Protein AF-A0A9P6P885-F1 (afdb_monomer)

Mean predicted aligned error: 21.1 Å

Radius of gyration: 32.7 Å; Cα contacts (8 Å, |Δi|>4): 1143; chains: 1; bounding box: 103×64×98 Å

Secondary structure (DSSP, 8-state):
-----SHHHHHHHHHHHHHHHHTS-SSTTTTTS------GGG-PPPPPPPPPTTSPPPPPPGGGSPPP----S----PPPPPSS----S----SS-TT-EEEEEETTEEEEEEET--HHHHHHHHHHHHHHTTPPEEEEEGGGTEEEEPPB---TT---THHHHSS-SS-TTTTSTTEEEEEEEEEEE-TTSSEEEEEEEEEEEEEEEESTTS-EEEEEEEPP-HHHHHHHHHHHHHHTT--HHHHHHHHHT-EE-----EEEEPTTS-EEEEESS-HHHHHHHHHHHHTTTTEEEEEEETTTTEEEEEE--HHHHHTT-STTTTTT--S-----PPEEEEEEEE-STT-EEEEEE-TTS-B--GGGTSEEEEEEEEEE-STT--EEEEEEEETT--EEEEE---S-HHHHHHHHHHTT--GGG--EEE-S-S-HHHHTTHHHHHHHHT--EEEEHHHHHHHT-TT-TT--EEEE-TT--EEETTEEEEEEE---SSSS-EEEEEE-SS-EEEEE-S-SS--HHHHHHHTT-SEEEEE--B-HHHHHHSSS-HHHHHHHTSTTS--BHHHHHHHHHHS--TT--EEEEE---TTT--HHHHHHHHHHHHTS-GGGSEE-BTTTBEEEEE-

Solvent-accessible surface area (backbone atoms only — not comparable to full-atom values): 35486 Å² total; per-residue (Å²): 143,84,77,90,86,72,65,66,66,55,51,50,52,51,52,50,52,53,52,56,56,65,73,71,64,67,77,69,57,54,74,75,68,58,85,82,80,80,68,74,90,73,70,73,85,76,83,84,82,84,76,57,98,90,59,82,82,79,86,77,64,74,91,76,56,77,79,77,86,82,80,72,92,86,78,88,80,83,86,85,87,74,100,77,81,96,82,69,84,46,66,58,41,102,81,39,76,50,14,67,46,32,33,26,53,84,83,46,59,33,42,36,30,28,78,41,56,54,81,76,47,45,64,56,54,52,49,51,42,49,68,70,55,43,55,68,71,38,84,36,80,94,75,24,38,36,26,41,43,73,55,70,75,82,91,76,56,84,68,71,56,83,72,69,75,54,77,91,80,54,86,77,76,78,56,97,46,48,33,42,33,44,39,37,40,44,43,66,41,94,85,66,52,24,19,38,40,36,64,48,64,48,34,35,35,57,43,68,36,69,101,79,55,81,43,73,45,79,40,83,46,82,62,56,60,67,58,49,52,53,48,50,32,50,52,39,33,75,69,68,34,52,68,70,55,25,47,50,36,59,77,60,41,39,77,59,66,72,71,69,42,76,46,71,44,99,86,66,26,31,33,42,36,37,72,34,40,50,72,58,46,52,53,49,50,53,55,51,42,69,73,43,68,32,47,71,80,46,75,40,75,94,79,21,32,36,34,32,31,62,54,64,72,80,64,58,68,68,58,77,43,97,64,49,84,81,73,66,94,67,88,76,86,78,80,59,71,64,40,31,41,38,47,43,69,56,67,92,52,18,19,34,37,33,38,22,44,91,86,67,51,64,36,56,44,81,74,74,56,43,52,52,42,28,36,30,30,50,12,18,25,88,85,14,25,27,36,40,41,36,25,29,56,70,82,50,71,30,28,38,32,40,26,30,11,36,52,62,70,57,42,50,57,42,34,46,78,72,77,42,56,69,81,63,45,62,31,40,37,42,39,37,62,51,60,31,26,38,50,24,38,70,62,47,25,39,74,52,71,25,40,38,34,29,26,61,46,22,28,65,72,70,48,48,82,79,36,84,74,48,50,72,42,78,48,49,69,73,48,73,45,76,52,88,49,33,38,37,38,33,33,71,55,46,34,86,52,83,39,35,36,40,42,36,40,25,63,89,84,47,30,39,28,42,45,67,72,31,11,51,92,50,72,68,54,35,62,71,47,34,60,20,27,26,38,39,37,30,25,22,25,36,73,66,44,47,71,72,43,91,64,54,73,68,56,47,53,44,41,72,22,65,39,24,34,30,32,26,67,55,37,26,51,48,64,62,71,27,49,55,91,55,47,80,44,56,28,42,24,42,37,33,87,85,23,37,50,74,65,57,40,23,46,38,47,18,64,69,65,75,50,64,40,87,78,46,48,60,34,31,55,84,63,14,39,73,81,44,75,95

pLDDT: mean 74.64, std 20.59, range [27.55, 98.69]

Nearest PDB structures (foldseek):
  2wym-assembly1_F  TM=6.724E-01  e=1.304E-07  Escherichia coli
  2wym-assembly1_A  TM=6.567E-01  e=1.232E-07  Escherichia coli
  2wym-assembly1_C  TM=6.249E-01  e=5.914E-08  Escherichia coli
  2gmn-assembly1_A  TM=6.613E-01  e=9.405E-07  Bradyrhizobium diazoefficiens USDA 110
  5hab-assembly1_A-2  TM=5.146E-01  e=2.683E-08  Methanolobus psychrophilus R15

Structure (mmCIF, N/CA/C/O backbone):
data_AF-A0A9P6P885-F1
#
_entry.id   AF-A0A9P6P885-F1
#
loop_
_atom_site.group_PDB
_atom_site.id
_atom_site.type_symbol
_atom_site.label_atom_id
_atom_site.label_alt_id
_atom_site.label_comp_id
_atom_site.label_asym_id
_atom_site.label_entity_id
_atom_site.label_seq_id
_atom_site.pdbx_PDB_ins_code
_atom_site.Cartn_x
_atom_site.Cartn_y
_atom_site.Cartn_z
_atom_site.occupancy
_atom_site.B_iso_or_equiv
_atom_site.auth_seq_id
_atom_site.auth_comp_id
_atom_site.auth_asym_id
_atom_site.auth_atom_id
_atom_site.pdbx_PDB_model_num
ATOM 1 N N . MET A 1 1 ? -78.516 -35.542 -29.426 1.00 47.66 1 MET A N 1
ATOM 2 C CA . MET A 1 1 ? -77.045 -35.559 -29.505 1.00 47.66 1 MET A CA 1
ATOM 3 C C . MET A 1 1 ? -76.565 -34.170 -29.128 1.00 47.66 1 MET A C 1
ATOM 5 O O . MET A 1 1 ? -76.410 -33.351 -30.009 1.00 47.66 1 MET A O 1
ATOM 9 N N . GLU A 1 2 ? -76.394 -33.894 -27.836 1.00 42.19 2 GLU A N 1
ATOM 10 C CA . GLU A 1 2 ? -75.613 -32.748 -27.354 1.00 42.19 2 GLU A CA 1
ATOM 11 C C . GLU A 1 2 ? -74.820 -33.228 -26.141 1.00 42.19 2 GLU A C 1
ATOM 13 O O . GLU A 1 2 ? -75.364 -33.817 -25.207 1.00 42.19 2 GLU A O 1
ATOM 18 N N . ARG A 1 3 ? -73.498 -33.135 -26.274 1.00 47.12 3 ARG A N 1
ATOM 19 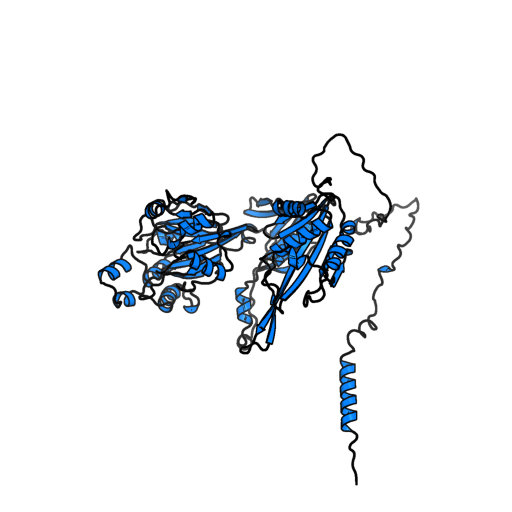C CA . ARG A 1 3 ? -72.487 -33.720 -25.399 1.00 47.12 3 ARG A CA 1
ATOM 20 C C . ARG A 1 3 ? -71.988 -32.649 -24.430 1.00 47.12 3 ARG A C 1
ATOM 22 O O . ARG A 1 3 ? -71.668 -31.552 -24.857 1.00 47.12 3 ARG A O 1
ATOM 29 N N . PHE A 1 4 ? -71.894 -33.041 -23.159 1.00 54.19 4 PHE A N 1
ATOM 30 C CA . PHE A 1 4 ? -70.852 -32.700 -22.184 1.00 54.19 4 PHE A CA 1
ATOM 31 C C . PHE A 1 4 ? -69.958 -31.489 -22.500 1.00 54.19 4 PHE A C 1
ATOM 33 O O . PHE A 1 4 ? -68.952 -31.644 -23.185 1.00 54.19 4 PHE A O 1
ATOM 40 N N . ASP A 1 5 ? -70.241 -30.346 -21.867 1.00 52.03 5 ASP A N 1
ATOM 41 C CA . ASP A 1 5 ? -69.294 -29.218 -21.819 1.00 52.03 5 ASP A CA 1
ATOM 42 C C . ASP A 1 5 ? -69.213 -28.535 -20.436 1.00 52.03 5 ASP A C 1
ATOM 44 O O . ASP A 1 5 ? -68.922 -27.350 -20.303 1.00 52.03 5 ASP A O 1
ATOM 48 N N . PHE A 1 6 ? -69.464 -29.295 -19.359 1.00 52.72 6 PHE A N 1
ATOM 49 C CA . PHE A 1 6 ? -69.381 -28.784 -17.977 1.00 52.72 6 PHE A CA 1
ATOM 50 C C . PHE A 1 6 ? -68.195 -29.335 -17.162 1.00 52.72 6 PHE A C 1
ATOM 52 O O . PHE A 1 6 ? -67.994 -28.955 -16.011 1.00 52.72 6 PHE A O 1
ATOM 59 N N . SER A 1 7 ? -67.367 -30.220 -17.731 1.00 61.56 7 SER A N 1
ATOM 60 C CA . SER A 1 7 ? -66.427 -31.021 -16.927 1.00 61.56 7 SER A CA 1
ATOM 61 C C . SER A 1 7 ? -65.002 -30.468 -16.819 1.00 61.56 7 SER A C 1
ATOM 63 O O . SER A 1 7 ? -64.263 -30.905 -15.944 1.00 61.56 7 SER A O 1
ATOM 65 N N . THR A 1 8 ? -64.565 -29.525 -17.654 1.00 58.88 8 THR A N 1
ATOM 66 C CA . THR A 1 8 ? -63.140 -29.125 -17.705 1.00 58.88 8 THR A CA 1
ATOM 67 C C . THR A 1 8 ? -62.798 -27.949 -16.796 1.00 58.88 8 THR A C 1
ATOM 69 O O . THR A 1 8 ? -61.705 -27.918 -16.232 1.00 58.88 8 THR A O 1
ATOM 72 N N . ARG A 1 9 ? -63.715 -26.991 -16.594 1.00 61.00 9 ARG A N 1
ATOM 73 C CA . ARG A 1 9 ? -63.500 -25.883 -15.641 1.00 61.00 9 ARG A CA 1
ATOM 74 C C . ARG A 1 9 ? -63.606 -26.350 -14.195 1.00 61.00 9 ARG A C 1
ATOM 76 O O . ARG A 1 9 ? -62.760 -25.978 -13.391 1.00 61.00 9 ARG A O 1
ATOM 83 N N . MET A 1 10 ? -64.575 -27.213 -13.890 1.00 63.81 10 MET A N 1
ATOM 84 C CA . MET A 1 10 ? -64.733 -27.769 -12.546 1.00 63.81 10 MET A CA 1
ATOM 85 C C . MET A 1 10 ? -63.532 -28.646 -12.180 1.00 63.81 10 MET A C 1
ATOM 87 O O . MET A 1 10 ? -62.936 -28.430 -11.136 1.00 63.81 10 MET A O 1
ATOM 91 N N . LEU A 1 11 ? -63.070 -29.510 -13.093 1.00 68.06 11 LEU A N 1
ATOM 92 C CA . LEU A 1 11 ? -61.876 -30.332 -12.870 1.00 68.06 11 LEU A CA 1
ATOM 93 C C . LEU A 1 11 ? -60.604 -29.487 -12.676 1.00 68.06 11 LEU A C 1
ATOM 95 O O . LEU A 1 11 ? -59.801 -29.790 -11.801 1.00 68.06 11 LEU A O 1
ATOM 99 N N . ARG A 1 12 ? -60.425 -28.393 -13.433 1.00 68.00 12 ARG A N 1
ATOM 100 C CA . ARG A 1 12 ? -59.277 -27.484 -13.251 1.00 68.00 12 ARG A CA 1
ATOM 101 C C . ARG A 1 12 ? -59.328 -26.733 -11.923 1.00 68.00 12 ARG A C 1
ATOM 103 O O . ARG A 1 12 ? -58.293 -26.599 -11.284 1.00 68.00 12 ARG A O 1
ATOM 110 N N . VAL A 1 13 ? -60.508 -26.291 -11.485 1.00 73.00 13 VAL A N 1
ATOM 111 C CA . VAL A 1 13 ? -60.680 -25.633 -10.180 1.00 73.00 13 VAL A CA 1
ATOM 112 C C . VAL A 1 13 ? -60.451 -26.623 -9.037 1.00 73.00 13 VAL A C 1
ATOM 114 O O . VAL A 1 13 ? -59.775 -26.279 -8.074 1.00 73.00 13 VAL A O 1
ATOM 117 N N . THR A 1 14 ? -60.924 -27.866 -9.155 1.00 73.44 14 THR A N 1
ATOM 118 C CA . THR A 1 14 ? -60.698 -28.901 -8.136 1.00 73.44 14 THR A CA 1
ATOM 119 C C . THR A 1 14 ? -59.228 -29.321 -8.062 1.00 73.44 14 THR A C 1
ATOM 121 O O . THR A 1 14 ? -58.697 -29.461 -6.965 1.00 73.44 14 THR A O 1
ATOM 124 N N . VAL A 1 15 ? -58.534 -29.452 -9.200 1.00 75.00 15 VAL A N 1
ATOM 125 C CA . VAL A 1 15 ? -57.090 -29.753 -9.230 1.00 75.00 15 VAL A CA 1
ATOM 126 C C . VAL A 1 15 ? -56.266 -28.584 -8.684 1.00 75.00 15 VAL A C 1
ATOM 128 O O . VAL A 1 15 ? -55.322 -28.807 -7.931 1.00 75.00 15 VAL A O 1
ATOM 131 N N . PHE A 1 16 ? -56.640 -27.338 -8.991 1.00 70.56 16 PHE A N 1
ATOM 132 C CA . PHE A 1 16 ? -55.953 -26.158 -8.461 1.00 70.56 16 PHE A CA 1
ATOM 133 C C . PHE A 1 16 ? -56.187 -25.987 -6.951 1.00 70.56 16 PHE A C 1
ATOM 135 O O . PHE A 1 16 ? -55.244 -25.717 -6.214 1.00 70.56 16 PHE A O 1
ATOM 142 N N . ALA A 1 17 ? -57.408 -26.231 -6.463 1.00 69.12 17 ALA A N 1
ATOM 143 C CA . ALA A 1 17 ? -57.711 -26.225 -5.033 1.00 69.12 17 ALA A CA 1
ATOM 144 C C . ALA A 1 17 ? -56.960 -27.339 -4.281 1.00 69.12 17 ALA A C 1
ATOM 146 O O . ALA A 1 17 ? -56.397 -27.081 -3.221 1.00 69.12 17 ALA A O 1
ATOM 147 N N . ALA A 1 18 ? -56.878 -28.548 -4.848 1.00 65.81 18 ALA A N 1
ATOM 148 C CA . ALA A 1 18 ? -56.104 -29.647 -4.268 1.00 65.81 18 ALA A CA 1
ATOM 149 C C . ALA A 1 18 ? -54.592 -29.348 -4.233 1.00 65.81 18 ALA A C 1
ATOM 151 O O . ALA A 1 18 ? -53.936 -29.647 -3.238 1.00 65.81 18 ALA A O 1
ATOM 152 N N . ALA A 1 19 ? -54.047 -28.697 -5.268 1.00 64.88 19 ALA A N 1
ATOM 153 C CA . ALA A 1 19 ? -52.647 -28.275 -5.297 1.00 64.88 19 ALA A CA 1
ATOM 154 C C . ALA A 1 19 ? -52.344 -27.194 -4.241 1.00 64.88 19 ALA A C 1
ATOM 156 O O . ALA A 1 19 ? -51.353 -27.303 -3.521 1.00 64.88 19 ALA A O 1
ATOM 157 N N . VAL A 1 20 ? -53.225 -26.201 -4.074 1.00 62.00 20 VAL A N 1
ATOM 158 C CA . VAL A 1 20 ? -53.074 -25.148 -3.051 1.00 62.00 20 VAL A CA 1
ATOM 159 C C . VAL A 1 20 ? -53.198 -25.713 -1.629 1.00 62.00 20 VAL A C 1
ATOM 161 O O . VAL A 1 20 ? -52.429 -25.326 -0.754 1.00 62.00 20 VAL A O 1
ATOM 164 N N . LEU A 1 21 ? -54.084 -26.689 -1.398 1.00 58.59 21 LEU A N 1
ATOM 165 C CA . LEU A 1 21 ? -54.189 -27.391 -0.110 1.00 58.59 21 LEU A CA 1
ATOM 166 C C . LEU A 1 21 ? -52.973 -28.285 0.190 1.00 58.59 21 LEU A C 1
ATOM 168 O O . LEU A 1 21 ? -52.592 -28.407 1.351 1.00 58.59 21 LEU A O 1
ATOM 172 N N . SER A 1 22 ? -52.314 -28.851 -0.828 1.00 56.50 22 SER A N 1
ATOM 173 C CA . SER A 1 22 ? -51.071 -29.621 -0.642 1.00 56.50 22 SER A CA 1
ATOM 174 C C . SER A 1 22 ? -49.833 -28.760 -0.346 1.00 56.50 22 SER A C 1
ATOM 176 O O . SER A 1 22 ? -48.846 -29.272 0.171 1.00 56.50 22 SER A O 1
ATOM 178 N N . LEU A 1 23 ? -49.890 -27.450 -0.620 1.00 54.25 23 LEU A N 1
ATOM 179 C CA . LEU A 1 23 ? -48.807 -26.491 -0.358 1.00 54.25 23 LEU A CA 1
ATOM 180 C C . LEU A 1 23 ? -48.940 -25.768 0.997 1.00 54.25 23 LEU A C 1
ATOM 182 O O . LEU A 1 23 ? -48.011 -25.080 1.408 1.00 54.25 23 LEU A O 1
ATOM 186 N N . ALA A 1 24 ? -50.057 -25.946 1.710 1.00 52.62 24 ALA A N 1
ATOM 187 C CA . ALA A 1 24 ? -50.318 -25.326 3.015 1.00 52.62 24 ALA A CA 1
ATOM 188 C C . ALA A 1 24 ? -50.150 -26.287 4.214 1.00 52.62 24 ALA A C 1
ATOM 190 O O . ALA A 1 24 ? -50.524 -25.948 5.335 1.00 52.62 24 ALA A O 1
ATOM 191 N N . GLY A 1 25 ? -49.601 -27.486 4.000 1.00 45.88 25 GLY A N 1
ATOM 192 C CA . GLY A 1 25 ? -49.526 -28.535 5.019 1.00 45.88 25 GLY A CA 1
ATOM 193 C C . GLY A 1 25 ? -48.128 -29.112 5.191 1.00 45.88 25 GLY A C 1
ATOM 194 O O . GLY A 1 25 ? -47.894 -30.234 4.761 1.00 45.88 25 GLY A O 1
ATOM 195 N N . CYS A 1 26 ? -47.220 -28.372 5.831 1.00 39.88 26 CYS A N 1
ATOM 196 C CA . CYS A 1 26 ? -45.984 -28.932 6.407 1.00 39.88 26 CYS A CA 1
ATOM 197 C C . CYS A 1 26 ? -45.555 -28.258 7.724 1.00 39.88 26 CYS A C 1
ATOM 199 O O . CYS A 1 26 ? -44.891 -28.914 8.517 1.00 39.88 26 CYS A O 1
ATOM 201 N N . ASP A 1 27 ? -45.972 -27.017 8.007 1.00 40.72 27 ASP A N 1
ATOM 202 C CA . ASP A 1 27 ? -45.566 -26.314 9.243 1.00 40.72 27 ASP A CA 1
ATOM 203 C C . ASP A 1 27 ? -46.568 -26.455 10.403 1.00 40.72 27 ASP A C 1
ATOM 205 O O . ASP A 1 27 ? -46.212 -26.331 11.567 1.00 40.72 27 ASP A O 1
ATOM 209 N N . THR A 1 28 ? -47.836 -26.756 10.112 1.00 46.75 28 THR A N 1
ATOM 210 C CA . THR A 1 28 ? -48.893 -26.874 11.135 1.00 46.75 28 THR A CA 1
ATOM 211 C C . THR A 1 28 ? -49.147 -28.311 11.590 1.00 46.75 28 THR A C 1
ATOM 213 O O . THR A 1 28 ? -49.687 -28.523 12.671 1.00 46.75 28 THR A O 1
ATOM 216 N N . LEU A 1 29 ? -48.745 -29.314 10.798 1.00 42.84 29 LEU A N 1
ATOM 217 C CA . LEU A 1 29 ? -48.881 -30.731 11.163 1.00 42.84 29 LEU A CA 1
ATOM 218 C C . LEU A 1 29 ? -47.711 -31.229 12.029 1.00 42.84 29 LEU A C 1
ATOM 220 O O . LEU A 1 29 ? -47.882 -32.169 12.801 1.00 42.84 29 LEU A O 1
ATOM 224 N N . SER A 1 30 ? -46.540 -30.596 11.918 1.00 46.47 30 SER A N 1
ATOM 225 C CA . SER A 1 30 ? -45.340 -30.887 12.712 1.00 46.47 30 SER A CA 1
ATOM 226 C C . SER A 1 30 ? -45.506 -30.490 14.184 1.00 46.47 30 SER A C 1
ATOM 228 O O . SER A 1 30 ? -45.053 -31.226 15.056 1.00 46.47 30 SER A O 1
ATOM 230 N N . ASP A 1 31 ? -46.228 -29.402 14.470 1.00 47.03 31 ASP A N 1
ATOM 231 C CA . ASP A 1 31 ? -46.537 -28.960 15.842 1.00 47.03 31 ASP A CA 1
ATOM 232 C C . ASP A 1 31 ? -47.627 -29.820 16.524 1.00 47.03 31 ASP A C 1
ATOM 234 O O . ASP A 1 31 ? -47.674 -29.896 17.749 1.00 47.03 31 ASP A O 1
ATOM 238 N N . VAL A 1 32 ? -48.489 -30.501 15.753 1.00 51.22 32 VAL A N 1
ATOM 239 C CA . VAL A 1 32 ? -49.590 -31.339 16.284 1.00 51.22 32 VAL A CA 1
ATOM 240 C C . VAL A 1 32 ? -49.181 -32.808 16.462 1.00 51.22 32 VAL A C 1
ATOM 242 O O . VAL A 1 32 ? -49.774 -33.519 17.272 1.00 51.22 32 VAL A O 1
ATOM 245 N N . LEU A 1 33 ? -48.162 -33.275 15.733 1.00 49.09 33 LEU A N 1
ATOM 246 C CA . LEU A 1 33 ? -47.704 -34.670 15.758 1.00 49.09 33 LEU A CA 1
ATOM 247 C C . LEU A 1 33 ? -46.373 -34.887 16.488 1.00 49.09 33 LEU A C 1
ATOM 249 O O . LEU A 1 33 ? -45.881 -36.011 16.471 1.00 49.09 33 LEU A O 1
ATOM 253 N N . ALA A 1 34 ? -45.794 -33.868 17.129 1.00 40.38 34 ALA A N 1
ATOM 254 C CA . ALA A 1 34 ? -44.599 -34.024 17.955 1.00 40.38 34 ALA A CA 1
ATOM 255 C C . ALA A 1 34 ? -44.975 -34.554 19.354 1.00 40.38 34 ALA A C 1
ATOM 257 O O . ALA A 1 34 ? -45.516 -33.792 20.162 1.00 40.38 34 ALA A O 1
ATOM 258 N N . PRO A 1 35 ? -44.691 -35.827 19.694 1.00 43.47 35 PRO A N 1
ATOM 259 C CA . PRO A 1 35 ? -44.742 -36.263 21.077 1.00 43.47 35 PRO A CA 1
ATOM 260 C C . PRO A 1 35 ? -43.465 -35.751 21.761 1.00 43.47 35 PRO A C 1
ATOM 262 O O . PRO A 1 35 ? -42.365 -35.925 21.242 1.00 43.47 35 PRO A O 1
ATOM 265 N N . ASP A 1 36 ? -43.635 -35.116 22.917 1.00 46.75 36 ASP A N 1
ATOM 266 C CA . ASP A 1 36 ? -42.589 -34.655 23.844 1.00 46.75 36 ASP A CA 1
ATOM 267 C C . ASP A 1 36 ? -41.945 -33.281 23.567 1.00 46.75 36 ASP A C 1
ATOM 269 O O . ASP A 1 36 ? -40.735 -33.137 23.390 1.00 46.75 36 ASP A O 1
ATOM 273 N N . ARG A 1 37 ? -42.742 -32.208 23.702 1.00 40.97 37 ARG A N 1
ATOM 274 C CA . ARG A 1 37 ? -42.230 -30.954 24.287 1.00 40.97 37 ARG A CA 1
ATOM 275 C C . ARG A 1 37 ? -42.358 -31.037 25.808 1.00 40.97 37 ARG A C 1
ATOM 277 O O . ARG A 1 37 ? -43.444 -30.876 26.356 1.00 40.97 37 ARG A O 1
ATOM 284 N N . VAL A 1 38 ? -41.245 -31.272 26.495 1.00 49.44 38 VAL A N 1
ATOM 285 C CA . VAL A 1 38 ? -41.167 -31.118 27.954 1.00 49.44 38 VAL A CA 1
ATOM 286 C C . VAL A 1 38 ? -41.320 -29.629 28.286 1.00 49.44 38 VAL A C 1
ATOM 288 O O . VAL A 1 38 ? -40.453 -28.829 27.939 1.00 49.44 38 VAL A O 1
ATOM 291 N N . ASP A 1 39 ? -42.420 -29.242 28.937 1.00 43.91 39 ASP A N 1
ATOM 292 C CA . ASP A 1 39 ? -42.667 -27.864 29.385 1.00 43.91 39 ASP A CA 1
ATOM 293 C C . ASP A 1 39 ? -41.888 -27.555 30.676 1.00 43.91 39 ASP A C 1
ATOM 295 O O . ASP A 1 39 ? -42.405 -27.600 31.795 1.00 43.91 39 ASP A O 1
ATOM 299 N N . TYR A 1 40 ? -40.604 -27.234 30.515 1.00 44.28 40 TYR A N 1
ATOM 300 C CA . TYR A 1 40 ? -39.687 -26.879 31.604 1.00 44.28 40 TYR A CA 1
ATOM 301 C C . TYR A 1 40 ? -40.053 -25.569 32.322 1.00 44.28 40 TYR A C 1
ATOM 303 O O . TYR A 1 40 ? -39.501 -25.289 33.386 1.00 44.28 40 TYR A O 1
ATOM 311 N N . LYS A 1 41 ? -40.980 -24.762 31.786 1.00 42.12 41 LYS A N 1
ATOM 312 C CA . LYS A 1 41 ? -41.405 -23.497 32.411 1.00 42.12 41 LYS A CA 1
ATOM 313 C C . LYS A 1 41 ? -42.436 -23.690 33.526 1.00 42.12 41 LYS A C 1
ATOM 315 O O . LYS A 1 41 ? -42.685 -22.750 34.275 1.00 42.12 41 LYS A O 1
ATOM 320 N N . SER A 1 42 ? -42.997 -24.893 33.662 1.00 48.56 42 SER A N 1
ATOM 321 C CA . SER A 1 42 ? -43.960 -25.256 34.713 1.00 48.56 42 SER A CA 1
ATOM 322 C C . SER A 1 42 ? -43.343 -26.036 35.889 1.00 48.56 42 SER A C 1
ATOM 324 O O . SER A 1 42 ? -44.031 -26.347 36.863 1.00 48.56 42 SER A O 1
ATOM 326 N N . ALA A 1 43 ? -42.041 -26.344 35.831 1.00 47.94 43 ALA A N 1
ATOM 327 C CA . ALA A 1 43 ? -41.362 -27.155 36.837 1.00 47.94 43 ALA A CA 1
ATOM 328 C C . ALA A 1 43 ? -41.304 -26.438 38.200 1.00 47.94 43 ALA A C 1
ATOM 330 O O . ALA A 1 43 ? -40.662 -25.400 38.356 1.00 47.94 43 ALA A O 1
ATOM 331 N N . THR A 1 44 ? -41.968 -27.008 39.206 1.00 53.31 44 THR A N 1
ATOM 332 C CA . THR A 1 44 ? -41.921 -26.530 40.595 1.00 53.31 44 THR A CA 1
ATOM 333 C C . THR A 1 44 ? -40.805 -27.257 41.348 1.00 53.31 44 THR A C 1
ATOM 335 O O . THR A 1 44 ? -40.632 -28.464 41.185 1.00 53.31 44 THR A O 1
ATOM 338 N N . ALA A 1 45 ? -40.030 -26.541 42.167 1.00 51.81 45 ALA A N 1
ATOM 339 C CA . ALA A 1 45 ? -38.953 -27.146 42.951 1.00 51.81 45 ALA A CA 1
ATOM 340 C C . ALA A 1 45 ? -39.509 -28.165 43.965 1.00 51.81 45 ALA A C 1
ATOM 342 O O . ALA A 1 45 ? -40.449 -27.864 44.702 1.00 51.81 45 ALA A O 1
ATOM 343 N N . ALA A 1 46 ? -38.919 -29.363 44.013 1.00 55.50 46 ALA A N 1
ATOM 344 C CA . ALA A 1 46 ? -39.292 -30.389 44.982 1.00 55.50 46 ALA A CA 1
ATOM 345 C C . ALA A 1 46 ? -38.920 -29.964 46.424 1.00 55.50 46 ALA A C 1
ATOM 347 O O . ALA A 1 46 ? -37.914 -29.269 46.612 1.00 55.50 46 ALA A O 1
ATOM 348 N N . PRO A 1 47 ? -39.683 -30.383 47.454 1.00 58.62 47 PRO A N 1
ATOM 349 C CA . PRO A 1 47 ? -39.343 -30.127 48.852 1.00 58.62 47 PRO A CA 1
ATOM 350 C C . PRO A 1 47 ? -37.974 -30.716 49.210 1.00 58.62 47 PRO A C 1
ATOM 352 O O . PRO A 1 47 ? -37.613 -31.797 48.740 1.00 58.62 47 PRO A O 1
ATOM 355 N N . ARG A 1 48 ? -37.210 -30.023 50.061 1.00 58.91 48 ARG A N 1
ATOM 356 C CA . ARG A 1 48 ? -35.939 -30.554 50.570 1.00 58.91 48 ARG A CA 1
ATOM 357 C C . ARG A 1 48 ? -36.209 -31.759 51.473 1.00 58.91 48 ARG A C 1
ATOM 359 O O . ARG A 1 48 ? -37.109 -31.713 52.305 1.00 58.91 48 ARG A O 1
ATOM 366 N N . LEU A 1 49 ? -35.426 -32.821 51.294 1.00 67.44 49 LEU A N 1
ATOM 367 C CA . LEU A 1 49 ? -35.460 -33.996 52.161 1.00 67.44 49 LEU A CA 1
ATOM 368 C C . LEU A 1 49 ? -34.728 -33.666 53.469 1.00 67.44 49 LEU A C 1
ATOM 370 O O . LEU A 1 49 ? -33.558 -33.278 53.427 1.00 67.44 49 LEU A O 1
ATOM 374 N N . ASP A 1 50 ? -35.390 -33.837 54.610 1.00 68.62 50 ASP A N 1
ATOM 375 C CA . ASP A 1 50 ? -34.732 -33.719 55.910 1.00 68.62 50 ASP A CA 1
ATOM 376 C C . ASP A 1 50 ? -33.884 -34.965 56.180 1.00 68.62 50 ASP A C 1
ATOM 378 O O . ASP A 1 50 ? -34.350 -36.100 56.054 1.00 68.62 50 ASP A O 1
ATOM 382 N N . VAL A 1 51 ? -32.618 -34.752 56.539 1.00 72.69 51 VAL A N 1
ATOM 383 C CA . VAL A 1 51 ? -31.691 -35.835 56.878 1.00 72.69 51 VAL A CA 1
ATOM 384 C C . VAL A 1 51 ? -31.820 -36.139 58.377 1.00 72.69 51 VAL A C 1
ATOM 386 O O . VAL A 1 51 ? -31.650 -35.222 59.185 1.00 72.69 51 VAL A O 1
ATOM 389 N N . PRO A 1 52 ? -32.113 -37.393 58.771 1.00 77.00 52 PRO A N 1
ATOM 390 C CA . PRO A 1 52 ? -32.167 -37.807 60.173 1.00 77.00 52 PRO A CA 1
ATOM 391 C C . PRO A 1 52 ? -30.864 -37.517 60.936 1.00 77.00 52 PRO A C 1
ATOM 393 O O . PRO A 1 52 ? -29.776 -37.550 60.360 1.00 77.00 52 PRO A O 1
ATOM 396 N N . ALA A 1 53 ? -30.967 -37.246 62.242 1.00 70.94 53 ALA A N 1
ATOM 397 C CA . ALA A 1 53 ? -29.855 -36.773 63.083 1.00 70.94 53 ALA A CA 1
ATOM 398 C C . ALA A 1 53 ? -28.678 -37.767 63.224 1.00 70.94 53 ALA A C 1
ATOM 400 O O . ALA A 1 53 ? -27.606 -37.399 63.705 1.00 70.94 53 ALA A O 1
ATOM 401 N N . ASP A 1 54 ? -28.873 -39.013 62.807 1.00 74.88 54 ASP A N 1
ATOM 402 C CA . ASP A 1 54 ? -27.929 -40.128 62.825 1.00 74.88 54 ASP A CA 1
ATOM 403 C C . ASP A 1 54 ? -27.186 -40.345 61.488 1.00 74.88 54 ASP A C 1
ATOM 405 O O . ASP A 1 54 ? -26.286 -41.185 61.420 1.00 74.88 54 ASP A O 1
ATOM 409 N N . LEU A 1 55 ? -27.483 -39.562 60.437 1.00 68.19 55 LEU A N 1
ATOM 410 C CA . LEU A 1 55 ? -26.859 -39.680 59.111 1.00 68.19 55 LEU A CA 1
ATOM 411 C C . LEU A 1 55 ? -26.207 -38.369 58.639 1.00 68.19 55 LEU A C 1
ATOM 413 O O . LEU A 1 55 ? -26.709 -37.271 58.859 1.00 68.19 55 LEU A O 1
ATOM 417 N N . LYS A 1 56 ? -25.069 -38.479 57.938 1.00 61.09 56 LYS A N 1
ATOM 418 C CA . LYS A 1 56 ? -24.402 -37.337 57.287 1.00 61.09 56 LYS A CA 1
ATOM 419 C C . LYS A 1 56 ? -24.867 -37.206 55.838 1.00 61.09 56 LYS A C 1
ATOM 421 O O . LYS A 1 56 ? -24.785 -38.168 55.078 1.00 61.09 56 LYS A O 1
ATOM 426 N N . ALA A 1 57 ? -25.303 -36.008 55.449 1.00 64.06 57 ALA A N 1
ATOM 427 C CA . ALA A 1 57 ? -25.655 -35.699 54.066 1.00 64.06 57 ALA A CA 1
ATOM 428 C C . ALA A 1 57 ? -24.434 -35.845 53.137 1.00 64.06 57 ALA A C 1
ATOM 430 O O . ALA A 1 57 ? -23.330 -35.416 53.482 1.00 64.06 57 ALA A O 1
ATOM 431 N N . ALA A 1 58 ? -24.634 -36.431 51.954 1.00 63.66 58 ALA A N 1
ATOM 432 C CA . ALA A 1 58 ? -23.600 -36.491 50.926 1.00 63.66 58 ALA A CA 1
ATOM 433 C C . ALA A 1 58 ? -23.297 -35.075 50.389 1.00 63.66 58 ALA A C 1
ATOM 435 O O . ALA A 1 58 ? -24.233 -34.293 50.191 1.00 63.66 58 ALA A O 1
ATOM 436 N N . PRO A 1 59 ? -22.023 -34.718 50.143 1.00 58.94 59 PRO A N 1
ATOM 437 C CA . PRO A 1 59 ? -21.679 -33.422 49.573 1.00 58.94 59 PRO A CA 1
ATOM 438 C C . PRO A 1 59 ? -22.211 -33.322 48.136 1.00 58.94 59 PRO A C 1
ATOM 440 O O . PRO A 1 59 ? -21.892 -34.153 47.288 1.00 58.94 59 PRO A O 1
ATOM 443 N N . LEU A 1 60 ? -23.029 -32.303 47.870 1.00 58.66 60 LEU A N 1
ATOM 444 C CA . LEU A 1 60 ? -23.495 -31.972 46.523 1.00 58.66 60 LEU A CA 1
ATOM 445 C C . LEU A 1 60 ? -22.397 -31.208 45.777 1.00 58.66 60 LEU A C 1
ATOM 447 O O . LEU A 1 60 ? -21.831 -30.249 46.301 1.00 58.66 60 LEU A O 1
ATOM 451 N N . ASP A 1 61 ? -22.108 -31.632 44.548 1.00 55.62 61 ASP A N 1
ATOM 452 C CA . ASP A 1 61 ? -21.176 -30.938 43.662 1.00 55.62 61 ASP A CA 1
ATOM 453 C C . ASP A 1 61 ? -21.774 -29.568 43.263 1.00 55.62 61 ASP A C 1
ATOM 455 O O . ASP A 1 61 ? -22.913 -29.516 42.778 1.00 55.62 61 ASP A O 1
ATOM 459 N N . PRO A 1 62 ? -21.041 -28.454 43.464 1.00 52.75 62 PRO A N 1
ATOM 460 C CA . PRO A 1 62 ? -21.536 -27.097 43.233 1.00 52.75 62 PRO A CA 1
ATOM 461 C C . PRO A 1 62 ? -21.986 -26.829 41.789 1.00 52.75 62 PRO A C 1
ATOM 463 O O . PRO A 1 62 ? -22.736 -25.883 41.564 1.00 52.75 62 PRO A O 1
ATOM 466 N N . ARG A 1 63 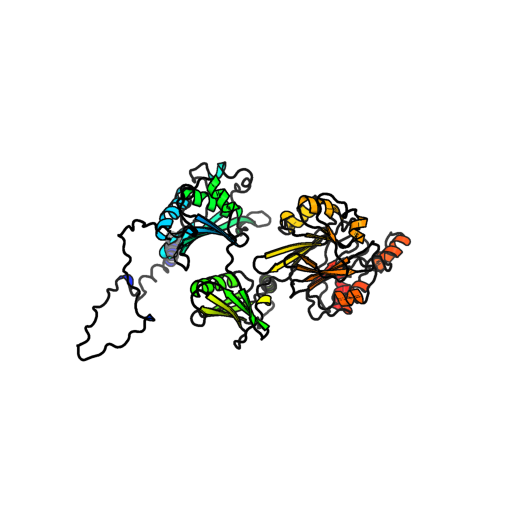? -21.612 -27.674 40.817 1.00 44.66 63 ARG A N 1
ATOM 467 C CA . ARG A 1 63 ? -22.092 -27.590 39.425 1.00 44.66 63 ARG A CA 1
ATOM 468 C C . ARG A 1 63 ? -23.581 -27.909 39.259 1.00 44.66 63 ARG A C 1
ATOM 470 O O . ARG A 1 63 ? -24.163 -27.532 38.246 1.00 44.66 63 ARG A O 1
ATOM 477 N N . TYR A 1 64 ? -24.197 -28.583 40.232 1.00 47.00 64 TYR A N 1
ATOM 478 C CA . TYR A 1 64 ? -25.617 -28.959 40.206 1.00 47.00 64 TYR A CA 1
ATOM 479 C C . TYR A 1 64 ? -26.478 -28.128 41.167 1.00 47.00 64 TYR A C 1
ATOM 481 O O . TYR A 1 64 ? -27.666 -28.404 41.337 1.00 47.00 64 TYR A O 1
ATOM 489 N N . VAL A 1 65 ? -25.900 -27.099 41.794 1.00 51.72 65 VAL A N 1
ATOM 490 C CA . VAL A 1 65 ? -26.635 -26.147 42.628 1.00 51.72 65 VAL A CA 1
ATOM 491 C C . VAL A 1 65 ? -27.089 -24.994 41.740 1.00 51.72 65 VAL A C 1
ATOM 493 O O . VAL A 1 65 ? -26.281 -24.175 41.306 1.00 51.72 65 VAL A O 1
ATOM 496 N N . ALA A 1 66 ? -28.390 -24.926 41.457 1.00 46.69 66 ALA A N 1
ATOM 497 C CA . ALA A 1 66 ? -28.954 -23.785 40.749 1.00 46.69 66 ALA A CA 1
ATOM 498 C C . ALA A 1 66 ? -28.706 -22.490 41.559 1.00 46.69 66 ALA A C 1
ATOM 500 O O . ALA A 1 66 ? -28.944 -22.486 42.773 1.00 46.69 66 ALA A O 1
ATOM 501 N N . PRO A 1 67 ? -28.231 -21.399 40.930 1.00 40.47 67 PRO A N 1
ATOM 502 C CA . PRO A 1 67 ? -28.019 -20.128 41.614 1.00 40.47 67 PRO A CA 1
ATOM 503 C C . PRO A 1 67 ? -29.339 -19.604 42.198 1.00 40.47 67 PRO A C 1
ATOM 505 O O . PRO A 1 67 ? -30.406 -19.752 41.603 1.00 40.47 67 PRO A O 1
ATOM 508 N N . SER A 1 68 ? -29.280 -19.008 43.390 1.00 41.06 68 SER A N 1
ATOM 509 C CA . SER A 1 68 ? -30.464 -18.550 44.123 1.00 41.06 68 SER A CA 1
ATOM 510 C C . SER A 1 68 ? -31.223 -17.458 43.362 1.00 41.06 68 SER A C 1
ATOM 512 O O . SER A 1 68 ? -30.654 -16.425 43.018 1.00 41.06 68 SER A O 1
ATOM 514 N N . SER A 1 69 ? -32.533 -17.647 43.178 1.00 42.12 69 SER A N 1
ATOM 515 C CA . SER A 1 69 ? -33.463 -16.724 42.503 1.00 42.12 69 SER A CA 1
ATOM 516 C C . SER A 1 69 ? -33.811 -15.460 43.312 1.00 42.12 69 SER A C 1
ATOM 518 O O . SER A 1 69 ? -34.830 -14.815 43.071 1.00 42.12 69 SER A O 1
ATOM 520 N N . THR A 1 70 ? -32.993 -15.088 44.296 1.00 38.66 70 THR A N 1
ATOM 521 C CA . THR A 1 70 ? -33.196 -13.911 45.148 1.00 38.66 70 THR A CA 1
ATOM 522 C C . THR A 1 70 ? -32.503 -12.687 44.558 1.00 38.66 70 THR A C 1
ATOM 524 O O . THR A 1 70 ? -31.466 -12.252 45.047 1.00 38.66 70 THR A O 1
ATOM 527 N N . ALA A 1 71 ? -33.095 -12.121 43.512 1.00 37.00 71 ALA A N 1
ATOM 528 C CA . ALA A 1 71 ? -32.933 -10.707 43.176 1.00 37.00 71 ALA A CA 1
ATOM 529 C C . ALA A 1 71 ? -34.207 -10.207 42.478 1.00 37.00 71 ALA A C 1
ATOM 531 O O . ALA A 1 71 ? -34.194 -9.757 41.337 1.00 37.00 71 ALA A O 1
ATOM 532 N N . GLY A 1 72 ? -35.338 -10.366 43.171 1.00 31.98 72 GLY A N 1
ATOM 533 C CA . GLY A 1 72 ? -36.579 -9.668 42.858 1.00 31.98 72 GLY A CA 1
ATOM 534 C C . GLY A 1 72 ? -36.544 -8.228 43.381 1.00 31.98 72 GLY A C 1
ATOM 535 O O . GLY A 1 72 ? -35.923 -7.940 44.401 1.00 31.98 72 GLY A O 1
ATOM 536 N N . LEU A 1 73 ? -37.219 -7.350 42.640 1.00 37.19 73 LEU A N 1
ATOM 537 C CA . LEU A 1 73 ? -37.443 -5.918 42.859 1.00 37.19 73 LEU A CA 1
ATOM 538 C C . LEU A 1 73 ? -37.711 -5.518 44.323 1.00 37.19 73 LEU A C 1
ATOM 540 O O . LEU A 1 73 ? -38.631 -6.038 44.949 1.00 37.19 73 LEU A O 1
ATOM 544 N N . GLY A 1 74 ? -37.007 -4.483 44.799 1.00 37.09 74 GLY A N 1
ATOM 545 C CA . GLY A 1 74 ? -37.435 -3.680 45.952 1.00 37.09 74 GLY A CA 1
ATOM 546 C C . GLY A 1 74 ? -36.364 -3.446 47.015 1.00 37.09 74 GLY A C 1
ATOM 547 O O . GLY A 1 74 ? -36.241 -4.208 47.965 1.00 37.09 74 GLY A O 1
ATOM 548 N N . GLY A 1 75 ? -35.650 -2.328 46.888 1.00 27.55 75 GLY A N 1
ATOM 549 C CA . GLY A 1 75 ? -34.795 -1.772 47.935 1.00 27.55 75 GLY A CA 1
ATOM 550 C C . GLY A 1 75 ? -33.870 -0.712 47.354 1.00 27.55 75 GLY A C 1
ATOM 551 O O . GLY A 1 75 ? -32.841 -1.052 46.781 1.00 27.55 75 GLY A O 1
ATOM 552 N N . GLN A 1 76 ? -34.240 0.569 47.454 1.00 41.94 76 GLN A N 1
ATOM 553 C CA . GLN A 1 76 ? -33.298 1.654 47.163 1.00 41.94 76 GLN A CA 1
ATOM 554 C C . GLN A 1 76 ? -32.138 1.604 48.165 1.00 41.94 76 GLN A C 1
ATOM 556 O O . GLN A 1 76 ? -32.405 1.572 49.367 1.00 41.94 76 GLN A O 1
ATOM 561 N N . PRO A 1 77 ? -30.874 1.724 47.727 1.00 32.06 77 PRO A N 1
ATOM 562 C CA . PRO A 1 77 ? -29.807 2.145 48.614 1.00 32.06 77 PRO A CA 1
ATOM 563 C C . PRO A 1 77 ? -29.502 3.627 48.383 1.00 32.06 77 PRO A C 1
ATOM 565 O O . PRO A 1 77 ? -28.952 4.034 47.359 1.00 32.06 77 PRO A O 1
ATOM 568 N N . THR A 1 78 ? -29.845 4.435 49.383 1.00 32.25 78 THR A N 1
ATOM 569 C CA . THR A 1 78 ? -29.239 5.740 49.654 1.00 32.25 78 THR A CA 1
ATOM 570 C C . THR A 1 78 ? -27.720 5.617 49.790 1.00 32.25 78 THR A C 1
ATOM 572 O O . THR A 1 78 ? -27.208 4.712 50.448 1.00 32.25 78 THR A O 1
ATOM 575 N N . ARG A 1 79 ? -27.003 6.565 49.179 1.00 32.31 79 ARG A N 1
ATOM 576 C CA . ARG A 1 79 ? -25.538 6.671 49.164 1.00 32.31 79 ARG A CA 1
ATOM 577 C C . ARG A 1 79 ? -24.993 7.112 50.527 1.00 32.31 79 ARG A C 1
ATOM 579 O O . ARG A 1 79 ? -25.459 8.109 51.071 1.00 32.31 79 ARG A O 1
ATOM 586 N N . ALA A 1 80 ? -23.939 6.453 51.006 1.00 30.12 80 ALA A N 1
ATOM 587 C CA . ALA A 1 80 ? -23.028 7.006 52.007 1.00 30.12 80 ALA A CA 1
ATOM 588 C C . ALA A 1 80 ? -21.727 7.444 51.312 1.00 30.12 80 ALA A C 1
ATOM 590 O O . ALA A 1 80 ? -21.092 6.653 50.617 1.00 30.12 80 ALA A O 1
ATOM 591 N N . THR A 1 81 ? -21.347 8.712 51.459 1.00 33.69 81 THR A N 1
ATOM 592 C CA . THR A 1 81 ? -20.064 9.262 50.988 1.00 33.69 81 THR A CA 1
ATOM 593 C C . THR A 1 81 ? -19.036 9.229 52.113 1.00 33.69 81 THR A C 1
ATOM 595 O O . THR A 1 81 ? -19.306 9.766 53.187 1.00 33.69 81 THR A O 1
ATOM 598 N N . THR A 1 82 ? -17.857 8.645 51.872 1.00 36.09 82 THR A N 1
ATOM 599 C CA . THR A 1 82 ? -16.745 8.634 52.836 1.00 36.09 82 THR A CA 1
ATOM 600 C C . THR A 1 82 ? -15.664 9.677 52.515 1.00 36.09 82 THR A C 1
ATOM 602 O O . THR A 1 82 ? -15.469 10.007 51.347 1.00 36.09 82 THR A O 1
ATOM 605 N N . PRO A 1 83 ? -14.908 10.162 53.523 1.00 36.34 83 PRO A N 1
ATOM 606 C CA . PRO A 1 83 ? -13.930 11.253 53.377 1.00 36.34 83 PRO A CA 1
ATOM 607 C C . PRO A 1 83 ? -12.582 10.889 52.720 1.00 36.34 83 PRO A C 1
ATOM 609 O O . PRO A 1 83 ? -11.696 11.737 52.665 1.00 36.34 83 PRO A O 1
ATOM 612 N N . ALA A 1 84 ? -12.393 9.660 52.232 1.00 31.84 84 ALA A N 1
ATOM 613 C CA . ALA A 1 84 ? -11.152 9.210 51.599 1.00 31.84 84 ALA A CA 1
ATOM 614 C C . ALA A 1 84 ? -11.430 8.584 50.220 1.00 31.84 84 ALA A C 1
ATOM 616 O O . ALA A 1 84 ? -11.950 7.474 50.146 1.00 31.84 84 ALA A O 1
ATOM 617 N N . GLY A 1 85 ? -11.044 9.285 49.146 1.00 31.83 85 GLY A N 1
ATOM 618 C CA . GLY A 1 85 ? -10.750 8.671 47.843 1.00 31.83 85 GLY A CA 1
ATOM 619 C C . GLY A 1 85 ? -11.743 8.915 46.700 1.00 31.83 85 GLY A C 1
ATOM 620 O O . GLY A 1 85 ? -12.369 7.975 46.226 1.00 31.83 85 GLY A O 1
ATOM 621 N N . ASN A 1 86 ? -11.813 10.149 46.187 1.00 37.44 86 ASN A N 1
ATOM 622 C CA . ASN A 1 86 ? -12.349 10.440 44.847 1.00 37.44 86 ASN A CA 1
ATOM 623 C C . ASN A 1 86 ? -11.252 10.226 43.786 1.00 37.44 86 ASN A C 1
ATOM 625 O O . ASN A 1 86 ? -10.591 11.179 43.380 1.00 37.44 86 ASN A O 1
ATOM 629 N N . ALA A 1 87 ? -11.051 8.980 43.359 1.00 29.25 87 ALA A N 1
ATOM 630 C CA . ALA A 1 87 ? -10.084 8.616 42.316 1.00 29.25 87 ALA A CA 1
ATOM 631 C C . ALA A 1 87 ? -10.650 7.580 41.320 1.00 29.25 87 ALA A C 1
ATOM 633 O O . ALA A 1 87 ? -9.912 6.739 40.816 1.00 29.25 87 ALA A O 1
ATOM 634 N N . THR A 1 88 ? -11.961 7.602 41.063 1.00 31.33 88 THR A N 1
ATOM 635 C CA . THR A 1 88 ? -12.677 6.534 40.344 1.00 31.33 88 THR A CA 1
ATOM 636 C C . THR A 1 88 ? -13.399 7.033 39.092 1.00 31.33 88 THR A C 1
ATOM 638 O O . THR A 1 88 ? -14.053 8.076 39.102 1.00 31.33 88 THR A O 1
ATOM 641 N N . GLU A 1 89 ? -13.246 6.256 38.019 1.00 36.91 89 GLU A N 1
ATOM 642 C CA . GLU A 1 89 ? -13.896 6.356 36.708 1.00 36.91 89 GLU A CA 1
ATOM 643 C C . GLU A 1 89 ? -15.434 6.404 36.816 1.00 36.91 89 GLU A C 1
ATOM 645 O O . GLU A 1 89 ? -16.013 5.839 37.747 1.00 36.91 89 GLU A O 1
ATOM 650 N N . GLY A 1 90 ? -16.096 7.084 35.869 1.00 48.53 90 GLY A N 1
ATOM 651 C CA . GLY A 1 90 ? -17.536 6.906 35.654 1.00 48.53 90 GLY A CA 1
ATOM 652 C C . GLY A 1 90 ? -18.492 7.535 36.661 1.00 48.53 90 GLY A C 1
ATOM 653 O O . GLY A 1 90 ? -19.631 7.088 36.781 1.00 48.53 90 GLY A O 1
ATOM 654 N N . VAL A 1 91 ? -18.075 8.538 37.437 1.00 44.59 91 VAL A N 1
ATOM 655 C CA . VAL A 1 91 ? -18.974 9.155 38.426 1.00 44.59 91 VAL A CA 1
ATOM 656 C C . VAL A 1 91 ? -19.878 10.195 37.749 1.00 44.59 91 VAL A C 1
ATOM 658 O O . VAL A 1 91 ? -19.356 11.161 37.190 1.00 44.59 91 VAL A O 1
ATOM 661 N N . PRO A 1 92 ? -21.217 10.068 37.855 1.00 53.44 92 PRO A N 1
ATOM 662 C CA . PRO A 1 92 ? -22.152 11.069 37.365 1.00 53.44 92 PRO A CA 1
ATOM 663 C C . PRO A 1 92 ? -21.825 12.480 37.861 1.00 53.44 92 PRO A C 1
ATOM 665 O O . PRO A 1 92 ? -21.708 12.714 39.067 1.00 53.44 92 PRO A O 1
ATOM 668 N N . THR A 1 93 ? -21.719 13.430 36.938 1.00 53.62 93 THR A N 1
ATOM 669 C CA . THR A 1 93 ? -21.570 14.863 37.227 1.00 53.62 93 THR A CA 1
ATOM 670 C C . THR A 1 93 ? -22.828 15.618 36.800 1.00 53.62 93 THR A C 1
ATOM 672 O O . THR A 1 93 ? -23.690 15.072 36.114 1.00 53.62 93 THR A O 1
ATOM 675 N N . ALA A 1 94 ? -22.949 16.899 37.163 1.00 51.53 94 ALA A N 1
ATOM 676 C CA . ALA A 1 94 ? -24.028 17.745 36.639 1.00 51.53 94 ALA A CA 1
ATOM 677 C C . ALA A 1 94 ? -23.959 17.901 35.102 1.00 51.53 94 ALA A C 1
ATOM 679 O O . ALA A 1 94 ? -24.940 18.291 34.475 1.00 51.53 94 ALA A O 1
ATOM 680 N N . GLN A 1 95 ? -22.803 17.599 34.504 1.00 45.50 95 GLN A N 1
ATOM 681 C CA . GLN A 1 95 ? -22.521 17.684 33.077 1.00 45.50 95 GLN A CA 1
ATOM 682 C C . GLN A 1 95 ? -22.634 16.323 32.364 1.00 45.50 95 GLN A C 1
ATOM 684 O O . GLN A 1 95 ? -22.861 16.307 31.161 1.00 45.50 95 GLN A O 1
ATOM 689 N N . ASP A 1 96 ? -22.522 15.208 33.087 1.00 56.75 96 ASP A N 1
ATOM 690 C CA . ASP A 1 96 ? -22.725 13.843 32.591 1.00 56.75 96 ASP A CA 1
ATOM 691 C C . ASP A 1 96 ? -23.450 13.006 33.663 1.00 56.75 96 ASP A C 1
ATOM 693 O O . ASP A 1 96 ? -22.803 12.400 34.519 1.00 56.75 96 ASP A O 1
ATOM 697 N N . PRO A 1 97 ? -24.795 12.991 33.667 1.00 56.97 97 PRO A N 1
ATOM 698 C CA . PRO A 1 97 ? -25.585 12.358 34.724 1.00 56.97 97 PRO A CA 1
ATOM 699 C C . PRO A 1 97 ? -25.547 10.819 34.714 1.00 56.97 97 PRO A C 1
ATOM 701 O O . PRO A 1 97 ? -26.069 10.192 35.645 1.00 56.97 97 PRO A O 1
ATOM 704 N N . TYR A 1 98 ? -24.938 10.196 33.700 1.00 59.47 98 TYR A N 1
ATOM 705 C CA . TYR A 1 98 ? -24.880 8.737 33.571 1.00 59.47 98 TYR A CA 1
ATOM 706 C C . TYR A 1 98 ? -23.471 8.149 33.642 1.00 59.47 98 TYR A C 1
ATOM 708 O O . TYR A 1 98 ? -23.382 6.929 33.731 1.00 59.47 98 TYR A O 1
ATOM 716 N N . GLY A 1 99 ? -22.411 8.964 33.684 1.00 71.06 99 GLY A N 1
ATOM 717 C CA . GLY A 1 99 ? -21.038 8.451 33.732 1.00 71.06 99 GLY A CA 1
ATOM 718 C C . GLY A 1 99 ? -20.706 7.699 32.445 1.00 71.06 99 GLY A C 1
ATOM 719 O O . GLY A 1 99 ? -20.403 6.510 32.475 1.00 71.06 99 GLY A O 1
ATOM 720 N N . MET A 1 100 ? -20.887 8.371 31.310 1.00 79.81 100 MET A N 1
ATOM 721 C CA . MET A 1 100 ? -20.737 7.806 29.978 1.00 79.81 100 MET A CA 1
ATOM 722 C C . MET A 1 100 ? -19.358 8.103 29.399 1.00 79.81 100 MET A C 1
ATOM 724 O O . MET A 1 100 ? -18.864 9.229 29.455 1.00 79.81 100 MET A O 1
ATOM 728 N N . HIS A 1 101 ? -18.774 7.118 28.727 1.00 78.06 101 HIS A N 1
ATOM 729 C CA . HIS A 1 101 ? -17.612 7.332 27.872 1.00 78.06 101 HIS A CA 1
ATOM 730 C C . HIS A 1 101 ? -17.678 6.466 26.624 1.00 78.06 101 HIS A C 1
ATOM 732 O O . HIS A 1 101 ? -18.323 5.419 26.592 1.00 78.06 101 HIS A O 1
ATOM 738 N N . ILE A 1 102 ? -17.004 6.924 25.573 1.00 81.44 102 ILE A N 1
ATOM 739 C CA . ILE A 1 102 ? -16.813 6.132 24.365 1.00 81.44 102 ILE A CA 1
ATOM 740 C C . ILE A 1 102 ? -15.487 5.399 24.485 1.00 81.44 102 ILE A C 1
ATOM 742 O O . ILE A 1 102 ? -14.453 5.993 24.799 1.00 81.44 102 ILE A O 1
ATOM 746 N N . GLU A 1 103 ? -15.532 4.110 24.205 1.00 78.75 103 GLU A N 1
ATOM 747 C CA . GLU A 1 103 ? -14.363 3.286 23.962 1.00 78.75 103 GLU A CA 1
ATOM 748 C C . GLU A 1 103 ? -14.260 2.996 22.465 1.00 78.75 103 GLU A C 1
ATOM 750 O O . GLU A 1 103 ? -15.274 2.859 21.774 1.00 78.75 103 GLU A O 1
ATOM 755 N N . GLN A 1 104 ? -13.036 2.950 21.947 1.00 76.44 104 GLN A N 1
ATOM 756 C CA . GLN A 1 104 ? -12.769 2.727 20.535 1.00 76.44 104 GLN A CA 1
ATOM 757 C C . GLN A 1 104 ? -11.613 1.758 20.295 1.00 76.44 104 GLN A C 1
ATOM 759 O O . GLN A 1 104 ? -10.611 1.771 21.005 1.00 76.44 104 GLN A O 1
ATOM 764 N N . ASP A 1 105 ? -11.751 0.954 19.247 1.00 64.38 105 ASP A N 1
ATOM 765 C CA . ASP A 1 105 ? -10.719 0.070 18.709 1.00 64.38 105 ASP A CA 1
ATOM 766 C C . ASP A 1 105 ? -10.743 0.181 17.176 1.00 64.38 105 ASP A C 1
ATOM 768 O O . ASP A 1 105 ? -11.694 -0.248 16.507 1.00 64.38 105 ASP A O 1
ATOM 772 N N . GLY A 1 106 ? -9.736 0.855 16.617 1.00 69.31 106 GLY A N 1
ATOM 773 C CA . GLY A 1 106 ? -9.711 1.262 15.212 1.00 69.31 106 GLY A CA 1
ATOM 774 C C . GLY A 1 106 ? -10.932 2.112 14.837 1.00 69.31 106 GLY A C 1
ATOM 775 O O . GLY A 1 106 ? -11.161 3.185 15.385 1.00 69.31 106 GLY A O 1
ATOM 776 N N . THR A 1 107 ? -11.742 1.620 13.896 1.00 62.28 107 THR A N 1
ATOM 777 C CA . THR A 1 107 ? -12.993 2.277 13.458 1.00 62.28 107 THR A CA 1
ATOM 778 C C . THR A 1 107 ? -14.224 1.849 14.259 1.00 62.28 107 THR A C 1
ATOM 780 O O . THR A 1 107 ? -15.326 2.321 13.981 1.00 62.28 107 THR A O 1
ATOM 783 N N . ARG A 1 108 ? -14.084 0.924 15.219 1.00 68.38 108 ARG A N 1
ATOM 784 C CA . ARG A 1 108 ? -15.189 0.483 16.080 1.00 68.38 108 ARG A CA 1
ATOM 785 C C . ARG A 1 108 ? -15.268 1.377 17.303 1.00 68.38 108 ARG A C 1
ATOM 787 O O . ARG A 1 108 ? -14.247 1.676 17.910 1.00 68.38 108 ARG A O 1
ATOM 794 N N . ARG A 1 109 ? -16.488 1.745 17.680 1.00 81.69 109 ARG A N 1
ATOM 795 C CA . ARG A 1 109 ? -16.788 2.487 18.904 1.00 81.69 109 ARG A CA 1
ATOM 796 C C . ARG A 1 109 ? -17.899 1.780 19.654 1.00 81.69 109 ARG A C 1
ATOM 798 O O . ARG A 1 109 ? -18.784 1.209 19.015 1.00 81.69 109 ARG A O 1
ATOM 805 N N . TRP A 1 110 ? -17.867 1.838 20.974 1.00 86.06 110 TRP A N 1
ATOM 806 C CA . TRP A 1 110 ? -18.979 1.448 21.830 1.00 86.06 110 TRP A CA 1
ATOM 807 C C . TRP A 1 110 ? -19.132 2.438 22.970 1.00 86.06 110 TRP A C 1
ATOM 809 O O . TRP A 1 110 ? -18.177 3.079 23.411 1.00 86.06 110 TRP A O 1
ATOM 819 N N . LEU A 1 111 ? -20.370 2.581 23.418 1.00 86.75 111 LEU A N 1
ATOM 820 C CA . LEU A 1 111 ? -20.713 3.421 24.547 1.00 86.75 111 LEU A CA 1
ATOM 821 C C . LEU A 1 111 ? -20.636 2.582 25.818 1.00 86.75 111 LEU A C 1
ATOM 823 O O . LEU A 1 111 ? -21.285 1.543 25.913 1.00 86.75 111 LEU A O 1
ATOM 827 N N . VAL A 1 112 ? -19.872 3.046 26.795 1.00 83.25 112 VAL A N 1
ATOM 828 C CA . VAL A 1 112 ? -19.839 2.481 28.141 1.00 83.25 112 VAL A CA 1
ATOM 829 C C . VAL A 1 112 ? -20.612 3.409 29.066 1.00 83.25 112 VAL A C 1
ATOM 831 O O . VAL A 1 112 ? -20.460 4.628 29.007 1.00 83.25 112 VAL A O 1
ATOM 834 N N . VAL A 1 113 ? -21.482 2.827 29.886 1.00 82.50 113 VAL A N 1
ATOM 835 C CA . VAL A 1 113 ? -22.293 3.536 30.876 1.00 82.50 113 VAL A CA 1
ATOM 836 C C . VAL A 1 113 ? -21.994 2.957 32.253 1.00 82.50 113 VAL A C 1
ATOM 838 O O . VAL A 1 113 ? -22.434 1.849 32.587 1.00 82.50 113 VAL A O 1
ATOM 841 N N . ASP A 1 114 ? -21.236 3.704 33.047 1.00 74.38 114 ASP A N 1
ATOM 842 C CA . ASP A 1 114 ? -20.742 3.253 34.341 1.00 74.38 114 ASP A CA 1
ATOM 843 C C . ASP A 1 114 ? -21.842 3.255 35.417 1.00 74.38 114 ASP A C 1
ATOM 845 O O . ASP A 1 114 ? -22.742 4.096 35.477 1.00 74.38 114 ASP A O 1
ATOM 849 N N . GLY A 1 115 ? -21.804 2.257 36.298 1.00 68.75 115 GLY A N 1
ATOM 850 C CA . GLY A 1 115 ? -22.732 2.118 37.421 1.00 68.75 115 GLY A CA 1
ATOM 851 C C . GLY A 1 115 ? -24.193 1.905 37.013 1.00 68.75 115 GLY A C 1
ATOM 852 O O . GLY A 1 115 ? -25.099 2.225 37.791 1.00 68.75 115 GLY A O 1
ATOM 853 N N . ARG A 1 116 ? -24.453 1.418 35.795 1.00 74.69 116 ARG A N 1
ATOM 854 C CA . ARG A 1 116 ? -25.797 1.103 35.289 1.00 74.69 116 ARG A CA 1
ATOM 855 C C . ARG A 1 116 ? -25.854 -0.329 34.785 1.00 74.69 116 ARG A C 1
ATOM 857 O O . ARG A 1 116 ? -24.896 -0.825 34.198 1.00 74.69 116 ARG A O 1
ATOM 864 N N . ALA A 1 117 ? -26.987 -0.981 35.027 1.00 77.44 117 ALA A N 1
ATOM 865 C CA . ALA A 1 117 ? -27.259 -2.332 34.561 1.00 77.44 117 ALA A CA 1
ATOM 866 C C . ALA A 1 117 ? -28.066 -2.311 33.241 1.00 77.44 117 ALA A C 1
ATOM 868 O O . ALA A 1 117 ? -28.810 -1.348 33.006 1.00 77.44 117 ALA A O 1
ATOM 869 N N . PRO A 1 118 ? -27.942 -3.344 32.381 1.00 79.00 118 PRO A N 1
ATOM 870 C CA . PRO A 1 118 ? -28.605 -3.378 31.075 1.00 79.00 118 PRO A CA 1
ATOM 871 C C . PRO A 1 118 ? -30.124 -3.189 31.129 1.00 79.00 118 PRO A C 1
ATOM 873 O O . PRO A 1 118 ? -30.684 -2.502 30.281 1.00 79.00 118 PRO A O 1
ATOM 876 N N . ASP A 1 119 ? -30.789 -3.736 32.146 1.00 81.44 119 ASP A N 1
ATOM 877 C CA . ASP A 1 119 ? -32.236 -3.647 32.373 1.00 81.44 119 ASP A CA 1
ATOM 878 C C . ASP A 1 119 ? -32.725 -2.208 32.609 1.00 81.44 119 ASP A C 1
ATOM 880 O O . ASP A 1 119 ? -33.848 -1.869 32.240 1.00 81.44 119 ASP A O 1
ATOM 884 N N . VAL A 1 120 ? -31.867 -1.338 33.149 1.00 81.75 120 VAL A N 1
ATOM 885 C CA . VAL A 1 120 ? -32.161 0.092 33.347 1.00 81.75 120 VAL A CA 1
ATOM 886 C C . VAL A 1 120 ? -32.058 0.878 32.035 1.00 81.75 120 VAL A C 1
ATOM 888 O O . VAL A 1 120 ? -32.796 1.844 31.817 1.00 81.75 120 VAL A O 1
ATOM 891 N N . LEU A 1 121 ? -31.141 0.479 31.151 1.00 84.31 121 LEU A N 1
ATOM 892 C CA . LEU A 1 121 ? -30.884 1.160 29.878 1.00 84.31 121 LEU A CA 1
ATOM 893 C C . LEU A 1 121 ? -31.783 0.640 28.747 1.00 84.31 121 LEU A C 1
ATOM 895 O O . LEU A 1 121 ? -32.107 1.389 27.824 1.00 84.31 121 LEU A O 1
ATOM 899 N N . TRP A 1 122 ? -32.242 -0.611 28.841 1.00 88.81 122 TRP A N 1
ATOM 900 C CA . TRP A 1 122 ? -33.040 -1.287 27.817 1.00 88.81 122 TRP A CA 1
ATOM 901 C C . TRP A 1 122 ? -34.286 -0.501 27.374 1.00 88.81 122 TRP A C 1
ATOM 903 O O . TRP A 1 122 ? -34.445 -0.277 26.172 1.00 88.81 122 TRP A O 1
ATOM 913 N N . PRO A 1 123 ? -35.151 0.013 28.275 1.00 90.81 123 PRO A N 1
ATOM 914 C CA . PRO A 1 123 ? -36.345 0.749 27.853 1.00 90.81 123 PRO A CA 1
ATOM 915 C C . PRO A 1 123 ? -36.008 2.048 27.111 1.00 90.81 123 PRO A C 1
ATOM 917 O O . PRO A 1 123 ? -36.739 2.462 26.214 1.00 90.81 123 PRO A O 1
ATOM 920 N N . GLN A 1 124 ? -34.887 2.686 27.459 1.00 87.69 124 GLN A N 1
ATOM 921 C CA . GLN A 1 124 ? -34.434 3.927 26.832 1.00 87.69 124 GLN A CA 1
ATOM 922 C C . GLN A 1 124 ? -33.867 3.676 25.431 1.00 87.69 124 GLN A C 1
ATOM 924 O O . GLN A 1 124 ? -34.144 4.457 24.524 1.00 87.69 124 GLN A O 1
ATOM 929 N N . LEU A 1 125 ? -33.141 2.567 25.244 1.00 91.19 125 LEU A N 1
ATOM 930 C CA . LEU A 1 125 ? -32.644 2.107 23.943 1.00 91.19 125 LEU A CA 1
ATOM 931 C C . LEU A 1 125 ? -33.787 1.722 23.001 1.00 91.19 125 LEU A C 1
ATOM 933 O O . LEU A 1 125 ? -33.801 2.123 21.840 1.00 91.19 125 LEU A O 1
ATOM 937 N N . LYS A 1 126 ? -34.791 1.011 23.518 1.00 91.81 126 LYS A N 1
ATOM 938 C CA . LYS A 1 126 ? -36.000 0.682 22.760 1.00 91.81 126 LYS A CA 1
ATOM 939 C C . LYS A 1 126 ? -36.738 1.947 22.324 1.00 91.81 126 LYS A C 1
ATOM 941 O O . LYS A 1 126 ? -36.995 2.140 21.138 1.00 91.81 126 LYS A O 1
ATOM 946 N N . ALA A 1 127 ? -36.992 2.849 23.273 1.00 87.19 127 ALA A N 1
ATOM 947 C CA . ALA A 1 127 ? -37.637 4.124 22.991 1.00 87.19 127 ALA A CA 1
ATOM 948 C C . ALA A 1 127 ? -36.823 4.987 22.016 1.00 87.19 127 ALA A C 1
ATOM 950 O O . ALA A 1 127 ? -37.412 5.713 21.225 1.00 87.19 127 ALA A O 1
ATOM 951 N N . PHE A 1 128 ? -35.488 4.928 22.059 1.00 89.06 128 PHE A N 1
ATOM 952 C CA . PHE A 1 128 ? -34.627 5.609 21.094 1.00 89.06 128 PHE A CA 1
ATOM 953 C C . PHE A 1 128 ? -34.918 5.137 19.667 1.00 89.06 128 PHE A C 1
ATOM 955 O O . PHE A 1 128 ? -35.192 5.971 18.809 1.00 89.06 128 PHE A O 1
ATOM 962 N N . TRP A 1 129 ? -34.917 3.830 19.406 1.00 86.19 129 TRP A N 1
ATOM 963 C CA . TRP A 1 129 ? -35.174 3.311 18.060 1.00 86.19 129 TRP A CA 1
ATOM 964 C C . TRP A 1 129 ? -36.607 3.592 17.588 1.00 86.19 129 TRP A C 1
ATOM 966 O O . TRP A 1 129 ? -36.795 4.127 16.494 1.00 86.19 129 TRP A O 1
ATOM 976 N N . GLU A 1 130 ? -37.607 3.331 18.434 1.00 85.69 130 GLU A N 1
ATOM 977 C CA . GLU A 1 130 ? -39.025 3.519 18.093 1.00 85.69 130 GLU A CA 1
ATOM 978 C C . GLU A 1 130 ? -39.377 4.995 17.838 1.00 85.69 130 GLU A C 1
ATOM 980 O O . GLU A 1 130 ? -40.053 5.316 16.860 1.00 85.69 130 GLU A O 1
ATOM 985 N N . GLN A 1 131 ? -38.883 5.921 18.670 1.00 80.81 131 GLN A N 1
ATOM 986 C CA . GLN A 1 131 ? -39.141 7.360 18.498 1.00 80.81 131 GLN A CA 1
ATOM 987 C C . GLN A 1 131 ? -38.431 7.942 17.275 1.00 80.81 131 GLN A C 1
ATOM 989 O O . GLN A 1 131 ? -38.888 8.941 16.725 1.00 80.81 131 GLN A O 1
ATOM 994 N N . ASN A 1 132 ? -37.345 7.308 16.830 1.00 74.00 132 ASN A N 1
ATOM 995 C CA . ASN A 1 132 ? -36.651 7.662 15.596 1.00 74.00 132 ASN A CA 1
ATOM 996 C C . ASN A 1 132 ? -37.228 6.959 14.354 1.00 74.00 132 ASN A C 1
ATOM 998 O O . ASN A 1 132 ? -36.651 7.050 13.273 1.00 74.00 132 ASN A O 1
ATOM 1002 N N . GLY A 1 133 ? -38.381 6.294 14.486 1.00 70.62 133 GLY A N 1
ATOM 1003 C CA . GLY A 1 133 ? -39.123 5.711 13.369 1.00 70.62 133 GLY A CA 1
ATOM 1004 C C . GLY A 1 133 ? -38.616 4.347 12.906 1.00 70.62 133 GLY A C 1
ATOM 1005 O O . GLY A 1 133 ? -39.023 3.891 11.838 1.00 70.62 133 GLY A O 1
ATOM 1006 N N . PHE A 1 134 ? -37.756 3.685 13.684 1.00 81.12 134 PHE A N 1
ATOM 1007 C CA . PHE A 1 134 ? -37.332 2.317 13.408 1.00 81.12 134 PHE A CA 1
ATOM 1008 C C . PHE A 1 134 ? -38.281 1.316 14.066 1.00 81.12 134 PHE A C 1
ATOM 1010 O O . PHE A 1 134 ? -38.591 1.410 15.253 1.00 81.12 134 PHE A O 1
ATOM 1017 N N . VAL A 1 135 ? -38.707 0.318 13.294 1.00 83.56 135 VAL A N 1
ATOM 1018 C CA . VAL A 1 135 ? -39.395 -0.863 13.824 1.00 83.56 135 VAL A CA 1
ATOM 1019 C C . VAL A 1 135 ? -38.334 -1.855 14.286 1.00 83.56 135 VAL A C 1
ATOM 1021 O O . VAL A 1 135 ? -37.378 -2.106 13.557 1.00 83.56 135 VAL A O 1
ATOM 1024 N N . LEU A 1 136 ? -38.480 -2.421 15.483 1.00 82.62 136 LEU A N 1
ATOM 1025 C CA . LEU A 1 136 ? -37.576 -3.459 15.978 1.00 82.62 136 LEU A CA 1
ATOM 1026 C C . LEU A 1 136 ? -38.042 -4.835 15.497 1.00 82.62 136 LEU A C 1
ATOM 1028 O O . LEU A 1 136 ? -39.127 -5.292 15.848 1.00 82.62 136 LEU A O 1
ATOM 1032 N N . LYS A 1 137 ? -37.198 -5.505 14.709 1.00 81.75 137 LYS A N 1
ATOM 1033 C CA . LYS A 1 137 ? -37.376 -6.901 14.295 1.00 81.75 137 LYS A CA 1
ATOM 1034 C C . LYS A 1 137 ? -37.019 -7.869 15.422 1.00 81.75 137 LYS A C 1
ATOM 1036 O O . LYS A 1 137 ? -37.649 -8.913 15.563 1.00 81.75 137 LYS A O 1
ATOM 1041 N N . THR A 1 138 ? -36.004 -7.528 16.215 1.00 76.56 138 THR A N 1
ATOM 1042 C CA . THR A 1 138 ? -35.599 -8.282 17.410 1.00 76.56 138 THR A CA 1
ATOM 1043 C C . THR A 1 138 ? -35.552 -7.339 18.607 1.00 76.56 138 THR A C 1
ATOM 1045 O O . THR A 1 138 ? -34.908 -6.297 18.537 1.00 76.56 138 THR A O 1
ATOM 1048 N N . ASP A 1 139 ? -36.204 -7.720 19.704 1.00 86.94 139 ASP A N 1
ATOM 1049 C CA . ASP A 1 139 ? -36.155 -7.057 21.014 1.00 86.94 139 ASP A CA 1
ATOM 1050 C C . ASP A 1 139 ? -36.009 -8.155 22.075 1.00 86.94 139 ASP A C 1
ATOM 1052 O O . ASP A 1 139 ? -36.992 -8.734 22.537 1.00 86.94 139 ASP A O 1
ATOM 1056 N N . SER A 1 140 ? -34.763 -8.526 22.377 1.00 80.62 140 SER A N 1
ATOM 1057 C CA . SER A 1 140 ? -34.446 -9.621 23.295 1.00 80.62 140 SER A CA 1
ATOM 1058 C C . SER A 1 140 ? -33.552 -9.134 24.441 1.00 80.62 140 SER A C 1
ATOM 1060 O O . SER A 1 140 ? -32.325 -9.274 24.369 1.00 80.62 140 SER A O 1
ATOM 1062 N N . PRO A 1 141 ? -34.149 -8.604 25.531 1.00 73.44 141 PRO A N 1
ATOM 1063 C CA . PRO A 1 141 ? -33.395 -8.192 26.715 1.00 73.44 141 PRO A CA 1
ATOM 1064 C C . PRO A 1 141 ? -32.611 -9.348 27.341 1.00 73.44 141 PRO A C 1
ATOM 1066 O O . PRO A 1 141 ? -31.512 -9.147 27.845 1.00 73.44 141 PRO A O 1
ATOM 1069 N N . ALA A 1 142 ? -33.138 -10.575 27.256 1.00 64.31 142 ALA A N 1
ATOM 1070 C CA . ALA A 1 142 ? -32.488 -11.772 27.790 1.00 64.31 142 ALA A CA 1
ATOM 1071 C C . ALA A 1 142 ? -31.148 -12.088 27.106 1.00 64.31 142 ALA A C 1
ATOM 1073 O O . ALA A 1 142 ? -30.249 -12.629 27.742 1.00 64.31 142 ALA A O 1
ATOM 1074 N N . THR A 1 143 ? -31.012 -11.757 25.819 1.00 56.78 143 THR A N 1
ATOM 1075 C CA . THR A 1 143 ? -29.775 -11.968 25.051 1.00 56.78 143 THR A CA 1
ATOM 1076 C C . THR A 1 143 ? -29.001 -10.673 24.814 1.00 56.78 143 THR A C 1
ATOM 1078 O O . THR A 1 143 ? -28.004 -10.701 24.101 1.00 56.78 143 THR A O 1
ATOM 1081 N N . GLY A 1 144 ? -29.480 -9.538 25.333 1.00 69.75 144 GLY A N 1
ATOM 1082 C CA . GLY A 1 144 ? -28.866 -8.230 25.125 1.00 69.75 144 GLY A CA 1
ATOM 1083 C C . GLY A 1 144 ? -28.947 -7.701 23.687 1.00 69.75 144 GLY A C 1
ATOM 1084 O O . GLY A 1 144 ? -28.215 -6.780 23.353 1.00 69.75 144 GLY A O 1
ATOM 1085 N N . ILE A 1 145 ? -29.793 -8.258 22.811 1.00 69.31 145 ILE A N 1
ATOM 1086 C CA . ILE A 1 145 ? -29.827 -7.891 21.380 1.00 69.31 145 ILE A CA 1
ATOM 1087 C C . ILE A 1 145 ? -31.107 -7.130 21.013 1.00 69.31 145 ILE A C 1
ATOM 1089 O O . ILE A 1 145 ? -32.213 -7.628 21.240 1.00 69.31 145 ILE A O 1
ATOM 1093 N N . MET A 1 146 ? -30.947 -5.968 20.374 1.00 82.56 146 MET A N 1
ATOM 1094 C CA . MET A 1 146 ? -31.990 -5.298 19.592 1.00 82.56 146 MET A CA 1
ATOM 1095 C C . MET A 1 146 ? -31.566 -5.217 18.125 1.00 82.56 146 MET A C 1
ATOM 1097 O O . MET A 1 146 ? -30.414 -4.917 17.826 1.00 82.56 146 MET A O 1
ATOM 1101 N N . GLU A 1 147 ? -32.483 -5.455 17.195 1.00 83.88 147 GLU A N 1
ATOM 1102 C CA . GLU A 1 147 ? -32.224 -5.306 15.758 1.00 83.88 147 GLU A CA 1
ATOM 1103 C C . GLU A 1 147 ? -33.401 -4.587 15.103 1.00 83.88 147 GLU A C 1
ATOM 1105 O O . GLU A 1 147 ? -34.552 -4.980 15.312 1.00 83.88 147 GLU A O 1
ATOM 1110 N N . THR A 1 148 ? -33.126 -3.540 14.325 1.00 85.25 148 THR A N 1
ATOM 1111 C CA . THR A 1 148 ? -34.151 -2.851 13.535 1.00 85.25 148 THR A CA 1
ATOM 1112 C C . THR A 1 148 ? -34.563 -3.708 12.340 1.00 85.25 148 THR A C 1
ATOM 1114 O O . THR A 1 148 ? -33.818 -4.578 11.889 1.00 85.25 148 THR A O 1
ATOM 1117 N N . ASP A 1 149 ? -35.745 -3.465 11.790 1.00 84.00 149 ASP A N 1
ATOM 1118 C CA . ASP A 1 149 ? -36.079 -3.945 10.453 1.00 84.00 149 ASP A CA 1
ATOM 1119 C C . ASP A 1 149 ? -35.311 -3.145 9.383 1.00 84.00 149 ASP A C 1
ATOM 1121 O O . ASP A 1 149 ? -34.704 -2.107 9.685 1.00 84.00 149 ASP A O 1
ATOM 1125 N N . TRP A 1 150 ? -35.317 -3.628 8.139 1.00 77.75 150 TRP A N 1
ATOM 1126 C CA . TRP A 1 150 ? -34.745 -2.892 7.012 1.00 77.75 150 TRP A CA 1
ATOM 1127 C C . TRP A 1 150 ? -35.544 -1.615 6.748 1.00 77.75 150 TRP A C 1
ATOM 1129 O O . TRP A 1 150 ? -36.755 -1.639 6.533 1.00 77.75 150 TRP A O 1
ATOM 1139 N N . ALA A 1 151 ? -34.860 -0.475 6.718 1.00 69.00 151 ALA A N 1
ATOM 1140 C CA . ALA A 1 151 ? -35.479 0.799 6.379 1.00 69.00 151 ALA A CA 1
ATOM 1141 C C . ALA A 1 151 ? -35.571 0.962 4.847 1.00 69.00 151 ALA A C 1
ATOM 1143 O O . ALA A 1 151 ? -34.692 1.571 4.246 1.00 69.00 151 ALA A O 1
ATOM 1144 N N . GLU A 1 152 ? -36.614 0.405 4.211 1.00 54.25 152 GLU A N 1
ATOM 1145 C CA . GLU A 1 152 ? -36.729 0.328 2.736 1.00 54.25 152 GLU A CA 1
ATOM 1146 C C . GLU A 1 152 ? -37.451 1.515 2.061 1.00 54.25 152 GLU A C 1
ATOM 1148 O O . GLU A 1 152 ? -37.268 1.738 0.867 1.00 54.25 152 GLU A O 1
ATOM 1153 N N . ASN A 1 153 ? -38.312 2.267 2.768 1.00 48.41 153 ASN A N 1
ATOM 1154 C CA . ASN A 1 153 ? -39.159 3.297 2.138 1.00 48.41 153 ASN A CA 1
ATOM 1155 C C . ASN A 1 153 ? -39.620 4.378 3.149 1.00 48.41 153 ASN A C 1
ATOM 1157 O O . ASN A 1 153 ? -40.565 4.184 3.915 1.00 48.41 153 ASN A O 1
ATOM 1161 N N . ARG A 1 154 ? -38.933 5.532 3.201 1.00 51.44 154 ARG A N 1
ATOM 1162 C CA . ARG A 1 154 ? -39.029 6.537 4.291 1.00 51.44 154 ARG A CA 1
ATOM 1163 C C . ARG A 1 154 ? -40.067 7.657 4.072 1.00 51.44 154 ARG A C 1
ATOM 1165 O O . ARG A 1 154 ? -39.813 8.806 4.415 1.00 51.44 154 ARG A O 1
ATOM 1172 N N . ALA A 1 155 ? -41.264 7.362 3.563 1.00 38.91 155 ALA A N 1
ATOM 1173 C CA . ALA A 1 155 ? -42.348 8.363 3.504 1.00 38.91 155 ALA A CA 1
ATOM 1174 C C . ALA A 1 155 ? -43.053 8.604 4.864 1.00 38.91 155 ALA A C 1
ATOM 1176 O O . ALA A 1 155 ? -43.948 9.442 4.953 1.00 38.91 155 ALA A O 1
ATOM 1177 N N . LYS A 1 156 ? -42.691 7.861 5.923 1.00 37.81 156 LYS A N 1
ATOM 1178 C CA . LYS A 1 156 ? -43.394 7.864 7.222 1.00 37.81 156 LYS A CA 1
ATOM 1179 C C . LYS A 1 156 ? -42.478 7.875 8.458 1.00 37.81 156 LYS A C 1
ATOM 1181 O O . LYS A 1 156 ? -42.893 7.389 9.502 1.00 37.81 156 LYS A O 1
ATOM 1186 N N . ILE A 1 157 ? -41.266 8.428 8.373 1.00 43.22 157 ILE A N 1
ATOM 1187 C CA . ILE A 1 157 ? -40.495 8.786 9.579 1.00 43.22 157 ILE A CA 1
ATOM 1188 C C . ILE A 1 157 ? -40.866 10.235 9.933 1.00 43.22 157 ILE A C 1
ATOM 1190 O O . ILE A 1 157 ? -40.492 11.140 9.183 1.00 43.22 157 ILE A O 1
ATOM 1194 N N . PRO A 1 158 ? -41.635 10.498 11.004 1.00 37.31 158 PRO A N 1
ATOM 1195 C CA . PRO A 1 158 ? -41.973 11.859 11.395 1.00 37.31 158 PRO A CA 1
ATOM 1196 C C . PRO A 1 158 ? -40.794 12.456 12.173 1.00 37.31 158 PRO A C 1
ATOM 1198 O O . PRO A 1 158 ? -40.486 11.989 13.265 1.00 37.31 158 PRO A O 1
ATOM 1201 N N . GLY A 1 159 ? -40.147 13.496 11.641 1.00 46.16 159 GLY A N 1
ATOM 1202 C CA . GLY A 1 159 ? -39.202 14.310 12.416 1.00 46.16 159 GLY A CA 1
ATOM 1203 C C . GLY A 1 159 ? -38.018 14.859 11.621 1.00 46.16 159 GLY A C 1
ATOM 1204 O O . GLY A 1 159 ? -37.185 14.115 11.115 1.00 46.16 159 GLY A O 1
ATOM 1205 N N . ASP A 1 160 ? -37.919 16.185 11.586 1.00 46.19 160 ASP A N 1
ATOM 1206 C CA . ASP A 1 160 ? -36.948 17.034 10.877 1.00 46.19 160 ASP A CA 1
ATOM 1207 C C . ASP A 1 160 ? -35.447 16.836 11.202 1.00 46.19 160 ASP A C 1
ATOM 1209 O O . ASP A 1 160 ? -34.602 17.529 10.633 1.00 46.19 160 ASP A O 1
ATOM 1213 N N . TRP A 1 161 ? -35.047 15.929 12.098 1.00 52.66 161 TRP A N 1
ATOM 1214 C CA . TRP A 1 161 ? -33.668 15.931 12.619 1.00 52.66 161 TRP A CA 1
ATOM 1215 C C . TRP A 1 161 ? -32.658 15.158 11.749 1.00 52.66 161 TRP A C 1
ATOM 1217 O O . TRP A 1 161 ? -31.538 15.634 11.564 1.00 52.66 161 TRP A O 1
ATOM 1227 N N . PHE A 1 162 ? -33.057 14.037 11.123 1.00 48.56 162 PHE A N 1
ATOM 1228 C CA . PHE A 1 162 ? -32.203 13.307 10.162 1.00 48.56 162 PHE A CA 1
ATOM 1229 C C . PHE A 1 162 ? -31.905 14.157 8.910 1.00 48.56 162 PHE A C 1
ATOM 1231 O O . PHE A 1 162 ? -30.907 13.946 8.229 1.00 48.56 162 PHE A O 1
ATOM 1238 N N . ARG A 1 163 ? -32.768 15.147 8.627 1.00 48.09 163 ARG A N 1
ATOM 1239 C CA . ARG A 1 163 ? -32.625 16.120 7.533 1.00 48.09 163 ARG A CA 1
ATOM 1240 C C . ARG A 1 163 ? -31.732 17.311 7.886 1.00 48.09 163 ARG A C 1
ATOM 1242 O O . ARG A 1 163 ? -30.983 17.763 7.029 1.00 48.09 163 ARG A O 1
ATOM 1249 N N . ASN A 1 164 ? -31.806 17.820 9.119 1.00 44.91 164 ASN A N 1
ATOM 1250 C CA . ASN A 1 164 ? -31.248 19.136 9.456 1.00 44.91 164 ASN A CA 1
ATOM 1251 C C . ASN A 1 164 ? -29.939 19.105 10.268 1.00 44.91 164 ASN A C 1
ATOM 1253 O O . ASN A 1 164 ? -29.272 20.133 10.359 1.00 44.91 164 ASN A O 1
ATOM 1257 N N . SER A 1 165 ? -29.543 17.970 10.855 1.00 41.34 165 SER A N 1
ATOM 1258 C CA . SER A 1 165 ? -28.343 17.889 11.714 1.00 41.34 165 SER A CA 1
ATOM 1259 C C . SER A 1 165 ? -27.112 17.274 11.038 1.00 41.34 165 SER A C 1
ATOM 1261 O O . SER A 1 165 ? -26.026 17.312 11.609 1.00 41.34 165 SER A O 1
ATOM 1263 N N . VAL A 1 166 ? -27.261 16.751 9.818 1.00 46.06 166 VAL A N 1
ATOM 1264 C CA . VAL A 1 166 ? -26.186 16.111 9.042 1.00 46.06 166 VAL A CA 1
ATOM 1265 C C . VAL A 1 166 ? -26.017 16.851 7.712 1.00 46.06 166 VAL A C 1
ATOM 1267 O O . VAL A 1 166 ? -26.424 16.397 6.646 1.00 46.06 166 VAL A O 1
ATOM 1270 N N . GLY A 1 167 ? -25.488 18.071 7.780 1.00 34.69 167 GLY A N 1
ATOM 1271 C CA . GLY A 1 167 ? -25.283 18.913 6.602 1.00 34.69 167 GLY A CA 1
ATOM 1272 C C . GLY A 1 167 ? -24.174 18.393 5.676 1.00 34.69 167 GLY A C 1
ATOM 1273 O O . GLY A 1 167 ? -23.084 18.065 6.133 1.00 34.69 167 GLY A O 1
ATOM 1274 N N . LYS A 1 168 ? -24.459 18.392 4.365 1.00 41.44 168 LYS A N 1
ATOM 1275 C CA . LYS A 1 168 ? -23.557 18.210 3.200 1.00 41.44 168 LYS A CA 1
ATOM 1276 C C . LYS A 1 168 ? -22.842 16.863 2.998 1.00 41.44 168 LYS A C 1
ATOM 1278 O O . LYS A 1 168 ? -22.217 16.702 1.956 1.00 41.44 168 LYS A O 1
ATOM 1283 N N . LEU A 1 169 ? -22.966 15.893 3.905 1.00 37.84 169 LEU A N 1
ATOM 1284 C CA . LEU A 1 169 ? -22.374 14.551 3.730 1.00 37.84 169 LEU A CA 1
ATOM 1285 C C . LEU A 1 169 ? -23.376 13.484 3.231 1.00 37.84 169 LEU A C 1
ATOM 1287 O O . LEU A 1 169 ? -22.975 12.384 2.869 1.00 37.84 169 LEU A O 1
ATOM 1291 N N . LEU A 1 170 ? -24.677 13.799 3.193 1.00 43.50 170 LEU A N 1
ATOM 1292 C CA . LEU A 1 170 ? -25.764 12.834 2.945 1.00 43.50 170 LEU A CA 1
ATOM 1293 C C . LEU A 1 170 ? -26.594 13.087 1.669 1.00 43.50 170 LEU A C 1
ATOM 1295 O O . LEU A 1 170 ? -27.641 12.463 1.499 1.00 43.50 170 LEU A O 1
ATOM 1299 N N . ASP A 1 171 ? -26.132 13.916 0.726 1.00 37.38 171 ASP A N 1
ATOM 1300 C CA . ASP A 1 171 ? -26.835 14.116 -0.561 1.00 37.38 171 ASP A CA 1
ATOM 1301 C C . ASP A 1 171 ? -26.844 12.859 -1.465 1.00 37.38 171 ASP A C 1
ATOM 1303 O O . ASP A 1 171 ? -27.517 12.839 -2.492 1.00 37.38 171 ASP A O 1
ATOM 1307 N N . PHE A 1 172 ? -26.168 11.771 -1.072 1.00 37.41 172 PHE A N 1
ATOM 1308 C CA . PHE A 1 172 ? -26.161 10.493 -1.799 1.00 37.41 172 PHE A CA 1
ATOM 1309 C C . PHE A 1 172 ? -27.208 9.472 -1.298 1.00 37.41 172 PHE A C 1
ATOM 1311 O O . PHE A 1 172 ? -27.439 8.455 -1.944 1.00 37.41 172 PHE A O 1
ATOM 1318 N N . VAL A 1 173 ? -27.881 9.725 -0.165 1.00 38.66 173 VAL A N 1
ATOM 1319 C CA . VAL A 1 173 ? -28.789 8.746 0.491 1.00 38.66 173 VAL A CA 1
ATOM 1320 C C . VAL A 1 173 ? -30.255 8.894 0.046 1.00 38.66 173 VAL A C 1
ATOM 1322 O O . VAL A 1 173 ? -31.167 8.304 0.617 1.00 38.66 173 VAL A O 1
ATOM 1325 N N . TYR A 1 174 ? -30.498 9.647 -1.028 1.00 40.06 174 TYR A N 1
ATOM 1326 C CA . TYR A 1 174 ? -31.836 9.887 -1.583 1.00 40.06 174 TYR A CA 1
ATOM 1327 C C . TYR A 1 174 ? -32.110 9.146 -2.901 1.00 40.06 174 TYR A C 1
ATOM 1329 O O . TYR A 1 174 ? -32.998 9.543 -3.654 1.00 40.06 174 TYR A O 1
ATOM 1337 N N . SER A 1 175 ? -31.388 8.057 -3.179 1.00 37.78 175 SER A N 1
ATOM 1338 C CA . SER A 1 175 ? -31.740 7.156 -4.281 1.00 37.78 175 SER A CA 1
ATOM 1339 C C . SER A 1 175 ? -32.771 6.127 -3.807 1.00 37.78 175 SER A C 1
ATOM 1341 O O . SER A 1 175 ? -32.578 5.470 -2.784 1.00 37.78 175 SER A O 1
ATOM 1343 N N . SER A 1 176 ? -33.876 5.971 -4.538 1.00 50.09 176 SER A N 1
ATOM 1344 C CA . SER A 1 176 ? -34.769 4.818 -4.397 1.00 50.09 176 SER A CA 1
ATOM 1345 C C . SER A 1 176 ? -33.972 3.557 -4.746 1.00 50.09 176 SER A C 1
ATOM 1347 O O . SER A 1 176 ? -33.784 3.268 -5.924 1.00 50.09 176 SER A O 1
ATOM 1349 N N . GLY A 1 177 ? -33.430 2.875 -3.735 1.00 57.75 177 GLY A N 1
ATOM 1350 C CA . GLY A 1 177 ? -32.557 1.719 -3.948 1.00 57.75 177 GLY A CA 1
ATOM 1351 C C . GLY A 1 177 ? -31.567 1.407 -2.825 1.00 57.75 177 GLY A C 1
ATOM 1352 O O . GLY A 1 177 ? -30.673 0.607 -3.049 1.00 57.75 177 GLY A O 1
ATOM 1353 N N . THR A 1 178 ? -31.666 1.991 -1.626 1.00 68.06 178 THR A N 1
ATOM 1354 C CA . THR A 1 178 ? -30.817 1.609 -0.478 1.00 68.06 178 THR A CA 1
ATOM 1355 C C . THR A 1 178 ? -31.652 1.109 0.701 1.00 68.06 178 THR A C 1
ATOM 1357 O O . THR A 1 178 ? -32.805 1.504 0.875 1.00 68.06 178 THR A O 1
ATOM 1360 N N . ARG A 1 179 ? -31.087 0.202 1.506 1.00 75.88 179 ARG A N 1
ATOM 1361 C CA . ARG A 1 179 ? -31.693 -0.307 2.746 1.00 75.88 179 ARG A CA 1
ATOM 1362 C C . ARG A 1 179 ? -30.655 -0.317 3.856 1.00 75.88 179 ARG A C 1
ATOM 1364 O O . ARG A 1 179 ? -29.558 -0.835 3.665 1.00 75.88 179 ARG A O 1
ATOM 1371 N N . ASP A 1 180 ? -31.035 0.188 5.024 1.00 79.00 180 ASP A N 1
ATOM 1372 C CA . ASP A 1 180 ? -30.199 0.188 6.226 1.00 79.00 180 ASP A CA 1
ATOM 1373 C C . ASP A 1 180 ? -30.832 -0.661 7.322 1.00 79.00 180 ASP A C 1
ATOM 1375 O O . ASP A 1 180 ? -32.052 -0.640 7.510 1.00 79.00 180 ASP A O 1
ATOM 1379 N N . ARG A 1 181 ? -29.992 -1.360 8.081 1.00 82.81 181 ARG A N 1
ATOM 1380 C CA . ARG A 1 181 ? -30.380 -2.089 9.286 1.00 82.81 181 ARG A CA 1
ATOM 1381 C C . ARG A 1 181 ? -29.343 -1.869 10.378 1.00 82.81 181 ARG A C 1
ATOM 1383 O O . ARG A 1 181 ? -28.143 -1.897 10.106 1.00 82.81 181 ARG A O 1
ATOM 1390 N N . PHE A 1 182 ? -29.805 -1.704 11.614 1.00 86.44 182 PHE A N 1
ATOM 1391 C CA . PHE A 1 182 ? -28.940 -1.535 12.776 1.00 86.44 182 PHE A CA 1
ATOM 1392 C C . PHE A 1 182 ? -29.157 -2.648 13.785 1.00 86.44 182 PHE A C 1
ATOM 1394 O O . PHE A 1 182 ? -30.288 -3.046 14.069 1.00 86.44 182 PHE A O 1
ATOM 1401 N N . ARG A 1 183 ? -28.057 -3.118 14.365 1.00 86.75 183 ARG A N 1
ATOM 1402 C CA . ARG A 1 183 ? -28.069 -4.073 15.468 1.00 86.75 183 ARG A CA 1
ATOM 1403 C C . ARG A 1 183 ? -27.378 -3.462 16.675 1.00 86.75 183 ARG A C 1
ATOM 1405 O O . ARG A 1 183 ? -26.210 -3.081 16.585 1.00 86.75 183 ARG A O 1
ATOM 1412 N N . THR A 1 184 ? -28.095 -3.404 17.790 1.00 85.00 184 THR A N 1
ATOM 1413 C CA . THR A 1 184 ? -27.598 -2.991 19.101 1.00 85.00 184 THR A CA 1
ATOM 1414 C C . THR A 1 184 ? -27.354 -4.219 19.973 1.00 85.00 184 THR A C 1
ATOM 1416 O O . THR A 1 184 ? -28.234 -5.065 20.125 1.00 85.00 184 THR A O 1
ATOM 1419 N N . LEU A 1 185 ? -26.165 -4.308 20.559 1.00 76.31 185 LEU A N 1
ATOM 1420 C CA . LEU A 1 185 ? -25.784 -5.299 21.557 1.00 76.31 185 LEU A CA 1
ATOM 1421 C C . LEU A 1 185 ? -25.525 -4.581 22.884 1.00 76.31 185 LEU A C 1
ATOM 1423 O O . LEU A 1 185 ? -24.789 -3.597 22.915 1.00 76.31 185 LEU A O 1
ATOM 1427 N N . VAL A 1 186 ? -26.144 -5.059 23.957 1.00 78.88 186 VAL A N 1
ATOM 1428 C CA . VAL A 1 186 ? -26.073 -4.488 25.302 1.00 78.88 186 VAL A CA 1
ATOM 1429 C C . VAL A 1 186 ? -25.567 -5.559 26.253 1.00 78.88 186 VAL A C 1
ATOM 1431 O O . VAL A 1 186 ? -26.237 -6.565 26.483 1.00 78.88 186 VAL A O 1
ATOM 1434 N N . GLU A 1 187 ? -24.388 -5.338 26.814 1.00 74.75 187 GLU A N 1
ATOM 1435 C CA . GLU A 1 187 ? -23.688 -6.313 27.644 1.00 74.75 187 GLU A CA 1
ATOM 1436 C C . GLU A 1 187 ? -23.283 -5.689 28.971 1.00 74.75 187 GLU A C 1
ATOM 1438 O O . GLU A 1 187 ? -22.923 -4.518 29.050 1.00 74.75 187 GLU A O 1
ATOM 1443 N N . ARG A 1 188 ? -23.317 -6.478 30.041 1.00 74.00 188 ARG A N 1
ATOM 1444 C CA . ARG A 1 188 ? -22.744 -6.057 31.319 1.00 74.00 188 ARG A CA 1
ATOM 1445 C C . ARG A 1 188 ? -21.243 -6.338 31.307 1.00 74.00 188 ARG A C 1
ATOM 1447 O O . ARG A 1 188 ? -20.831 -7.414 30.880 1.00 74.00 188 ARG A O 1
ATOM 1454 N N . THR A 1 189 ? -20.429 -5.412 31.809 1.00 58.44 189 THR A N 1
ATOM 1455 C CA . THR A 1 189 ? -18.984 -5.644 31.941 1.00 58.44 189 THR A CA 1
ATOM 1456 C C . THR A 1 189 ? -18.689 -6.801 32.901 1.00 58.44 189 THR A C 1
ATOM 1458 O O . THR A 1 189 ? -19.451 -7.059 33.835 1.00 58.44 189 THR A O 1
ATOM 1461 N N . ALA A 1 190 ? -17.557 -7.491 32.715 1.00 47.91 190 ALA A N 1
ATOM 1462 C CA . ALA A 1 190 ? -17.167 -8.643 33.544 1.00 47.91 190 ALA A CA 1
ATOM 1463 C C . ALA A 1 190 ? -17.044 -8.322 35.043 1.00 47.91 190 ALA A C 1
ATOM 1465 O O . ALA A 1 190 ? -17.364 -9.161 35.880 1.00 47.91 190 ALA A O 1
ATOM 1466 N N . ASN A 1 191 ? -16.616 -7.107 35.394 1.00 50.34 191 ASN A N 1
ATOM 1467 C CA . ASN A 1 191 ? -16.558 -6.638 36.782 1.00 50.34 191 ASN A CA 1
ATOM 1468 C C . ASN A 1 191 ? -17.938 -6.217 37.336 1.00 50.34 191 ASN A C 1
ATOM 1470 O O . ASN A 1 191 ? -18.042 -5.800 38.487 1.00 50.34 191 ASN A O 1
ATOM 1474 N N . GLY A 1 192 ? -18.996 -6.289 36.520 1.00 55.91 192 GLY A N 1
ATOM 1475 C CA . GLY A 1 192 ? -20.363 -5.902 36.862 1.00 55.91 192 GLY A CA 1
ATOM 1476 C C . GLY A 1 192 ? -20.575 -4.399 37.060 1.00 55.91 192 GLY A C 1
ATOM 1477 O O . GLY A 1 192 ? -21.686 -3.997 37.417 1.00 55.91 192 GLY A O 1
ATOM 1478 N N . GLY A 1 193 ? -19.533 -3.589 36.858 1.00 65.12 193 GLY A N 1
ATOM 1479 C CA . GLY A 1 193 ? -19.504 -2.168 37.184 1.00 65.12 193 GLY A CA 1
ATOM 1480 C C . GLY A 1 193 ? -20.138 -1.258 36.137 1.00 65.12 193 GLY A C 1
ATOM 1481 O O . GLY A 1 193 ? -20.492 -0.141 36.491 1.00 65.12 193 GLY A O 1
ATOM 1482 N N . ALA A 1 194 ? -20.320 -1.715 34.896 1.00 72.19 194 ALA A N 1
ATOM 1483 C CA . ALA A 1 194 ? -20.820 -0.895 33.795 1.00 72.19 194 ALA A CA 1
ATOM 1484 C C . ALA A 1 194 ? -21.638 -1.707 32.776 1.00 72.19 194 ALA A C 1
ATOM 1486 O O . ALA A 1 194 ? -21.655 -2.944 32.794 1.00 72.19 194 ALA A O 1
ATOM 1487 N N . THR A 1 195 ? -22.312 -0.996 31.873 1.00 77.12 195 THR A N 1
ATOM 1488 C CA . THR A 1 195 ? -22.977 -1.566 30.694 1.00 77.12 195 THR A CA 1
ATOM 1489 C C . THR A 1 195 ? -22.315 -1.056 29.421 1.00 77.12 195 THR A C 1
ATOM 1491 O O . THR A 1 195 ? -22.110 0.143 29.265 1.00 77.12 195 THR A O 1
ATOM 1494 N N . VAL A 1 196 ? -22.019 -1.968 28.503 1.00 78.88 196 VAL A N 1
ATOM 1495 C CA . VAL A 1 196 ? -21.470 -1.705 27.174 1.00 78.88 196 VAL A CA 1
ATOM 1496 C C . VAL A 1 196 ? -22.594 -1.773 26.149 1.00 78.88 196 VAL A C 1
ATOM 1498 O O . VAL A 1 196 ? -23.352 -2.740 26.119 1.00 78.88 196 VAL A O 1
ATOM 1501 N N . ILE A 1 197 ? -22.696 -0.757 25.298 1.00 84.69 197 ILE A N 1
ATOM 1502 C CA . ILE A 1 197 ? -23.665 -0.659 24.209 1.00 84.69 197 ILE A CA 1
ATOM 1503 C C . ILE A 1 197 ? -22.896 -0.549 22.894 1.00 84.69 197 ILE A C 1
ATOM 1505 O O . ILE A 1 197 ? -22.233 0.455 22.630 1.00 84.69 197 ILE A O 1
ATOM 1509 N N . THR A 1 198 ? -23.021 -1.572 22.053 1.00 83.62 198 THR A N 1
ATOM 1510 C CA . THR A 1 198 ? -22.437 -1.617 20.709 1.00 83.62 198 THR A CA 1
ATOM 1511 C C . THR A 1 198 ? -23.533 -1.491 19.661 1.00 83.62 198 THR A C 1
ATOM 1513 O O . THR A 1 198 ? -24.535 -2.194 19.733 1.00 83.62 198 THR A O 1
ATOM 1516 N N . ILE A 1 199 ? -23.342 -0.638 18.660 1.00 84.94 199 ILE A N 1
ATOM 1517 C CA . ILE A 1 199 ? -24.235 -0.454 17.516 1.00 84.94 199 ILE A CA 1
ATOM 1518 C C . ILE A 1 199 ? -23.449 -0.779 16.249 1.00 84.94 199 ILE A C 1
ATOM 1520 O O . ILE A 1 199 ? -22.346 -0.280 16.055 1.00 84.94 199 ILE A O 1
ATOM 1524 N N . SER A 1 200 ? -24.023 -1.626 15.399 1.00 79.50 200 SER A N 1
ATOM 1525 C CA . SER A 1 200 ? -23.451 -2.011 14.107 1.00 79.50 200 SER A CA 1
ATOM 1526 C C . SER A 1 200 ? -24.434 -1.734 12.977 1.00 79.50 200 SER A C 1
ATOM 1528 O O . SER A 1 200 ? -25.640 -1.947 13.139 1.00 79.50 200 SER A O 1
ATOM 1530 N N . HIS A 1 201 ? -23.912 -1.251 11.850 1.00 81.06 201 HIS A N 1
ATOM 1531 C CA . HIS A 1 201 ? -24.677 -0.903 10.652 1.00 81.06 201 HIS A CA 1
ATOM 1532 C C . HIS A 1 201 ? -24.469 -1.925 9.528 1.00 81.06 201 HIS A C 1
ATOM 1534 O O . HIS A 1 201 ? -23.342 -2.300 9.209 1.00 81.06 201 HIS A O 1
ATOM 1540 N N . THR A 1 202 ? -25.567 -2.363 8.911 1.00 78.81 202 THR A N 1
ATOM 1541 C CA . THR A 1 202 ? -25.566 -3.115 7.650 1.00 78.81 202 THR A CA 1
ATOM 1542 C C . THR A 1 202 ? -26.309 -2.306 6.594 1.00 78.81 202 THR A C 1
ATOM 1544 O O . THR A 1 202 ? -27.457 -1.916 6.820 1.00 78.81 202 THR A O 1
ATOM 1547 N N . ALA A 1 203 ? -25.681 -2.100 5.436 1.00 74.81 203 ALA A N 1
ATOM 1548 C CA . ALA A 1 203 ? -26.273 -1.405 4.297 1.00 74.81 203 ALA A CA 1
ATOM 1549 C C . ALA A 1 203 ? -26.370 -2.322 3.074 1.00 74.81 203 ALA A C 1
ATOM 1551 O O . ALA A 1 203 ? -25.462 -3.102 2.789 1.00 74.81 203 ALA A O 1
ATOM 1552 N N . MET A 1 204 ? -27.459 -2.189 2.322 1.00 78.06 204 MET A N 1
ATOM 1553 C CA . MET A 1 204 ? -27.640 -2.811 1.013 1.00 78.06 204 MET A CA 1
ATOM 1554 C C . MET A 1 204 ? -28.015 -1.761 -0.028 1.00 78.06 204 MET A C 1
ATOM 1556 O O . MET A 1 204 ? -28.714 -0.796 0.279 1.00 78.06 204 MET A O 1
ATOM 1560 N N . GLU A 1 205 ? -27.577 -1.975 -1.263 1.00 77.38 205 GLU A N 1
ATOM 1561 C CA . GLU A 1 205 ? -27.941 -1.173 -2.430 1.00 77.38 205 GLU A CA 1
ATOM 1562 C C . GLU A 1 205 ? -28.475 -2.064 -3.547 1.00 77.38 205 GLU A C 1
ATOM 1564 O O . GLU A 1 205 ? -27.972 -3.161 -3.798 1.00 77.38 205 GLU A O 1
ATOM 1569 N N . GLU A 1 206 ? -29.531 -1.597 -4.194 1.00 73.38 206 GLU A N 1
ATOM 1570 C CA . GLU A 1 206 ? -30.152 -2.224 -5.340 1.00 73.38 206 GLU A CA 1
ATOM 1571 C C . GLU A 1 206 ? -29.344 -1.881 -6.589 1.00 73.38 206 GLU A C 1
ATOM 1573 O O . GLU A 1 206 ? -29.340 -0.750 -7.070 1.00 73.38 206 GLU A O 1
ATOM 1578 N N . VAL A 1 207 ? -28.653 -2.882 -7.126 1.00 75.50 207 VAL A N 1
ATOM 1579 C CA . VAL A 1 207 ? -27.871 -2.753 -8.353 1.00 75.50 207 VAL A CA 1
ATOM 1580 C C . VAL A 1 207 ? -28.656 -3.379 -9.496 1.00 75.50 207 VAL A C 1
ATOM 1582 O O . VAL A 1 207 ? -28.990 -4.569 -9.462 1.00 75.50 207 VAL A O 1
ATOM 1585 N N . LEU A 1 208 ? -28.932 -2.579 -10.527 1.00 74.31 208 LEU A N 1
ATOM 1586 C CA . LEU A 1 208 ? -29.516 -3.068 -11.771 1.00 74.31 208 LEU A CA 1
ATOM 1587 C C . LEU A 1 208 ? -28.505 -3.965 -12.503 1.00 74.31 208 LEU A C 1
ATOM 1589 O O . LEU A 1 208 ? -27.310 -3.692 -12.583 1.00 74.31 208 LEU A O 1
ATOM 1593 N N . THR A 1 209 ? -29.001 -5.073 -13.022 1.00 57.50 209 THR A N 1
ATOM 1594 C CA . THR A 1 209 ? -28.275 -6.165 -13.663 1.00 57.50 209 THR A CA 1
ATOM 1595 C C . THR A 1 209 ? -28.945 -6.490 -14.998 1.00 57.50 209 THR A C 1
ATOM 1597 O O . THR A 1 209 ? -30.116 -6.181 -15.210 1.00 57.50 209 THR A O 1
ATOM 1600 N N . GLY A 1 210 ? -28.184 -7.082 -15.921 1.00 62.06 210 GLY A N 1
ATOM 1601 C CA . GLY A 1 210 ? -28.615 -7.305 -17.306 1.00 62.06 210 GLY A CA 1
ATOM 1602 C C . GLY A 1 210 ? -28.149 -6.195 -18.256 1.00 62.06 210 GLY A C 1
ATOM 1603 O O . GLY A 1 210 ? -27.957 -5.050 -17.853 1.00 62.06 210 GLY A O 1
ATOM 1604 N N . ARG A 1 211 ? -27.932 -6.533 -19.538 1.00 56.50 211 ARG A N 1
ATOM 1605 C CA . ARG A 1 211 ? -27.493 -5.567 -20.574 1.00 56.50 211 ARG A CA 1
ATOM 1606 C C . ARG A 1 211 ? -28.515 -4.450 -20.831 1.00 56.50 211 ARG A C 1
ATOM 1608 O O . ARG A 1 211 ? -28.160 -3.436 -21.417 1.00 56.50 211 ARG A O 1
ATOM 1615 N N . ASP A 1 212 ? -29.753 -4.652 -20.400 1.00 67.69 212 ASP A N 1
ATOM 1616 C CA . ASP A 1 212 ? -30.899 -3.756 -20.526 1.00 67.69 212 ASP A CA 1
ATOM 1617 C C . ASP A 1 212 ? -31.341 -3.139 -19.184 1.00 67.69 212 ASP A C 1
ATOM 1619 O O . ASP A 1 212 ? -32.358 -2.454 -19.148 1.00 67.69 212 ASP A O 1
ATOM 1623 N N . GLN A 1 213 ? -30.593 -3.367 -18.092 1.00 62.09 213 GLN A N 1
ATOM 1624 C CA . GLN A 1 213 ? -30.929 -2.915 -16.731 1.00 62.09 213 GLN A CA 1
ATOM 1625 C C . GLN A 1 213 ? -32.319 -3.378 -16.238 1.00 62.09 213 GLN A C 1
ATOM 1627 O O . GLN A 1 213 ? -32.935 -2.718 -15.403 1.00 62.09 213 GLN A O 1
ATOM 1632 N N . SER A 1 214 ? -32.830 -4.505 -16.747 1.00 59.59 214 SER A N 1
ATOM 1633 C CA . SER A 1 214 ? -34.196 -4.976 -16.470 1.00 59.59 214 SER A CA 1
ATOM 1634 C C . SER A 1 214 ? -34.359 -5.784 -15.177 1.00 59.59 214 SER A C 1
ATOM 1636 O O . SER A 1 214 ? -35.488 -5.971 -14.721 1.00 59.59 214 SER A O 1
ATOM 1638 N N . SER A 1 215 ? -33.270 -6.264 -14.570 1.00 64.19 215 SER A N 1
ATOM 1639 C CA . SER A 1 215 ? -33.307 -7.018 -13.311 1.00 64.19 215 SER A CA 1
ATOM 1640 C C . SER A 1 215 ? -32.549 -6.292 -12.211 1.00 64.19 215 SER A C 1
ATOM 1642 O O . SER A 1 215 ? -31.549 -5.644 -12.481 1.00 64.19 215 SER A O 1
ATOM 1644 N N . SER A 1 216 ? -32.954 -6.427 -10.953 1.00 76.25 216 SER A N 1
ATOM 1645 C CA . SER A 1 216 ? -32.228 -5.851 -9.821 1.00 76.25 216 SER A CA 1
ATOM 1646 C C . SER A 1 216 ? -31.745 -6.927 -8.854 1.00 76.25 216 SER A C 1
ATOM 1648 O O . SER A 1 216 ? -32.342 -7.999 -8.732 1.00 76.25 216 SER A O 1
ATOM 1650 N N . ARG A 1 217 ? -30.625 -6.662 -8.177 1.00 77.19 217 ARG A N 1
ATOM 1651 C CA . ARG A 1 217 ? -30.163 -7.466 -7.041 1.00 77.19 217 ARG A CA 1
ATOM 1652 C C . ARG A 1 217 ? -29.668 -6.558 -5.928 1.00 77.19 217 ARG A C 1
ATOM 1654 O O . ARG A 1 217 ? -29.021 -5.549 -6.192 1.00 77.19 217 ARG A O 1
ATOM 1661 N N . TRP A 1 218 ? -29.918 -6.959 -4.690 1.00 75.06 218 TRP A N 1
ATOM 1662 C CA . TRP A 1 218 ? -29.369 -6.284 -3.520 1.00 75.06 218 TRP A CA 1
ATOM 1663 C C . TRP A 1 218 ? -27.924 -6.720 -3.304 1.00 75.06 218 TRP A C 1
ATOM 1665 O O . TRP A 1 218 ? -27.620 -7.914 -3.283 1.00 75.06 218 TRP A O 1
ATOM 1675 N N . VAL A 1 219 ? -27.032 -5.748 -3.173 1.00 75.38 219 VAL A N 1
ATOM 1676 C CA . VAL A 1 219 ? -25.606 -5.950 -2.922 1.00 75.38 219 VAL A CA 1
ATOM 1677 C C . VAL A 1 219 ? -25.257 -5.293 -1.599 1.00 75.38 219 VAL A C 1
ATOM 1679 O O . VAL A 1 219 ? -25.712 -4.186 -1.315 1.00 75.38 219 VAL A O 1
ATOM 1682 N N . GLU A 1 220 ? -24.475 -5.986 -0.777 1.00 74.56 220 GLU A N 1
ATOM 1683 C CA . GLU A 1 220 ? -23.982 -5.433 0.481 1.00 74.56 220 GLU A CA 1
ATOM 1684 C C . GLU A 1 220 ? -23.027 -4.268 0.213 1.00 74.56 220 GLU A C 1
ATOM 1686 O O . GLU A 1 220 ? -22.158 -4.334 -0.661 1.00 74.56 220 GLU A O 1
ATOM 1691 N N . ARG A 1 221 ? -23.206 -3.190 0.973 1.00 76.69 221 ARG A N 1
ATOM 1692 C CA . ARG A 1 221 ? -22.331 -2.023 0.954 1.00 76.69 221 ARG A CA 1
ATOM 1693 C C . ARG A 1 221 ? -21.409 -2.022 2.168 1.00 76.69 221 ARG A C 1
ATOM 1695 O O . ARG A 1 221 ? -21.791 -2.527 3.226 1.00 76.69 221 ARG A O 1
ATOM 1702 N N . PRO A 1 222 ? -20.238 -1.373 2.061 1.00 65.00 222 PRO A N 1
ATOM 1703 C CA . PRO A 1 222 ? -19.424 -1.076 3.228 1.00 65.00 222 PRO A CA 1
ATOM 1704 C C . PRO A 1 222 ? -20.244 -0.342 4.297 1.00 65.00 222 PRO A C 1
ATOM 1706 O O . PRO A 1 222 ? -21.005 0.577 3.981 1.00 65.00 222 PRO A O 1
ATOM 1709 N N . ARG A 1 223 ? -20.069 -0.744 5.561 1.00 66.38 223 ARG A N 1
ATOM 1710 C CA . ARG A 1 223 ? -20.619 -0.027 6.722 1.00 66.38 223 ARG A CA 1
ATOM 1711 C C . ARG A 1 223 ? -20.095 1.408 6.772 1.00 66.38 223 ARG A C 1
ATOM 1713 O O . ARG A 1 223 ? -18.973 1.661 6.335 1.00 66.38 223 ARG A O 1
ATOM 1720 N N . ASP A 1 224 ? -20.865 2.312 7.369 1.00 68.06 224 ASP A N 1
ATOM 1721 C CA . ASP A 1 224 ? -20.487 3.717 7.540 1.00 68.06 224 ASP A CA 1
ATOM 1722 C C . ASP A 1 224 ? -20.158 4.030 9.019 1.00 68.06 224 ASP A C 1
ATOM 1724 O O . ASP A 1 224 ? -21.067 4.199 9.840 1.00 68.06 224 ASP A O 1
ATOM 1728 N N . PRO A 1 225 ? -18.865 4.133 9.397 1.00 70.12 225 PRO A N 1
ATOM 1729 C CA . PRO A 1 225 ? -18.463 4.458 10.768 1.00 70.12 225 PRO A CA 1
ATOM 1730 C C . PRO A 1 225 ? -18.892 5.861 11.224 1.00 70.12 225 PRO A C 1
ATOM 1732 O O . PRO A 1 225 ? -19.013 6.111 12.425 1.00 70.12 225 PRO A O 1
ATOM 1735 N N . THR A 1 226 ? -19.108 6.788 10.287 1.00 73.00 226 THR A N 1
ATOM 1736 C CA . THR A 1 226 ? -19.568 8.152 10.582 1.00 73.00 226 THR A CA 1
ATOM 1737 C C . THR A 1 226 ? -21.034 8.130 10.996 1.00 73.00 226 THR A C 1
ATOM 1739 O O . THR A 1 226 ? -21.420 8.796 11.958 1.00 73.00 226 THR A O 1
ATOM 1742 N N . LEU A 1 227 ? -21.843 7.302 10.330 1.00 74.50 227 LEU A N 1
ATOM 1743 C CA . LEU A 1 227 ? -23.233 7.052 10.705 1.00 74.50 227 LEU A CA 1
ATOM 1744 C C . LEU A 1 227 ? -23.338 6.372 12.078 1.00 74.50 227 LEU A C 1
ATOM 1746 O O . LEU A 1 227 ? -24.136 6.803 12.909 1.00 74.50 227 LEU A O 1
ATOM 1750 N N . GLU A 1 228 ? -22.501 5.366 12.355 1.00 78.31 228 GLU A N 1
ATOM 1751 C CA . GLU A 1 228 ? -22.428 4.730 13.682 1.00 78.31 228 GLU A CA 1
ATOM 1752 C C . GLU A 1 228 ? -22.091 5.765 14.778 1.00 78.31 228 GLU A C 1
ATOM 1754 O O . GLU A 1 228 ? -22.766 5.827 15.808 1.00 78.31 228 GLU A O 1
ATOM 1759 N N . ALA A 1 229 ? -21.110 6.646 14.538 1.00 77.75 229 ALA A N 1
ATOM 1760 C CA . ALA A 1 229 ? -20.752 7.726 15.462 1.00 77.75 229 ALA A CA 1
ATOM 1761 C C . ALA A 1 229 ? -21.896 8.735 15.678 1.00 77.75 229 ALA A C 1
ATOM 1763 O O . ALA A 1 229 ? -22.166 9.133 16.814 1.00 77.75 229 ALA A O 1
ATOM 1764 N N . ALA A 1 230 ? -22.614 9.108 14.616 1.00 79.75 230 ALA A N 1
ATOM 1765 C CA . ALA A 1 230 ? -23.771 9.995 14.710 1.00 79.75 230 ALA A CA 1
ATOM 1766 C C . ALA A 1 230 ? -24.900 9.380 15.556 1.00 79.75 230 ALA A C 1
ATOM 1768 O O . ALA A 1 230 ? -25.532 10.081 16.352 1.00 79.75 230 ALA A O 1
ATOM 1769 N N . ILE A 1 231 ? -25.126 8.067 15.443 1.00 86.12 231 ILE A N 1
ATOM 1770 C CA . ILE A 1 231 ? -26.109 7.351 16.265 1.00 86.12 231 ILE A CA 1
ATOM 1771 C C . ILE A 1 231 ? -25.689 7.361 17.738 1.00 86.12 231 ILE A C 1
ATOM 1773 O O . ILE A 1 231 ? -26.525 7.648 18.596 1.00 86.12 231 ILE A O 1
ATOM 1777 N N . TYR A 1 232 ? -24.408 7.140 18.052 1.00 88.12 232 TYR A N 1
ATOM 1778 C CA . TYR A 1 232 ? -23.916 7.267 19.429 1.00 88.12 232 TYR A CA 1
ATOM 1779 C C . TYR A 1 232 ? -24.108 8.677 19.994 1.00 88.12 232 TYR A C 1
ATOM 1781 O O . TYR A 1 232 ? -24.551 8.816 21.134 1.00 88.12 232 TYR A O 1
ATOM 1789 N N . ALA A 1 233 ? -23.853 9.725 19.203 1.00 81.50 233 ALA A N 1
ATOM 1790 C CA . ALA A 1 233 ? -24.077 11.106 19.633 1.00 81.50 233 ALA A CA 1
ATOM 1791 C C . ALA A 1 233 ? -25.541 11.359 20.036 1.00 81.50 233 ALA A C 1
ATOM 1793 O O . ALA A 1 233 ? -25.822 12.077 20.997 1.00 81.50 233 ALA A O 1
ATOM 1794 N N . GLN A 1 234 ? -26.486 10.777 19.299 1.00 83.12 234 GLN A N 1
ATOM 1795 C CA . GLN A 1 234 ? -27.919 10.919 19.559 1.00 83.12 234 GLN A CA 1
ATOM 1796 C C . GLN A 1 234 ? -28.385 10.049 20.720 1.00 83.12 234 GLN A C 1
ATOM 1798 O O . GLN A 1 234 ? -29.187 10.489 21.542 1.00 83.12 234 GLN A O 1
ATOM 1803 N N . LEU A 1 235 ? -27.838 8.842 20.842 1.00 86.38 235 LEU A N 1
ATOM 1804 C CA . LEU A 1 235 ? -28.108 7.977 21.978 1.00 86.38 235 LEU A CA 1
ATOM 1805 C C . LEU A 1 235 ? -27.632 8.618 23.292 1.00 86.38 235 LEU A C 1
ATOM 1807 O O . LEU A 1 235 ? -28.366 8.636 24.275 1.00 86.38 235 LEU A O 1
ATOM 1811 N N . MET A 1 236 ? -26.450 9.234 23.303 1.00 84.25 236 MET A N 1
ATOM 1812 C CA . MET A 1 236 ? -25.962 9.970 24.473 1.00 84.25 236 MET A CA 1
ATOM 1813 C C . MET A 1 236 ? -26.830 11.193 24.810 1.00 84.25 236 MET A C 1
ATOM 1815 O O . MET A 1 236 ? -27.040 11.499 25.984 1.00 84.25 236 MET A O 1
ATOM 1819 N N . GLN A 1 237 ? -27.395 11.868 23.804 1.00 81.56 237 GLN A N 1
ATOM 1820 C CA . GLN A 1 237 ? -28.381 12.933 24.026 1.00 81.56 237 GLN A CA 1
ATOM 1821 C C . GLN A 1 237 ? -29.702 12.397 24.587 1.00 81.56 237 GLN A C 1
ATOM 1823 O O . GLN A 1 237 ? -30.299 13.024 25.461 1.00 81.56 237 GLN A O 1
ATOM 1828 N N . LYS A 1 238 ? -30.140 11.207 24.155 1.00 82.44 238 LYS A N 1
ATOM 1829 C CA . LYS A 1 238 ? -31.292 10.507 24.742 1.00 82.44 238 LYS A CA 1
ATOM 1830 C C . LYS A 1 238 ? -31.060 10.178 26.218 1.00 82.44 238 LYS A C 1
ATOM 1832 O O . LYS A 1 238 ? -31.995 10.278 27.009 1.00 82.44 238 LYS A O 1
ATOM 1837 N N . PHE A 1 239 ? -29.819 9.863 26.583 1.00 79.56 239 PHE A N 1
ATOM 1838 C CA . PHE A 1 239 ? -29.371 9.716 27.967 1.00 79.56 239 PHE A CA 1
ATOM 1839 C C . PHE A 1 239 ? -29.129 11.055 28.689 1.00 79.56 239 PHE A C 1
ATOM 1841 O O . PHE A 1 239 ? -28.734 11.067 29.848 1.00 79.56 239 PHE A O 1
ATOM 1848 N N . GLY A 1 240 ? -29.427 12.199 28.069 1.00 74.62 240 GLY A N 1
ATOM 1849 C CA . GLY A 1 240 ? -29.464 13.500 28.738 1.00 74.62 240 GLY A CA 1
ATOM 1850 C C . GLY A 1 240 ? -28.224 14.377 28.562 1.00 74.62 240 GLY A C 1
ATOM 1851 O O . GLY A 1 240 ? -28.154 15.422 29.208 1.00 74.62 240 GLY A O 1
ATOM 1852 N N . LEU A 1 241 ? -27.268 14.012 27.697 1.00 75.75 241 LEU A N 1
ATOM 1853 C CA . LEU A 1 241 ? -26.208 14.945 27.296 1.00 75.75 241 LEU A CA 1
ATOM 1854 C C . LEU A 1 241 ? -26.723 16.008 26.325 1.00 75.75 241 LEU A C 1
ATOM 1856 O O . LEU A 1 241 ? -27.647 15.792 25.545 1.00 75.75 241 LEU A O 1
ATOM 1860 N N . THR A 1 242 ? -26.064 17.162 26.309 1.00 75.88 242 THR A N 1
ATOM 1861 C CA . THR A 1 242 ? -26.200 18.114 25.201 1.00 75.88 242 THR A CA 1
ATOM 1862 C C . THR A 1 242 ? -25.437 17.616 23.973 1.00 75.88 242 THR A C 1
ATOM 1864 O O . THR A 1 242 ? -24.446 16.893 24.095 1.00 75.88 242 THR A O 1
ATOM 1867 N N . GLY A 1 243 ? -25.824 18.071 22.776 1.00 71.94 243 GLY A N 1
ATOM 1868 C CA . GLY A 1 243 ? -25.098 17.740 21.546 1.00 71.94 243 GLY A CA 1
ATOM 1869 C C . GLY A 1 243 ? -23.595 18.040 21.634 1.00 71.94 243 GLY A C 1
ATOM 1870 O O . GLY A 1 243 ? -22.789 17.212 21.227 1.00 71.94 243 GLY A O 1
ATOM 1871 N N . LYS A 1 244 ? -23.193 19.162 22.249 1.00 70.31 244 LYS A N 1
ATOM 1872 C CA . LYS A 1 244 ? -21.770 19.508 22.435 1.00 70.31 244 LYS A CA 1
ATOM 1873 C C . LYS A 1 244 ? -21.023 18.506 23.322 1.00 70.31 244 LYS A C 1
ATOM 1875 O O . LYS A 1 244 ? -19.891 18.159 23.013 1.00 70.31 244 LYS A O 1
ATOM 1880 N N . GLN A 1 245 ? -21.648 18.037 24.400 1.00 71.81 245 GLN A N 1
ATOM 1881 C CA . GLN A 1 245 ? -21.042 17.055 25.307 1.00 71.81 245 GLN A CA 1
ATOM 1882 C C . GLN A 1 245 ? -20.922 15.679 24.650 1.00 71.81 245 GLN A C 1
ATOM 1884 O O . GLN A 1 245 ? -19.889 15.032 24.774 1.00 71.81 245 GLN A O 1
ATOM 1889 N N . ALA A 1 246 ? -21.945 15.264 23.901 1.00 75.75 246 ALA A N 1
ATOM 1890 C CA . ALA A 1 246 ? -21.926 14.011 23.157 1.00 75.75 246 ALA A CA 1
ATOM 1891 C C . ALA A 1 246 ? -20.795 13.976 22.109 1.00 75.75 246 ALA A C 1
ATOM 1893 O O . ALA A 1 246 ? -20.086 12.979 22.009 1.00 75.75 246 ALA A O 1
ATOM 1894 N N . HIS A 1 247 ? -20.579 15.075 21.375 1.00 76.75 247 HIS A N 1
ATOM 1895 C CA . HIS A 1 247 ? -19.456 15.178 20.434 1.00 76.75 247 HIS A CA 1
ATOM 1896 C C . HIS A 1 247 ? -18.105 15.179 21.159 1.00 76.75 247 HIS A C 1
ATOM 1898 O O . HIS A 1 247 ? -17.212 14.446 20.759 1.00 76.75 247 HIS A O 1
ATOM 1904 N N . ALA A 1 248 ? -17.979 15.895 22.282 1.00 72.38 248 ALA A N 1
ATOM 1905 C CA . ALA A 1 248 ? -16.745 15.890 23.069 1.00 72.38 248 ALA A CA 1
ATOM 1906 C C . ALA A 1 248 ? -16.358 14.487 23.584 1.00 72.38 248 ALA A C 1
ATOM 1908 O O . ALA A 1 248 ? -15.174 14.163 23.631 1.00 72.38 248 ALA A O 1
ATOM 1909 N N . LEU A 1 249 ? -17.332 13.636 23.939 1.00 74.56 249 LEU A N 1
ATOM 1910 C CA . LEU A 1 249 ? -17.067 12.240 24.316 1.00 74.56 249 LEU A CA 1
ATOM 1911 C C . LEU A 1 249 ? -16.668 11.356 23.126 1.00 74.56 249 LEU A C 1
ATOM 1913 O O . LEU A 1 249 ? -15.893 10.421 23.312 1.00 74.56 249 LEU A O 1
ATOM 1917 N N . LEU A 1 250 ? -17.178 11.637 21.923 1.00 77.81 250 LEU A N 1
ATOM 1918 C CA . LEU A 1 250 ? -16.760 10.949 20.696 1.00 77.81 250 LEU A CA 1
ATOM 1919 C C . LEU A 1 250 ? -15.342 11.348 20.277 1.00 77.81 250 LEU A C 1
ATOM 1921 O O . LEU A 1 250 ? -14.551 10.475 19.931 1.00 77.81 250 LEU A O 1
ATOM 1925 N N . ASP A 1 251 ? -15.014 12.639 20.351 1.00 75.25 251 ASP A N 1
ATOM 1926 C CA . ASP A 1 251 ? -13.678 13.162 20.044 1.00 75.25 251 ASP A CA 1
ATOM 1927 C C . ASP A 1 251 ? -12.643 12.675 21.073 1.00 75.25 251 ASP A C 1
ATOM 1929 O O . ASP A 1 251 ? -11.502 12.369 20.735 1.00 75.25 251 ASP A O 1
ATOM 1933 N N . GLY A 1 252 ? -13.059 12.562 22.339 1.00 68.31 252 GLY A N 1
ATOM 1934 C CA . GLY A 1 252 ? -12.266 12.038 23.451 1.00 68.31 252 GLY A CA 1
ATOM 1935 C C . GLY A 1 252 ? -12.365 10.523 23.654 1.00 68.31 252 GLY A C 1
ATOM 1936 O O . GLY A 1 252 ? -12.108 10.056 24.767 1.00 68.31 252 GLY A O 1
ATOM 1937 N N . ALA A 1 253 ? -12.772 9.759 22.633 1.00 72.00 253 ALA A N 1
ATOM 1938 C CA . ALA A 1 253 ? -12.949 8.314 22.737 1.00 72.00 253 ALA A CA 1
ATOM 1939 C C . ALA A 1 253 ? -11.663 7.614 23.215 1.00 72.00 253 ALA A C 1
ATOM 1941 O O . ALA A 1 253 ? -10.574 7.777 22.658 1.00 72.00 253 ALA A O 1
ATOM 1942 N N . ARG A 1 254 ? -11.793 6.807 24.270 1.00 69.00 254 ARG A N 1
ATOM 1943 C CA . ARG A 1 254 ? -10.676 6.084 24.881 1.00 69.00 254 ARG A CA 1
ATOM 1944 C C . ARG A 1 254 ? -10.316 4.890 24.014 1.00 69.00 254 ARG A C 1
ATOM 1946 O O . ARG A 1 254 ? -11.188 4.111 23.650 1.00 69.00 254 ARG A O 1
ATOM 1953 N N . HIS A 1 255 ? -9.037 4.704 23.720 1.00 62.31 255 HIS A N 1
ATOM 1954 C CA . HIS A 1 255 ? -8.593 3.508 23.013 1.00 62.31 255 HIS A CA 1
ATOM 1955 C C . HIS A 1 255 ? -8.730 2.300 23.941 1.00 62.31 255 HIS A C 1
ATOM 1957 O O . HIS A 1 255 ? -7.987 2.164 24.913 1.00 62.31 255 HIS A O 1
ATOM 1963 N N . ALA A 1 256 ? -9.705 1.446 23.661 1.00 55.81 256 ALA A N 1
ATOM 1964 C CA . ALA A 1 256 ? -9.965 0.256 24.441 1.00 55.81 256 ALA A CA 1
ATOM 1965 C C . ALA A 1 256 ? -9.182 -0.914 23.862 1.00 55.81 256 ALA A C 1
ATOM 1967 O O . ALA A 1 256 ? -9.672 -1.699 23.056 1.00 55.81 256 ALA A O 1
ATOM 1968 N N . GLY A 1 257 ? -7.931 -1.025 24.291 1.00 53.91 257 GLY A N 1
ATOM 1969 C CA . GLY A 1 257 ? -7.198 -2.274 24.177 1.00 53.91 257 GLY A CA 1
ATOM 1970 C C . GLY A 1 257 ? -7.355 -3.070 25.473 1.00 53.91 257 GLY A C 1
ATOM 1971 O O . GLY A 1 257 ? -7.128 -2.504 26.547 1.00 53.91 257 GLY A O 1
ATOM 1972 N N . PRO A 1 258 ? -7.629 -4.388 25.440 1.00 49.81 258 PRO A N 1
ATOM 1973 C CA . PRO A 1 258 ? -7.050 -5.218 26.483 1.00 49.81 258 PRO A CA 1
ATOM 1974 C C . PRO A 1 258 ? -5.534 -4.984 26.452 1.00 49.81 258 PRO A C 1
ATOM 1976 O O . PRO A 1 258 ? -4.951 -4.800 25.381 1.00 49.81 258 PRO A O 1
ATOM 1979 N N . LYS A 1 259 ? -4.866 -4.997 27.610 1.00 48.38 259 LYS A N 1
ATOM 1980 C CA . LYS A 1 259 ? -3.405 -5.136 27.626 1.00 48.38 259 LYS A CA 1
ATOM 1981 C C . LYS A 1 259 ? -3.082 -6.532 27.093 1.00 48.38 259 LYS A C 1
ATOM 1983 O O . LYS A 1 259 ? -2.992 -7.482 27.862 1.00 48.38 259 LYS A O 1
ATOM 1988 N N . VAL A 1 260 ? -2.995 -6.649 25.771 1.00 53.94 260 VAL A N 1
ATOM 1989 C CA . VAL A 1 260 ? -2.545 -7.844 25.066 1.00 53.94 260 VAL A CA 1
ATOM 1990 C C . VAL A 1 260 ? -1.059 -7.952 25.349 1.00 53.94 260 VAL A C 1
ATOM 1992 O O . VAL A 1 260 ? -0.258 -7.183 24.821 1.00 53.94 260 VAL A O 1
ATOM 1995 N N . ALA A 1 261 ? -0.687 -8.875 26.228 1.00 54.66 261 ALA A N 1
ATOM 1996 C CA . ALA A 1 261 ? 0.711 -9.211 26.425 1.00 54.66 261 ALA A CA 1
ATOM 1997 C C . ALA A 1 261 ? 1.024 -10.431 25.561 1.00 54.66 261 ALA A C 1
ATOM 1999 O O . ALA A 1 261 ? 0.506 -11.525 25.793 1.00 54.66 261 ALA A O 1
ATOM 2000 N N . VAL A 1 262 ? 1.865 -10.240 24.546 1.00 54.66 262 VAL A N 1
ATOM 2001 C CA . VAL A 1 262 ? 2.449 -11.359 23.808 1.00 54.66 262 VAL A CA 1
ATOM 2002 C C . VAL A 1 262 ? 3.620 -11.872 24.634 1.00 54.66 262 VAL A C 1
ATOM 2004 O O . VAL A 1 262 ? 4.652 -11.215 24.747 1.00 54.66 262 VAL A O 1
ATOM 2007 N N . ALA A 1 263 ? 3.457 -13.042 25.242 1.00 57.94 263 ALA A N 1
ATOM 2008 C CA . ALA A 1 263 ? 4.543 -13.726 25.926 1.00 57.94 263 ALA A CA 1
ATOM 2009 C C . ALA A 1 263 ? 5.198 -14.717 24.958 1.00 57.94 263 ALA A C 1
ATOM 2011 O O . ALA A 1 263 ? 4.519 -15.556 24.363 1.00 57.94 263 ALA A O 1
ATOM 2012 N N . VAL A 1 264 ? 6.517 -14.624 24.799 1.00 52.75 264 VAL A N 1
ATOM 2013 C CA . VAL A 1 264 ? 7.318 -15.592 24.041 1.00 52.75 264 VAL A CA 1
ATOM 2014 C C . VAL A 1 264 ? 7.979 -16.534 25.043 1.00 52.75 264 VAL A C 1
ATOM 2016 O O . VAL A 1 264 ? 8.709 -16.094 25.930 1.00 52.75 264 VAL A O 1
ATOM 2019 N N . GLY A 1 265 ? 7.677 -17.826 24.943 1.00 54.72 265 GLY A N 1
ATOM 2020 C CA . GLY A 1 265 ? 8.319 -18.872 25.730 1.00 54.72 265 GLY A CA 1
ATOM 2021 C C . GLY A 1 265 ? 9.776 -19.076 25.313 1.00 54.72 265 GLY A C 1
ATOM 2022 O O . GLY A 1 265 ? 10.175 -18.752 24.195 1.00 54.72 265 GLY A O 1
ATOM 2023 N N . SER A 1 266 ? 10.585 -19.648 26.203 1.00 46.38 266 SER A N 1
ATOM 2024 C CA . SER A 1 266 ? 11.988 -20.004 25.929 1.00 46.38 266 SER A CA 1
ATOM 2025 C C . SER A 1 266 ? 12.158 -21.067 24.831 1.00 46.38 266 SER A C 1
ATOM 2027 O O . SER A 1 266 ? 13.255 -21.247 24.314 1.00 46.38 266 SER A O 1
ATOM 2029 N N . ASP A 1 267 ? 11.073 -21.749 24.463 1.00 48.56 267 ASP A N 1
ATOM 2030 C CA . ASP A 1 267 ? 10.939 -22.689 23.347 1.00 48.56 267 ASP A CA 1
ATOM 2031 C C . ASP A 1 267 ? 10.617 -21.998 22.004 1.00 48.56 267 ASP A C 1
ATOM 2033 O O . ASP A 1 267 ? 10.500 -22.655 20.969 1.00 48.56 267 ASP A O 1
ATOM 2037 N N . GLY A 1 268 ? 10.475 -20.667 22.002 1.00 51.53 268 GLY A N 1
ATOM 2038 C CA . GLY A 1 268 ? 10.107 -19.879 20.830 1.00 51.53 268 GLY A CA 1
ATOM 2039 C C . GLY A 1 268 ? 8.621 -19.952 20.470 1.00 51.53 268 GLY A C 1
ATOM 2040 O O . GLY A 1 268 ? 8.249 -19.447 19.411 1.00 51.53 268 GLY A O 1
ATOM 2041 N N . ALA A 1 269 ? 7.773 -20.556 21.308 1.00 60.03 269 ALA A N 1
ATOM 2042 C CA . ALA A 1 269 ? 6.324 -20.522 21.151 1.00 60.03 269 ALA A CA 1
ATOM 2043 C C . ALA A 1 269 ? 5.754 -19.210 21.704 1.00 60.03 269 ALA A C 1
ATOM 2045 O O . ALA A 1 269 ? 6.213 -18.702 22.725 1.00 60.03 269 ALA A O 1
ATOM 2046 N N . SER A 1 270 ? 4.735 -18.650 21.054 1.00 65.12 270 SER A N 1
ATOM 2047 C CA . SER A 1 270 ? 4.102 -17.408 21.520 1.00 65.12 270 SER A CA 1
ATOM 2048 C C . SER A 1 270 ? 2.756 -17.718 22.167 1.00 65.12 270 SER A C 1
ATOM 2050 O O . SER A 1 270 ? 2.055 -18.633 21.741 1.00 65.12 270 SER A O 1
ATOM 2052 N N . THR A 1 271 ? 2.378 -16.950 23.182 1.00 77.06 271 THR A N 1
ATOM 2053 C CA . THR A 1 271 ? 1.044 -16.962 23.793 1.00 77.06 271 THR A CA 1
ATOM 2054 C C . THR A 1 271 ? 0.513 -15.541 23.890 1.00 77.06 271 THR A C 1
ATOM 2056 O O . THR A 1 271 ? 1.275 -14.630 24.208 1.00 77.06 271 THR A O 1
ATOM 2059 N N . ILE A 1 272 ? -0.780 -15.355 23.644 1.00 75.75 272 ILE A N 1
ATOM 2060 C CA . ILE A 1 272 ? -1.475 -14.096 23.907 1.00 75.75 272 ILE A CA 1
ATOM 2061 C C . ILE A 1 272 ? -2.104 -14.198 25.290 1.00 75.75 272 ILE A C 1
ATOM 2063 O O . ILE A 1 272 ? -2.925 -15.081 25.525 1.00 75.75 272 ILE A O 1
ATOM 2067 N N . ASP A 1 273 ? -1.741 -13.300 26.196 1.00 78.50 273 ASP A N 1
ATOM 2068 C CA . ASP A 1 273 ? -2.440 -13.145 27.464 1.00 78.50 273 ASP A CA 1
ATOM 2069 C C . ASP A 1 273 ? -3.456 -12.000 27.351 1.00 78.50 273 ASP A C 1
ATOM 2071 O O . ASP A 1 273 ? -3.109 -10.863 27.024 1.00 78.50 273 ASP A O 1
ATOM 2075 N N . LEU A 1 274 ? -4.718 -12.320 27.626 1.00 70.12 274 LEU A N 1
ATOM 2076 C CA . LEU A 1 274 ? -5.848 -11.402 27.682 1.00 70.12 274 LEU A CA 1
ATOM 2077 C C . LEU A 1 274 ? -6.211 -11.172 29.149 1.00 70.12 274 LEU A C 1
ATOM 2079 O O . LEU A 1 274 ? -6.461 -12.125 29.888 1.00 70.12 274 LEU A O 1
ATOM 2083 N N . ALA A 1 275 ? -6.272 -9.915 29.579 1.00 70.56 275 ALA A N 1
ATOM 2084 C CA . ALA A 1 275 ? -6.723 -9.540 30.921 1.00 70.56 275 ALA A CA 1
ATOM 2085 C C . ALA A 1 275 ? -8.265 -9.561 31.031 1.00 70.56 275 ALA A C 1
ATOM 2087 O O . ALA A 1 275 ? -8.884 -8.563 31.391 1.00 70.56 275 ALA A O 1
ATOM 2088 N N . GLU A 1 276 ? -8.889 -10.677 30.647 1.00 67.12 276 GLU A N 1
ATOM 2089 C CA . GLU A 1 276 ? -10.336 -10.891 30.741 1.00 67.12 276 GLU A CA 1
ATOM 2090 C C . GLU A 1 276 ? -10.680 -12.342 31.130 1.00 67.12 276 GLU A C 1
ATOM 2092 O O . GLU A 1 276 ? -9.845 -13.253 31.044 1.00 67.12 276 GLU A O 1
ATOM 2097 N N . SER A 1 277 ? -11.922 -12.568 31.577 1.00 74.19 277 SER A N 1
ATOM 2098 C CA . SER A 1 277 ? -12.410 -13.898 31.962 1.00 74.19 277 SER A CA 1
ATOM 2099 C C . SER A 1 277 ? -12.480 -14.853 30.769 1.00 74.19 277 SER A C 1
ATOM 2101 O O . SER A 1 277 ? -12.615 -14.429 29.620 1.00 74.19 277 SER A O 1
ATOM 2103 N N . PHE A 1 278 ? -12.442 -16.159 31.053 1.00 77.19 278 PHE A N 1
ATOM 2104 C CA . PHE A 1 278 ? -12.497 -17.194 30.019 1.00 77.19 278 PHE A CA 1
ATOM 2105 C C . PHE A 1 278 ? -13.713 -17.041 29.104 1.00 77.19 278 PHE A C 1
ATOM 2107 O O . PHE A 1 278 ? -13.575 -17.191 27.899 1.00 77.19 278 PHE A O 1
ATOM 2114 N N . ASP A 1 279 ? -14.885 -16.704 29.645 1.00 61.81 279 ASP A N 1
ATOM 2115 C CA . ASP A 1 279 ? -16.111 -16.596 28.849 1.00 61.81 279 ASP A CA 1
ATOM 2116 C C . ASP A 1 279 ? -16.067 -15.443 27.836 1.00 61.81 279 ASP A C 1
ATOM 2118 O O . ASP A 1 279 ? -16.508 -15.611 26.697 1.00 61.81 279 ASP A O 1
ATOM 2122 N N . LEU A 1 280 ? -15.485 -14.300 28.219 1.00 56.78 280 LEU A N 1
ATOM 2123 C CA . LEU A 1 280 ? -15.311 -13.152 27.324 1.00 56.78 280 LEU A CA 1
ATOM 2124 C C . LEU A 1 280 ? -14.210 -13.406 26.295 1.00 56.78 280 LEU A C 1
ATOM 2126 O O . LEU A 1 280 ? -14.421 -13.189 25.102 1.00 56.78 280 LEU A O 1
ATOM 2130 N N . ALA A 1 281 ? -13.074 -13.943 26.741 1.00 67.25 281 ALA A N 1
ATOM 2131 C CA . ALA A 1 281 ? -11.980 -14.323 25.857 1.00 67.25 281 ALA A CA 1
ATOM 2132 C C . ALA A 1 281 ? -12.410 -15.401 24.855 1.00 67.25 281 ALA A C 1
ATOM 2134 O O . ALA A 1 281 ? -12.062 -15.325 23.680 1.00 67.25 281 ALA A O 1
ATOM 2135 N N . TRP A 1 282 ? -13.211 -16.381 25.280 1.00 72.88 282 TRP A N 1
ATOM 2136 C CA . TRP A 1 282 ? -13.745 -17.429 24.414 1.00 72.88 282 TRP A CA 1
ATOM 2137 C C . TRP A 1 282 ? -14.589 -16.834 23.289 1.00 72.88 282 TRP A C 1
ATOM 2139 O O . TRP A 1 282 ? -14.351 -17.156 22.124 1.00 72.88 282 TRP A O 1
ATOM 2149 N N . LEU A 1 283 ? -15.528 -15.939 23.613 1.00 58.81 283 LEU A N 1
ATOM 2150 C CA . LEU A 1 283 ? -16.365 -15.260 22.622 1.00 58.81 283 LEU A CA 1
ATOM 2151 C C . LEU A 1 283 ? -15.529 -14.375 21.685 1.00 58.81 283 LEU A C 1
ATOM 2153 O O . LEU A 1 283 ? -15.709 -14.426 20.468 1.00 58.81 283 LEU A O 1
ATOM 2157 N N . ARG A 1 284 ? -14.590 -13.601 22.243 1.00 65.62 284 ARG A N 1
ATOM 2158 C CA . ARG A 1 284 ? -13.709 -12.702 21.489 1.00 65.62 284 ARG A CA 1
ATOM 2159 C C . ARG A 1 284 ? -12.827 -13.463 20.507 1.00 65.62 284 ARG A C 1
ATOM 2161 O O . ARG A 1 284 ? -12.722 -13.049 19.357 1.00 65.62 284 ARG A O 1
ATOM 2168 N N . VAL A 1 285 ? -12.220 -14.568 20.941 1.00 69.25 285 VAL A N 1
ATOM 2169 C CA . VAL A 1 285 ? -11.380 -15.420 20.089 1.00 69.25 285 VAL A CA 1
ATOM 2170 C C . VAL A 1 285 ? -12.209 -16.034 18.967 1.00 69.25 285 VAL A C 1
ATOM 2172 O O . VAL A 1 285 ? -11.787 -15.963 17.820 1.00 69.25 285 VAL A O 1
ATOM 2175 N N . GLY A 1 286 ? -13.403 -16.560 19.259 1.00 58.88 286 GLY A N 1
ATOM 2176 C CA . GLY A 1 286 ? -14.294 -17.091 18.221 1.00 58.88 286 GLY A CA 1
ATOM 2177 C C . GLY A 1 286 ? -14.650 -16.038 17.169 1.00 58.88 286 GLY A C 1
ATOM 2178 O O . GLY A 1 286 ? -14.501 -16.276 15.977 1.00 58.88 286 GLY A O 1
ATOM 2179 N N . LEU A 1 287 ? -15.012 -14.832 17.613 1.00 55.62 287 LEU A N 1
ATOM 2180 C CA . LEU A 1 287 ? -15.338 -13.715 16.728 1.00 55.62 287 LEU A CA 1
ATOM 2181 C C . LEU A 1 287 ? -14.127 -13.202 15.932 1.00 55.62 287 LEU A C 1
ATOM 2183 O O . LEU A 1 287 ? -14.293 -12.712 14.818 1.00 55.62 287 LEU A O 1
ATOM 2187 N N . ALA A 1 288 ? -12.923 -13.255 16.504 1.00 55.88 288 ALA A N 1
ATOM 2188 C CA . ALA A 1 288 ? -11.692 -12.893 15.808 1.00 55.88 288 ALA A CA 1
ATOM 2189 C C . ALA A 1 288 ? -11.354 -13.915 14.716 1.00 55.88 288 ALA A C 1
ATOM 2191 O O . ALA A 1 288 ? -11.023 -13.510 13.607 1.00 55.88 288 ALA A O 1
ATOM 2192 N N . LEU A 1 289 ? -11.505 -15.212 15.008 1.00 60.75 289 LEU A N 1
ATOM 2193 C CA . LEU A 1 289 ? -11.287 -16.290 14.043 1.00 60.75 289 LEU A CA 1
ATOM 2194 C C . LEU A 1 289 ? -12.277 -16.200 12.877 1.00 60.75 289 LEU A C 1
ATOM 2196 O O . LEU A 1 289 ? -11.834 -16.163 11.735 1.00 60.75 289 LEU A O 1
ATOM 2200 N N . ASP A 1 290 ? -13.571 -16.009 13.156 1.00 51.94 290 ASP A N 1
ATOM 2201 C CA . ASP A 1 290 ? -14.615 -15.830 12.130 1.00 51.94 290 ASP A CA 1
ATOM 2202 C C . ASP A 1 290 ? -14.398 -14.597 11.223 1.00 51.94 290 ASP A C 1
ATOM 2204 O O . ASP A 1 290 ? -15.007 -14.487 10.161 1.00 51.94 290 ASP A O 1
ATOM 2208 N N . ARG A 1 291 ? -13.575 -13.629 11.651 1.00 44.66 291 ARG A N 1
ATOM 2209 C CA . ARG A 1 291 ? -13.280 -12.377 10.922 1.00 44.66 291 ARG A CA 1
ATOM 2210 C C . ARG A 1 291 ? -11.938 -12.386 10.189 1.00 44.66 291 ARG A C 1
ATOM 2212 O O . ARG A 1 291 ? -11.582 -11.385 9.570 1.00 44.66 291 ARG A O 1
ATOM 2219 N N . THR A 1 292 ? -11.199 -13.479 10.301 1.00 48.69 292 THR A N 1
ATOM 2220 C CA . THR A 1 292 ? -9.949 -13.741 9.581 1.00 48.69 292 THR A CA 1
ATOM 2221 C C . THR A 1 292 ? -10.207 -14.795 8.501 1.00 48.69 292 THR A C 1
ATOM 2223 O O . THR A 1 292 ? -11.257 -15.429 8.521 1.00 48.69 292 THR A O 1
ATOM 2226 N N . ASP A 1 293 ? -9.273 -15.035 7.576 1.00 48.88 293 ASP A N 1
ATOM 2227 C CA . ASP A 1 293 ? -9.415 -16.056 6.513 1.00 48.88 293 ASP A CA 1
ATOM 2228 C C . ASP A 1 293 ? -9.369 -17.515 7.043 1.00 48.88 293 ASP A C 1
ATOM 2230 O O . ASP A 1 293 ? -9.027 -18.465 6.335 1.00 48.88 293 ASP A O 1
ATOM 2234 N N . PHE A 1 294 ? -9.705 -17.723 8.317 1.00 53.91 294 PHE A N 1
ATOM 2235 C CA . PHE A 1 294 ? -9.810 -19.020 8.968 1.00 53.91 294 PHE A CA 1
ATOM 2236 C C . PHE A 1 294 ? -11.281 -19.414 9.115 1.00 53.91 294 PHE A C 1
ATOM 2238 O O . PHE A 1 294 ? -12.056 -18.742 9.788 1.00 53.91 294 PHE A O 1
ATOM 2245 N N . ALA A 1 295 ? -11.665 -20.558 8.553 1.00 55.09 295 ALA A N 1
ATOM 2246 C CA . ALA A 1 295 ? -12.927 -21.196 8.900 1.00 55.09 295 ALA A CA 1
ATOM 2247 C C . ALA A 1 295 ? -12.784 -21.939 10.232 1.00 55.09 295 ALA A C 1
ATOM 2249 O O . ALA A 1 295 ? -11.888 -22.773 10.402 1.00 55.09 295 ALA A O 1
ATOM 2250 N N . VAL A 1 296 ? -13.693 -21.673 11.170 1.00 58.16 296 VAL A N 1
ATOM 2251 C CA . VAL A 1 296 ? -13.851 -22.487 12.377 1.00 58.16 296 VAL A CA 1
ATOM 2252 C C . VAL A 1 296 ? -14.619 -23.753 11.998 1.00 58.16 296 VAL A C 1
ATOM 2254 O O . VAL A 1 296 ? -15.840 -23.741 11.862 1.00 58.16 296 VAL A O 1
ATOM 2257 N N . ASP A 1 297 ? -13.898 -24.860 11.831 1.00 59.50 297 ASP A N 1
ATOM 2258 C CA . ASP A 1 297 ? -14.481 -26.165 11.506 1.00 59.50 297 ASP A CA 1
ATOM 2259 C C . ASP A 1 297 ? -15.302 -26.719 12.682 1.00 59.50 297 ASP A C 1
ATOM 2261 O O . ASP A 1 297 ? -16.346 -27.343 12.494 1.00 59.50 297 ASP A O 1
ATOM 2265 N N . ASN A 1 298 ? -14.807 -26.531 13.910 1.00 72.06 298 ASN A N 1
ATOM 2266 C CA . ASN A 1 298 ? -15.442 -27.022 15.131 1.00 72.06 298 ASN A CA 1
ATOM 2267 C C . ASN A 1 298 ? -14.973 -26.222 16.361 1.00 72.06 298 ASN A C 1
ATOM 2269 O O . ASN A 1 298 ? -13.908 -25.606 16.352 1.00 72.06 298 ASN A O 1
ATOM 2273 N N . ARG A 1 299 ? -15.737 -26.267 17.456 1.00 76.88 299 ARG A N 1
ATOM 2274 C CA . ARG A 1 299 ? -15.380 -25.663 18.747 1.00 76.88 299 ARG A CA 1
ATOM 2275 C C . ARG A 1 299 ? -15.728 -26.600 19.900 1.00 76.88 299 ARG A C 1
ATOM 2277 O O . ARG A 1 299 ? -16.851 -27.079 20.007 1.00 76.88 299 ARG A O 1
ATOM 2284 N N . ASP A 1 300 ? -14.767 -26.820 20.783 1.00 78.94 300 ASP A N 1
ATOM 2285 C CA . ASP A 1 300 ? -14.904 -27.607 22.004 1.00 78.94 300 ASP A CA 1
ATOM 2286 C C . ASP A 1 300 ? -14.654 -26.686 23.199 1.00 78.94 300 ASP A C 1
ATOM 2288 O O . ASP A 1 300 ? -13.512 -26.383 23.552 1.00 78.94 300 ASP A O 1
ATOM 2292 N N . ARG A 1 301 ? -15.743 -26.192 23.793 1.00 74.38 301 ARG A N 1
ATOM 2293 C CA . ARG A 1 301 ? -15.682 -25.239 24.908 1.00 74.38 301 ARG A CA 1
ATOM 2294 C C . ARG A 1 301 ? -15.158 -25.879 26.191 1.00 74.38 301 ARG A C 1
ATOM 2296 O O . ARG A 1 301 ? -14.484 -25.196 26.952 1.00 74.38 301 ARG A O 1
ATOM 2303 N N . GLU A 1 302 ? -15.433 -27.162 26.423 1.00 76.75 302 GLU A N 1
ATOM 2304 C CA . GLU A 1 302 ? -14.968 -27.869 27.624 1.00 76.75 302 GLU A CA 1
ATOM 2305 C C . GLU A 1 302 ? -13.449 -28.035 27.617 1.00 76.75 302 GLU A C 1
ATOM 2307 O O . GLU A 1 302 ? -12.799 -27.891 28.651 1.00 76.75 302 GLU A O 1
ATOM 2312 N N . ARG A 1 303 ? -12.869 -28.289 26.439 1.00 79.62 303 ARG A N 1
ATOM 2313 C CA . ARG A 1 303 ? -11.412 -28.356 26.263 1.00 79.62 303 ARG A CA 1
ATOM 2314 C C . ARG A 1 303 ? -10.768 -27.001 25.985 1.00 79.62 303 ARG A C 1
ATOM 2316 O O . ARG A 1 303 ? -9.540 -26.917 25.974 1.00 79.62 303 ARG A O 1
ATOM 2323 N N . GLY A 1 304 ? -11.571 -25.967 25.739 1.00 84.56 304 GLY A N 1
ATOM 2324 C CA . GLY A 1 304 ? -11.098 -24.648 25.341 1.00 84.56 304 GLY A CA 1
ATOM 2325 C C . GLY A 1 304 ? -10.391 -24.669 23.983 1.00 84.56 304 GLY A C 1
ATOM 2326 O O . GLY A 1 304 ? -9.363 -24.024 23.833 1.00 84.56 304 GLY A O 1
ATOM 2327 N N . ILE A 1 305 ? -10.885 -25.428 22.999 1.00 85.94 305 ILE A N 1
ATOM 2328 C CA . ILE A 1 305 ? -10.235 -25.585 21.686 1.00 85.94 305 ILE A CA 1
ATOM 2329 C C . ILE A 1 305 ? -11.159 -25.144 20.548 1.00 85.94 305 ILE A C 1
ATOM 2331 O O . ILE A 1 305 ? -12.249 -25.686 20.381 1.00 85.94 305 ILE A O 1
ATOM 2335 N N . TYR A 1 306 ? -10.684 -24.228 19.707 1.00 77.75 306 TYR A N 1
ATOM 2336 C CA . TYR A 1 306 ? -11.209 -24.014 18.358 1.00 77.75 306 TYR A CA 1
ATOM 2337 C C . TYR A 1 306 ? -10.409 -24.850 17.360 1.00 77.75 306 TYR A C 1
ATOM 2339 O O . TYR A 1 306 ? -9.180 -24.833 17.386 1.00 77.75 306 TYR A O 1
ATOM 2347 N N . TYR A 1 307 ? -11.095 -25.566 16.477 1.00 79.88 307 TYR A N 1
ATOM 2348 C CA . TYR A 1 307 ? -10.503 -26.264 15.340 1.00 79.88 307 TYR A CA 1
ATOM 2349 C C . TYR A 1 307 ? -10.654 -25.354 14.128 1.00 79.88 307 TYR A C 1
ATOM 2351 O O . TYR A 1 307 ? -11.779 -25.004 13.770 1.00 79.88 307 TYR A O 1
ATOM 2359 N N . VAL A 1 308 ? -9.537 -24.930 13.540 1.00 72.38 308 VAL A N 1
ATOM 2360 C CA . VAL A 1 308 ? -9.533 -23.924 12.476 1.00 72.38 308 VAL A CA 1
ATOM 2361 C C . VAL A 1 308 ? -8.793 -24.415 11.243 1.00 72.38 308 VAL A C 1
ATOM 2363 O O . VAL A 1 308 ? -7.752 -25.076 11.323 1.00 72.38 308 VAL A O 1
ATOM 2366 N N . ARG A 1 309 ? -9.326 -24.046 10.084 1.00 64.81 309 ARG A N 1
ATOM 2367 C CA . ARG A 1 309 ? -8.748 -24.328 8.777 1.00 64.81 309 ARG A CA 1
ATOM 2368 C C . ARG A 1 309 ? -8.536 -23.020 8.043 1.00 64.81 309 ARG A C 1
ATOM 2370 O O . ARG A 1 309 ? -9.442 -22.202 7.968 1.00 64.81 309 ARG A O 1
ATOM 2377 N N . PHE A 1 310 ? -7.341 -22.831 7.501 1.00 51.69 310 PHE A N 1
ATOM 2378 C CA . PHE A 1 310 ? -7.074 -21.690 6.635 1.00 51.69 310 PHE A CA 1
ATOM 2379 C C . PHE A 1 310 ? -7.795 -21.885 5.296 1.00 51.69 310 PHE A C 1
ATOM 2381 O O . 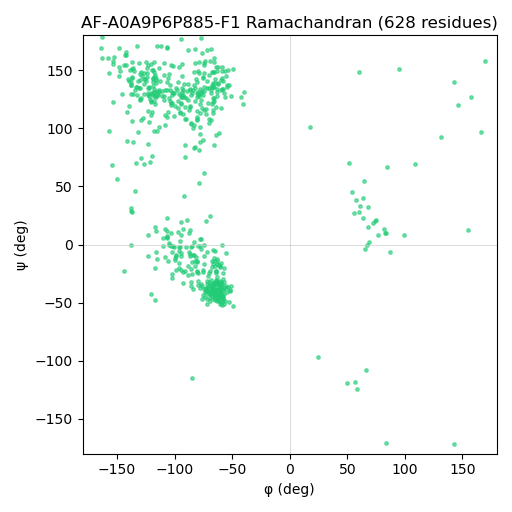PHE A 1 310 ? -7.563 -22.891 4.614 1.00 51.69 310 PHE A O 1
ATOM 2388 N N . ASN A 1 311 ? -8.668 -20.947 4.939 1.00 48.75 311 ASN A N 1
ATOM 2389 C CA . ASN A 1 311 ? -9.318 -20.904 3.640 1.00 48.75 311 ASN A CA 1
ATOM 2390 C C . ASN A 1 311 ? -8.507 -19.977 2.733 1.00 48.75 311 ASN A C 1
ATOM 2392 O O . ASN A 1 311 ? -8.313 -18.814 3.046 1.00 48.75 311 ASN A O 1
ATOM 2396 N N . ASP A 1 312 ? -8.034 -20.498 1.602 1.00 41.03 312 ASP A N 1
ATOM 2397 C CA . ASP A 1 312 ? -7.420 -19.697 0.540 1.00 41.03 312 ASP A CA 1
ATOM 2398 C C . ASP A 1 312 ? -8.543 -19.170 -0.381 1.00 41.03 312 ASP A C 1
ATOM 2400 O O . ASP A 1 312 ? -9.092 -19.957 -1.169 1.00 41.03 312 ASP A O 1
ATOM 2404 N N . PRO A 1 313 ? -8.928 -17.879 -0.297 1.00 36.09 313 PRO A N 1
ATOM 2405 C CA . PRO A 1 313 ? -10.059 -17.332 -1.050 1.00 36.09 313 PRO A CA 1
ATOM 2406 C C . PRO A 1 313 ? -9.831 -17.353 -2.572 1.00 36.09 313 PRO A C 1
ATOM 2408 O O . PRO A 1 313 ? -10.792 -17.354 -3.345 1.00 36.09 313 PRO A O 1
ATOM 2411 N N . VAL A 1 314 ? -8.579 -17.473 -3.038 1.00 33.94 314 VAL A N 1
ATOM 2412 C CA . VAL A 1 314 ? -8.242 -17.529 -4.473 1.00 33.94 314 VAL A CA 1
ATOM 2413 C C . VAL A 1 314 ? -8.711 -18.843 -5.119 1.00 33.94 314 VAL A C 1
ATOM 2415 O O . VAL A 1 314 ? -8.964 -18.902 -6.327 1.00 33.94 314 VAL A O 1
ATOM 2418 N N . LYS A 1 315 ? -8.901 -19.914 -4.334 1.00 38.72 315 LYS A N 1
ATOM 2419 C CA . LYS A 1 315 ? -9.357 -21.218 -4.850 1.00 38.72 315 LYS A CA 1
ATOM 2420 C C . LYS A 1 315 ? -10.873 -21.366 -4.965 1.00 38.72 315 LYS A C 1
ATOM 2422 O O . LYS A 1 315 ? -11.314 -22.210 -5.750 1.00 38.72 315 LYS A O 1
ATOM 2427 N N . GLU A 1 316 ? -11.673 -20.580 -4.247 1.00 32.97 316 GLU A N 1
ATOM 2428 C CA . GLU A 1 316 ? -13.139 -20.681 -4.338 1.00 32.97 316 GLU A CA 1
ATOM 2429 C C . GLU A 1 316 ? -13.703 -19.974 -5.572 1.00 32.97 316 GLU A C 1
ATOM 2431 O O . GLU A 1 316 ? -14.580 -20.526 -6.238 1.00 32.97 316 GLU A O 1
ATOM 2436 N N . ILE A 1 317 ? -13.109 -18.853 -5.991 1.00 33.31 317 ILE A N 1
ATOM 2437 C CA . ILE A 1 317 ? -13.563 -18.096 -7.171 1.00 33.31 317 ILE A CA 1
ATOM 2438 C C . ILE A 1 317 ? -13.417 -18.917 -8.471 1.00 33.31 317 ILE A C 1
ATOM 2440 O O . ILE A 1 317 ? -14.243 -18.815 -9.376 1.00 33.31 317 ILE A O 1
ATOM 2444 N N . LYS A 1 318 ? -12.431 -19.825 -8.561 1.00 34.50 318 LYS A N 1
ATOM 2445 C CA . LYS A 1 318 ? -12.265 -20.718 -9.730 1.00 34.50 318 LYS A CA 1
ATOM 2446 C C . LYS A 1 318 ? -13.290 -21.864 -9.804 1.00 34.50 318 LYS A C 1
ATOM 2448 O O . LYS A 1 318 ? -13.352 -22.538 -10.832 1.00 34.50 318 LYS A O 1
ATOM 2453 N N . ARG A 1 319 ? -14.099 -22.113 -8.763 1.00 37.47 319 ARG A N 1
ATOM 2454 C CA . ARG A 1 319 ? -15.092 -23.210 -8.753 1.00 37.47 319 ARG A CA 1
ATOM 2455 C C . ARG A 1 319 ? -16.458 -22.825 -9.323 1.00 37.47 319 ARG A C 1
ATOM 2457 O O . ARG A 1 319 ? -17.197 -23.723 -9.724 1.00 37.47 319 ARG A O 1
ATOM 2464 N N . GLU A 1 320 ? -16.778 -21.536 -9.422 1.00 32.78 320 GLU A N 1
ATOM 2465 C CA . GLU A 1 320 ? -18.104 -21.056 -9.850 1.00 32.78 320 GLU A CA 1
ATOM 2466 C C . GLU A 1 320 ? -18.219 -20.735 -11.352 1.00 32.78 320 GLU A C 1
ATOM 2468 O O . GLU A 1 320 ? -19.142 -20.059 -11.798 1.00 32.78 320 GLU A O 1
ATOM 2473 N N . GLY A 1 321 ? -17.318 -21.266 -12.182 1.00 33.69 321 GLY A N 1
ATOM 2474 C CA . GLY A 1 321 ? -17.486 -21.249 -13.635 1.00 33.69 321 GLY A CA 1
ATOM 2475 C C . GLY A 1 321 ? -18.395 -22.386 -14.115 1.00 33.69 321 GLY A C 1
ATOM 2476 O O . GLY A 1 321 ? -18.186 -23.545 -13.756 1.00 33.69 321 GLY A O 1
ATOM 2477 N N . LEU A 1 322 ? -19.347 -22.092 -15.008 1.00 37.09 322 LEU A N 1
ATOM 2478 C CA . LEU A 1 322 ? -20.257 -23.053 -15.667 1.00 37.09 322 LEU A CA 1
ATOM 2479 C C . LEU A 1 322 ? -19.557 -24.211 -16.427 1.00 37.09 322 LEU A C 1
ATOM 2481 O O . LEU A 1 322 ? -20.222 -25.158 -16.838 1.00 37.09 322 LEU A O 1
ATOM 2485 N N . LEU A 1 323 ? -18.225 -24.186 -16.564 1.00 43.50 323 LEU A N 1
ATOM 2486 C CA . LEU A 1 323 ? -17.396 -25.257 -17.140 1.00 43.50 323 LEU A CA 1
ATOM 2487 C C . LEU A 1 323 ? -16.703 -26.148 -16.084 1.00 43.50 323 LEU A C 1
ATOM 2489 O O . LEU A 1 323 ? -16.227 -27.233 -16.412 1.00 43.50 323 LEU A O 1
ATOM 2493 N N . GLY A 1 324 ? -16.681 -25.745 -14.807 1.00 39.25 324 GLY A N 1
ATOM 2494 C CA . GLY A 1 324 ? -15.994 -26.472 -13.729 1.00 39.25 324 GLY A CA 1
ATOM 2495 C C . GLY A 1 324 ? -16.673 -27.786 -13.324 1.00 39.25 324 GLY A C 1
ATOM 2496 O O . GLY A 1 324 ? -16.004 -28.723 -12.893 1.00 39.25 324 GLY A O 1
ATOM 2497 N N . LYS A 1 325 ? -17.995 -27.900 -13.521 1.00 42.53 325 LYS A N 1
ATOM 2498 C CA . LYS A 1 325 ? -18.771 -29.111 -13.185 1.00 42.53 325 LYS A CA 1
ATOM 2499 C C . LYS A 1 325 ? -18.673 -30.232 -14.226 1.00 42.53 325 LYS A C 1
ATOM 2501 O O . LYS A 1 325 ? -19.052 -31.355 -13.912 1.00 42.53 325 LYS A O 1
ATOM 2506 N N . LEU A 1 326 ? -18.171 -29.955 -15.434 1.00 38.81 326 LEU A N 1
ATOM 2507 C CA . LEU A 1 326 ? -18.151 -30.928 -16.536 1.00 38.81 326 LEU A CA 1
ATOM 2508 C C . LEU A 1 326 ? -16.791 -31.632 -16.720 1.00 38.81 326 LEU A C 1
ATOM 2510 O O . LEU A 1 326 ? -16.722 -32.610 -17.455 1.00 38.81 326 LEU A O 1
ATOM 2514 N N . ILE A 1 327 ? -15.719 -31.167 -16.061 1.00 46.94 327 ILE A N 1
ATOM 2515 C CA . ILE A 1 327 ? -14.338 -31.607 -16.361 1.00 46.94 327 ILE A CA 1
ATOM 2516 C C . ILE A 1 327 ? -13.647 -32.334 -15.184 1.00 46.94 327 ILE A C 1
ATOM 2518 O O . ILE A 1 327 ? -12.743 -33.130 -15.415 1.00 46.94 327 ILE A O 1
ATOM 2522 N N . TYR A 1 328 ? -14.097 -32.178 -13.931 1.00 35.47 328 TYR A N 1
ATOM 2523 C CA . TYR A 1 328 ? -13.427 -32.785 -12.765 1.00 35.47 328 TYR A CA 1
ATOM 2524 C C . TYR A 1 328 ? -14.322 -33.761 -11.994 1.00 35.47 328 TYR A C 1
ATOM 2526 O O . TYR A 1 328 ? -14.817 -33.487 -10.901 1.00 35.47 328 TYR A O 1
ATOM 2534 N N . GLY A 1 329 ? -14.493 -34.953 -12.565 1.00 34.75 329 GLY A N 1
ATOM 2535 C CA . GLY A 1 329 ? -14.953 -36.134 -11.842 1.00 34.75 329 GLY A CA 1
ATOM 2536 C C . GLY A 1 329 ? -13.816 -36.740 -11.022 1.00 34.75 329 GLY A C 1
ATOM 2537 O O . GLY A 1 329 ? -13.090 -37.585 -11.531 1.00 34.75 329 GLY A O 1
ATOM 2538 N N . SER A 1 330 ? -13.652 -36.274 -9.781 1.00 30.72 330 SER A N 1
ATOM 2539 C CA . SER A 1 330 ? -13.069 -36.950 -8.600 1.00 30.72 330 SER A CA 1
ATOM 2540 C C . SER A 1 330 ? -12.593 -35.883 -7.616 1.00 30.72 330 SER A C 1
ATOM 2542 O O . SER A 1 330 ? -11.842 -34.987 -7.989 1.00 30.72 330 SER A O 1
ATOM 2544 N N . LYS A 1 331 ? -13.034 -35.966 -6.355 1.00 30.20 331 LYS A N 1
ATOM 2545 C CA . LYS A 1 331 ? -12.616 -35.059 -5.274 1.00 30.20 331 LYS A CA 1
ATOM 2546 C C . LYS A 1 331 ? -11.092 -35.149 -5.077 1.00 30.20 331 LYS A C 1
ATOM 2548 O O . LYS A 1 331 ? -10.631 -36.209 -4.655 1.00 30.20 331 LYS A O 1
ATOM 2553 N N . PRO A 1 332 ? -10.305 -34.080 -5.286 1.00 30.59 332 PRO A N 1
ATOM 2554 C CA . PRO A 1 332 ? -8.958 -34.030 -4.748 1.00 30.59 332 PRO A CA 1
ATOM 2555 C C . PRO A 1 332 ? -9.041 -33.657 -3.263 1.00 30.59 332 PRO A C 1
ATOM 2557 O O . PRO A 1 332 ? -9.698 -32.680 -2.892 1.00 30.59 332 PRO A O 1
ATOM 2560 N N . ASN A 1 333 ? -8.367 -34.434 -2.413 1.00 35.19 333 ASN A N 1
ATOM 2561 C CA . ASN A 1 333 ? -8.100 -34.077 -1.021 1.00 35.19 333 ASN A CA 1
ATOM 2562 C C . ASN A 1 333 ? -7.207 -32.828 -0.990 1.00 35.19 333 ASN A C 1
ATOM 2564 O O . ASN A 1 333 ? -5.984 -32.923 -1.067 1.00 35.19 333 ASN A O 1
ATOM 2568 N N . VAL A 1 334 ? -7.813 -31.646 -0.878 1.00 34.00 334 VAL A N 1
ATOM 2569 C CA . VAL A 1 334 ? -7.087 -30.434 -0.493 1.00 34.00 334 VAL A CA 1
ATOM 2570 C C . VAL A 1 334 ? -6.900 -30.508 1.019 1.00 34.00 334 VAL A C 1
ATOM 2572 O O . VAL A 1 334 ? -7.807 -30.182 1.780 1.00 34.00 334 VAL A O 1
ATOM 2575 N N . ILE A 1 335 ? -5.745 -31.008 1.456 1.00 36.38 335 ILE A N 1
ATOM 2576 C CA . ILE A 1 335 ? -5.360 -31.008 2.869 1.00 36.38 335 ILE A CA 1
ATOM 2577 C C . ILE A 1 335 ? -4.944 -29.573 3.215 1.00 36.38 335 ILE A C 1
ATOM 2579 O O . ILE A 1 335 ? -3.786 -29.196 3.048 1.00 36.38 335 ILE A O 1
ATOM 2583 N N . GLY A 1 336 ? -5.896 -28.747 3.652 1.00 47.47 336 GLY A N 1
ATOM 2584 C CA . GLY A 1 336 ? -5.560 -27.542 4.411 1.00 47.47 336 GLY A CA 1
ATOM 2585 C C . GLY A 1 336 ? -4.871 -27.962 5.712 1.00 47.47 336 GLY A C 1
ATOM 2586 O O . GLY A 1 336 ? -5.268 -28.959 6.316 1.00 47.47 336 GLY A O 1
ATOM 2587 N N . LYS A 1 337 ? -3.816 -27.255 6.137 1.00 50.59 337 LYS A N 1
ATOM 2588 C CA . LYS A 1 337 ? -3.212 -27.505 7.455 1.00 50.59 337 LYS A CA 1
ATOM 2589 C C . LYS A 1 337 ? -4.256 -27.173 8.527 1.00 50.59 337 LYS A C 1
ATOM 2591 O O . LYS A 1 337 ? -4.722 -26.039 8.599 1.00 50.59 337 LYS A O 1
ATOM 2596 N N . GLU A 1 338 ? -4.639 -28.173 9.314 1.00 61.41 338 GLU A N 1
ATOM 2597 C CA . GLU A 1 338 ? -5.544 -28.020 10.453 1.00 61.41 338 GLU A CA 1
ATOM 2598 C C . GLU A 1 338 ? -4.757 -27.428 11.627 1.00 61.41 338 GLU A C 1
ATOM 2600 O O . GLU A 1 338 ? -3.767 -28.012 12.080 1.00 61.41 338 GLU A O 1
ATOM 2605 N N . TYR A 1 339 ? -5.186 -26.265 12.111 1.00 69.50 339 TYR A N 1
ATOM 2606 C CA . TYR A 1 339 ? -4.643 -25.645 13.315 1.00 69.50 339 TYR A CA 1
ATOM 2607 C C . TYR A 1 339 ? -5.680 -25.714 14.432 1.00 69.50 339 TYR A C 1
ATOM 2609 O O . TYR A 1 339 ? -6.885 -25.813 14.197 1.00 69.50 339 TYR A O 1
ATOM 2617 N N . ARG A 1 340 ? -5.217 -25.659 15.678 1.00 83.69 340 ARG A N 1
ATOM 2618 C CA . ARG A 1 340 ? -6.092 -25.581 16.846 1.00 83.69 340 ARG A CA 1
ATOM 2619 C C . ARG A 1 340 ? -5.751 -24.333 17.640 1.00 83.69 340 ARG A C 1
ATOM 2621 O O . ARG A 1 340 ? -4.581 -24.061 17.884 1.00 83.69 340 ARG A O 1
ATOM 2628 N N . VAL A 1 341 ? -6.754 -23.583 18.072 1.00 83.06 341 VAL A N 1
ATOM 2629 C CA . VAL A 1 341 ? -6.566 -22.440 18.972 1.00 83.06 341 VAL A CA 1
ATOM 2630 C C . VAL A 1 341 ? -7.040 -22.850 20.353 1.00 83.06 341 VAL A C 1
ATOM 2632 O O . VAL A 1 341 ? -8.214 -23.139 20.555 1.00 83.06 341 VAL A O 1
ATOM 2635 N N . ASN A 1 342 ? -6.111 -22.915 21.298 1.00 89.12 342 ASN A N 1
ATOM 2636 C CA . ASN A 1 342 ? -6.377 -23.217 22.691 1.00 89.12 342 ASN A CA 1
ATOM 2637 C C . ASN A 1 342 ? -6.606 -21.918 23.469 1.00 89.12 342 ASN A C 1
ATOM 2639 O O . ASN A 1 342 ? -5.763 -21.024 23.442 1.00 89.12 342 ASN A O 1
ATOM 2643 N N . VAL A 1 343 ? -7.724 -21.835 24.174 1.00 88.31 343 VAL A N 1
ATOM 2644 C CA . VAL A 1 343 ? -8.109 -20.751 25.072 1.00 88.31 343 VAL A CA 1
ATOM 2645 C C . VAL A 1 343 ? -8.208 -21.357 26.463 1.00 88.31 343 VAL A C 1
ATOM 2647 O O . VAL A 1 343 ? -8.971 -22.297 26.674 1.00 88.31 343 VAL A O 1
ATOM 2650 N N . ARG A 1 344 ? -7.433 -20.848 27.420 1.00 89.50 344 ARG A N 1
ATOM 2651 C CA . ARG A 1 344 ? -7.384 -21.406 28.776 1.00 89.50 344 ARG A CA 1
ATOM 2652 C C . ARG A 1 344 ? -7.309 -20.320 29.846 1.00 89.50 344 ARG A C 1
ATOM 2654 O O . ARG A 1 344 ? -6.587 -19.344 29.650 1.00 89.50 344 ARG A O 1
ATOM 2661 N N . PRO A 1 345 ? -7.981 -20.482 30.996 1.00 84.44 345 PRO A N 1
ATOM 2662 C CA . PRO A 1 345 ? -7.841 -19.549 32.111 1.00 84.44 345 PRO A CA 1
ATOM 2663 C C . PRO A 1 345 ? -6.382 -19.448 32.585 1.00 84.44 345 PRO A C 1
ATOM 2665 O O . PRO A 1 345 ? -5.672 -20.454 32.666 1.00 84.44 345 PRO A O 1
ATOM 2668 N N . LYS A 1 346 ? -5.941 -18.238 32.932 1.00 82.25 346 LYS A N 1
ATOM 2669 C CA . LYS A 1 346 ? -4.626 -17.926 33.510 1.00 82.25 346 LYS A CA 1
ATOM 2670 C C . LYS A 1 346 ? -4.822 -17.132 34.810 1.00 82.25 346 LYS A C 1
ATOM 2672 O O . LYS A 1 346 ? -4.503 -15.953 34.883 1.00 82.25 346 LYS A O 1
ATOM 2677 N N . GLY A 1 347 ? -5.343 -17.792 35.844 1.00 73.50 347 GLY A N 1
ATOM 2678 C CA . GLY A 1 347 ? -5.689 -17.155 37.125 1.00 73.50 347 GLY A CA 1
ATOM 2679 C C . GLY A 1 347 ? -7.069 -16.486 37.118 1.00 73.50 347 GLY A C 1
ATOM 2680 O O . GLY A 1 347 ? -7.853 -16.680 36.189 1.00 73.50 347 GLY A O 1
ATOM 2681 N N . GLU A 1 348 ? -7.388 -15.723 38.168 1.00 58.06 348 GLU A N 1
ATOM 2682 C CA . GLU A 1 348 ? -8.655 -14.986 38.261 1.00 58.06 348 GLU A CA 1
ATOM 2683 C C . GLU A 1 348 ? -8.638 -13.766 37.330 1.00 58.06 348 GLU A C 1
ATOM 2685 O O . GLU A 1 348 ? -7.845 -12.844 37.504 1.00 58.06 348 GLU A O 1
ATOM 2690 N N . GLY A 1 349 ? -9.518 -13.767 36.325 1.00 64.44 349 GLY A N 1
ATOM 2691 C CA . GLY A 1 349 ? -9.730 -12.617 35.441 1.00 64.44 349 GLY A CA 1
ATOM 2692 C C . GLY A 1 349 ? -8.739 -12.462 34.284 1.00 64.44 349 GLY A C 1
ATOM 2693 O O . GLY A 1 349 ? -8.776 -11.431 33.621 1.00 64.44 349 GLY A O 1
ATOM 2694 N N . ALA A 1 350 ? -7.889 -13.457 34.012 1.00 74.75 350 ALA A N 1
ATOM 2695 C CA . ALA A 1 350 ? -7.042 -13.478 32.821 1.00 74.75 350 ALA A CA 1
ATOM 2696 C C . ALA A 1 350 ? -7.160 -14.806 32.066 1.00 74.75 350 ALA A C 1
ATOM 2698 O O . ALA A 1 350 ? -7.368 -15.870 32.653 1.00 74.75 350 ALA A O 1
ATOM 2699 N N . THR A 1 351 ? -7.001 -14.746 30.749 1.00 80.19 351 THR A N 1
ATOM 2700 C CA . THR A 1 351 ? -7.124 -15.878 29.833 1.00 80.19 351 THR A CA 1
ATOM 2701 C C . THR A 1 351 ? -5.944 -15.886 28.883 1.00 80.19 351 THR A C 1
ATOM 2703 O O . THR A 1 351 ? -5.559 -14.859 28.340 1.00 80.19 351 THR A O 1
ATOM 2706 N N . GLN A 1 352 ? -5.362 -17.054 28.668 1.00 87.19 352 GLN A N 1
ATOM 2707 C CA . GLN A 1 352 ? -4.283 -17.251 27.723 1.00 87.19 352 GLN A CA 1
ATOM 2708 C C . GLN A 1 352 ? -4.800 -17.928 26.457 1.00 87.19 352 GLN A C 1
ATOM 2710 O O . GLN A 1 352 ? -5.546 -18.904 26.524 1.00 87.19 352 GLN A O 1
ATOM 2715 N N . VAL A 1 353 ? -4.339 -17.443 25.311 1.00 84.00 353 VAL A N 1
ATOM 2716 C CA . VAL A 1 353 ? -4.641 -17.970 23.986 1.00 84.00 353 VAL A CA 1
ATOM 2717 C C . VAL A 1 353 ? -3.347 -18.444 23.333 1.00 84.00 353 VAL A C 1
ATOM 2719 O O . VAL A 1 353 ? -2.333 -17.743 23.345 1.00 84.00 353 VAL A O 1
ATOM 2722 N N . ALA A 1 354 ? -3.365 -19.655 22.783 1.00 81.75 354 ALA A N 1
ATOM 2723 C CA . ALA A 1 354 ? -2.233 -20.258 22.096 1.00 81.75 354 ALA A CA 1
ATOM 2724 C C . ALA A 1 354 ? -2.673 -21.004 20.842 1.00 81.75 354 ALA A C 1
ATOM 2726 O O . ALA A 1 354 ? -3.674 -21.713 20.865 1.00 81.75 354 ALA A O 1
ATOM 2727 N N . VAL A 1 355 ? -1.894 -20.915 19.767 1.00 77.38 355 VAL A N 1
ATOM 2728 C CA . VAL A 1 355 ? -2.074 -21.813 18.622 1.00 77.38 355 VAL A CA 1
ATOM 2729 C C . VAL A 1 355 ? -1.300 -23.092 18.899 1.00 77.38 355 VAL A C 1
ATOM 2731 O O . VAL A 1 355 ? -0.130 -23.036 19.279 1.00 77.38 355 VAL A O 1
ATOM 2734 N N . ILE A 1 356 ? -1.950 -24.237 18.724 1.00 76.62 356 ILE A N 1
ATOM 2735 C CA . ILE A 1 356 ? -1.365 -25.562 18.887 1.00 76.62 356 ILE A CA 1
ATOM 2736 C C . ILE A 1 356 ? -1.547 -26.391 17.610 1.00 76.62 356 ILE A C 1
ATOM 2738 O O . ILE A 1 356 ? -2.532 -26.242 16.883 1.00 76.62 356 ILE A O 1
ATOM 2742 N N . ASP A 1 357 ? -0.590 -27.269 17.328 1.00 69.00 357 ASP A N 1
ATOM 2743 C CA . ASP A 1 357 ? -0.692 -28.239 16.240 1.00 69.00 357 ASP A CA 1
ATOM 2744 C C . ASP A 1 357 ? -1.605 -29.431 16.612 1.00 69.00 357 ASP A C 1
ATOM 2746 O O . ASP A 1 357 ? -2.114 -29.552 17.734 1.00 69.00 357 ASP A O 1
ATOM 2750 N N . ALA A 1 358 ? -1.807 -30.359 15.671 1.00 64.81 358 ALA A N 1
ATOM 2751 C CA . ALA A 1 358 ? -2.613 -31.562 15.897 1.00 64.81 358 ALA A CA 1
ATOM 2752 C C . ALA A 1 358 ? -2.075 -32.473 17.027 1.00 64.81 358 ALA A C 1
ATOM 2754 O O . ALA A 1 358 ? -2.832 -33.290 17.562 1.00 64.81 358 ALA A O 1
ATOM 2755 N N . ARG A 1 359 ? -0.795 -32.321 17.404 1.00 63.84 359 ARG A N 1
ATOM 2756 C CA . ARG A 1 359 ? -0.102 -33.052 18.478 1.00 63.84 359 ARG A CA 1
ATOM 2757 C C . ARG A 1 359 ? -0.098 -32.285 19.810 1.00 63.84 359 ARG A C 1
ATOM 2759 O O . ARG A 1 359 ? 0.388 -32.820 20.803 1.00 63.84 359 ARG A O 1
ATOM 2766 N N . GLY A 1 360 ? -0.661 -31.075 19.854 1.00 64.25 360 GLY A N 1
ATOM 2767 C CA . GLY A 1 360 ? -0.741 -30.227 21.043 1.00 64.25 360 GLY A CA 1
ATOM 2768 C C . GLY A 1 360 ? 0.505 -29.378 21.320 1.00 64.25 360 GLY A C 1
ATOM 2769 O O . GLY A 1 360 ? 0.588 -28.773 22.389 1.00 64.25 360 GLY A O 1
ATOM 2770 N N . GLN A 1 361 ? 1.466 -29.310 20.394 1.00 66.44 361 GLN A N 1
ATOM 2771 C CA . GLN A 1 361 ? 2.642 -28.444 20.521 1.00 66.44 361 GLN A CA 1
ATOM 2772 C C . GLN A 1 361 ? 2.298 -27.005 20.131 1.00 66.44 361 GLN A C 1
ATOM 2774 O O . GLN A 1 361 ? 1.554 -26.780 19.179 1.00 66.44 361 GLN A O 1
ATOM 2779 N N . ARG A 1 362 ? 2.831 -26.024 20.869 1.00 67.31 362 ARG A N 1
ATOM 2780 C CA . ARG A 1 362 ? 2.535 -24.599 20.661 1.00 67.31 362 ARG A CA 1
ATOM 2781 C C . ARG A 1 362 ? 3.312 -24.032 19.471 1.00 67.31 362 ARG A C 1
ATOM 2783 O O . ARG A 1 362 ? 4.514 -24.243 19.362 1.00 67.31 362 ARG A O 1
ATOM 2790 N N . GLY A 1 363 ? 2.620 -23.286 18.614 1.00 58.69 363 GLY A N 1
ATOM 2791 C CA . GLY A 1 363 ? 3.194 -22.569 17.475 1.00 58.69 363 GLY A CA 1
ATOM 2792 C C . GLY A 1 363 ? 3.551 -21.107 17.782 1.00 58.69 363 GLY A C 1
ATOM 2793 O O . GLY A 1 363 ? 3.289 -20.581 18.866 1.00 58.69 363 GLY A O 1
ATOM 2794 N N . ARG A 1 364 ? 4.139 -20.417 16.799 1.00 55.66 364 ARG A N 1
ATOM 2795 C CA . ARG A 1 364 ? 4.437 -18.974 16.851 1.00 55.66 364 ARG A CA 1
ATOM 2796 C C . ARG A 1 364 ? 3.198 -18.159 16.457 1.00 55.66 364 ARG A C 1
ATOM 2798 O O . ARG A 1 364 ? 2.896 -18.045 15.273 1.00 55.66 364 ARG A O 1
ATOM 2805 N N . ILE A 1 365 ? 2.491 -17.573 17.429 1.00 47.97 365 ILE A N 1
ATOM 2806 C CA . ILE A 1 365 ? 1.263 -16.774 17.196 1.00 47.97 365 ILE A CA 1
ATOM 2807 C C . ILE A 1 365 ? 1.504 -15.549 16.305 1.00 47.97 365 ILE A C 1
ATOM 2809 O O . ILE A 1 365 ? 0.621 -15.195 15.530 1.00 47.97 365 ILE A O 1
ATOM 2813 N N . ALA A 1 366 ? 2.698 -14.947 16.349 1.00 40.78 366 ALA A N 1
ATOM 2814 C CA . ALA A 1 366 ? 3.041 -13.786 15.519 1.00 40.78 366 ALA A CA 1
ATOM 2815 C C . ALA A 1 366 ? 2.877 -14.039 14.005 1.00 40.78 366 ALA A C 1
ATOM 2817 O O . ALA A 1 366 ? 2.724 -13.095 13.248 1.00 40.78 366 ALA A O 1
ATOM 2818 N N . SER A 1 367 ? 2.854 -15.301 13.562 1.00 39.06 367 SER A N 1
ATOM 2819 C CA . SER A 1 367 ? 2.671 -15.657 12.148 1.00 39.06 367 SER A CA 1
ATOM 2820 C C . SER A 1 367 ? 1.209 -15.770 11.683 1.00 39.06 367 SER A C 1
ATOM 2822 O O . SER A 1 367 ? 0.985 -15.923 10.490 1.00 39.06 367 SER A O 1
ATOM 2824 N N . LEU A 1 368 ? 0.214 -15.715 12.586 1.00 38.41 368 LEU A N 1
ATOM 2825 C CA . LEU A 1 368 ? -1.194 -16.041 12.269 1.00 38.41 368 LEU A CA 1
ATOM 2826 C C . LEU A 1 368 ? -2.188 -14.868 12.395 1.00 38.41 368 LEU A C 1
ATOM 2828 O O . LEU A 1 368 ? -3.311 -14.989 11.920 1.00 38.41 368 LEU A O 1
ATOM 2832 N N . LEU A 1 369 ? -1.798 -13.743 13.011 1.00 38.62 369 LEU A N 1
ATOM 2833 C CA . LEU A 1 369 ? -2.599 -12.500 13.083 1.00 38.62 369 LEU A CA 1
ATOM 2834 C C . LEU A 1 369 ? -2.095 -11.393 12.142 1.00 38.62 369 LEU A C 1
ATOM 2836 O O . LEU A 1 369 ? -2.675 -10.308 12.094 1.00 38.62 369 LEU A O 1
ATOM 2840 N N . ARG A 1 370 ? -1.019 -11.663 11.403 1.00 48.12 370 ARG A N 1
ATOM 2841 C CA . ARG A 1 370 ? -0.468 -10.747 10.411 1.00 48.12 370 ARG A CA 1
ATOM 2842 C C . ARG A 1 370 ? -1.174 -10.994 9.094 1.00 48.12 370 ARG A C 1
ATOM 2844 O O . ARG A 1 370 ? -1.062 -12.081 8.531 1.00 48.12 370 ARG A O 1
ATOM 2851 N N . VAL A 1 371 ? -1.910 -9.997 8.612 1.00 48.69 371 VAL A N 1
ATOM 2852 C CA . VAL A 1 371 ? -2.237 -9.984 7.188 1.00 48.69 371 VAL A CA 1
ATOM 2853 C C . VAL A 1 371 ? -0.940 -9.613 6.494 1.00 48.69 371 VAL A C 1
ATOM 2855 O O . VAL A 1 371 ? -0.387 -8.540 6.736 1.00 48.69 371 VAL A O 1
ATOM 2858 N N . ALA A 1 372 ? -0.461 -10.555 5.691 1.00 69.38 372 ALA A N 1
ATOM 2859 C CA . ALA A 1 372 ? 0.754 -10.444 4.913 1.00 69.38 372 ALA A CA 1
ATOM 2860 C C . ALA A 1 372 ? 0.815 -9.141 4.109 1.00 69.38 372 ALA A C 1
ATOM 2862 O O . ALA A 1 372 ? -0.221 -8.601 3.699 1.00 69.38 372 ALA A O 1
ATOM 2863 N N . VAL A 1 373 ? 2.040 -8.664 3.871 1.00 87.31 373 VAL A N 1
ATOM 2864 C CA . VAL A 1 373 ? 2.322 -7.541 2.968 1.00 87.31 373 VAL A CA 1
ATOM 2865 C C . VAL A 1 373 ? 1.480 -7.669 1.698 1.00 87.31 373 VAL A C 1
ATOM 2867 O O . VAL A 1 373 ? 1.502 -8.691 1.011 1.00 87.31 373 VAL A O 1
ATOM 2870 N N . ARG A 1 374 ? 0.742 -6.611 1.367 1.00 93.56 374 ARG A N 1
ATOM 2871 C CA . ARG A 1 374 ? 0.026 -6.495 0.098 1.00 93.56 374 ARG A CA 1
ATOM 2872 C C . ARG A 1 374 ? 0.438 -5.233 -0.634 1.00 93.56 374 ARG A C 1
ATOM 2874 O O . ARG A 1 374 ? 0.820 -4.241 -0.020 1.00 93.56 374 ARG A O 1
ATOM 2881 N N . PHE A 1 375 ? 0.352 -5.265 -1.952 1.00 97.44 375 PHE A N 1
ATOM 2882 C CA . PHE A 1 375 ? 0.844 -4.186 -2.795 1.00 97.44 375 PHE A CA 1
ATOM 2883 C C . PHE A 1 375 ? 0.012 -4.036 -4.066 1.00 97.44 375 PHE A C 1
ATOM 2885 O O . PHE A 1 375 ? -0.613 -4.988 -4.530 1.00 97.44 375 PHE A O 1
ATOM 2892 N N . ALA A 1 376 ? -0.026 -2.828 -4.612 1.00 97.19 376 ALA A N 1
ATOM 2893 C CA . ALA A 1 376 ? -0.771 -2.488 -5.820 1.00 97.19 376 ALA A CA 1
ATOM 2894 C C . ALA A 1 376 ? -0.047 -1.375 -6.577 1.00 97.19 376 ALA A C 1
ATOM 2896 O O . ALA A 1 376 ? 0.520 -0.481 -5.954 1.00 97.19 376 ALA A O 1
ATOM 2897 N N . SER A 1 377 ? -0.089 -1.383 -7.908 1.00 97.44 377 SER A N 1
ATOM 2898 C CA . SER A 1 377 ? 0.454 -0.278 -8.706 1.00 97.44 377 SER A CA 1
ATOM 2899 C C . SER A 1 377 ? -0.661 0.670 -9.122 1.00 97.44 377 SER A C 1
ATOM 2901 O O . SER A 1 377 ? -1.713 0.254 -9.616 1.00 97.44 377 SER A O 1
ATOM 2903 N N . LEU A 1 378 ? -0.415 1.964 -8.933 1.00 96.62 378 LEU A N 1
ATOM 2904 C CA . LEU A 1 378 ? -1.258 3.026 -9.472 1.00 96.62 378 LEU A CA 1
ATOM 2905 C C . LEU A 1 378 ? -0.952 3.276 -10.946 1.00 96.62 378 LEU A C 1
ATOM 2907 O O . LEU A 1 378 ? -1.831 3.737 -11.663 1.00 96.62 378 LEU A O 1
ATOM 2911 N N . GLY A 1 379 ? 0.256 2.942 -11.384 1.00 94.75 379 GLY A N 1
ATOM 2912 C CA . GLY A 1 379 ? 0.723 2.928 -12.762 1.00 94.75 379 GLY A CA 1
ATOM 2913 C C . GLY A 1 379 ? 2.239 2.737 -12.786 1.00 94.75 379 GLY A C 1
ATOM 2914 O O . GLY A 1 379 ? 2.908 2.978 -11.773 1.00 94.75 379 GLY A O 1
ATOM 2915 N N . SER A 1 380 ? 2.761 2.251 -13.912 1.00 94.12 380 SER A N 1
ATOM 2916 C CA . SER A 1 380 ? 4.199 2.073 -14.098 1.00 94.12 380 SER A CA 1
ATOM 2917 C C . SER A 1 380 ? 4.647 2.323 -15.537 1.00 94.12 380 SER A C 1
ATOM 2919 O O . SER A 1 380 ? 4.079 1.743 -16.466 1.00 94.12 380 SER A O 1
ATOM 2921 N N . GLY A 1 381 ? 5.671 3.162 -15.691 1.00 90.38 381 GLY A N 1
ATOM 2922 C CA . GLY A 1 381 ? 6.270 3.572 -16.960 1.00 90.38 381 GLY A CA 1
ATOM 2923 C C . GLY A 1 381 ? 6.688 5.050 -16.951 1.00 90.38 381 GLY A C 1
ATOM 2924 O O . GLY A 1 381 ? 6.613 5.727 -15.928 1.00 90.38 381 GLY A O 1
ATOM 2925 N N . SER A 1 382 ? 7.079 5.565 -18.121 1.00 86.38 382 SER A N 1
ATOM 2926 C CA . SER A 1 382 ? 7.700 6.892 -18.269 1.00 86.38 382 SER A CA 1
ATOM 2927 C C . SER A 1 382 ? 6.797 8.094 -17.971 1.00 86.38 382 SER A C 1
ATOM 2929 O O . SER A 1 382 ? 7.299 9.211 -17.871 1.00 86.38 382 SER A O 1
ATOM 2931 N N . ASP A 1 383 ? 5.476 7.906 -17.884 1.00 89.06 383 ASP A N 1
ATOM 2932 C CA . ASP A 1 383 ? 4.529 8.988 -17.562 1.00 89.06 383 ASP A CA 1
ATOM 2933 C C . ASP A 1 383 ? 4.179 9.032 -16.062 1.00 89.06 383 ASP A C 1
ATOM 2935 O O . ASP A 1 383 ? 3.341 9.833 -15.633 1.00 89.06 383 ASP A O 1
ATOM 2939 N N . GLY A 1 384 ? 4.804 8.167 -15.259 1.00 93.25 384 GLY A N 1
ATOM 2940 C CA . GLY A 1 384 ? 4.700 8.175 -13.808 1.00 93.25 384 GLY A CA 1
ATOM 2941 C C . GLY A 1 384 ? 4.681 6.778 -13.202 1.00 93.25 384 GLY A C 1
ATOM 2942 O O . GLY A 1 384 ? 3.979 5.879 -13.679 1.00 93.25 384 GLY A O 1
ATOM 2943 N N . ASN A 1 385 ? 5.385 6.649 -12.082 1.00 96.12 385 ASN A N 1
ATOM 2944 C CA . ASN A 1 385 ? 5.449 5.470 -11.241 1.00 96.12 385 ASN A CA 1
ATOM 2945 C C . ASN A 1 385 ? 4.906 5.777 -9.848 1.00 96.12 385 ASN A C 1
ATOM 2947 O O . ASN A 1 385 ? 5.277 6.763 -9.208 1.00 96.12 385 ASN A O 1
ATOM 2951 N N . SER A 1 386 ? 4.020 4.900 -9.382 1.00 97.50 386 SER A N 1
ATOM 2952 C CA . SER A 1 386 ? 3.587 4.867 -7.989 1.00 97.50 386 SER A CA 1
ATOM 2953 C C . SER A 1 386 ? 3.130 3.461 -7.615 1.00 97.50 386 SER A C 1
ATOM 2955 O O . SER A 1 386 ? 2.195 2.912 -8.212 1.00 97.50 386 SER A O 1
ATOM 2957 N N . LEU A 1 387 ? 3.756 2.896 -6.589 1.00 98.50 387 LEU A N 1
ATOM 2958 C CA . LEU A 1 387 ? 3.427 1.604 -6.004 1.00 98.50 387 LEU A CA 1
ATOM 2959 C C . LEU A 1 387 ? 2.964 1.807 -4.561 1.00 98.50 387 LEU A C 1
ATOM 2961 O O . LEU A 1 387 ? 3.642 2.425 -3.750 1.00 98.50 387 LEU A O 1
ATOM 2965 N N . LEU A 1 388 ? 1.800 1.273 -4.221 1.00 98.25 388 LEU A N 1
ATOM 2966 C CA . LEU A 1 388 ? 1.281 1.286 -2.864 1.00 98.25 388 LEU A CA 1
ATOM 2967 C C . LEU A 1 388 ? 1.655 -0.020 -2.164 1.00 98.25 388 LEU A C 1
ATOM 2969 O O . LEU A 1 388 ? 1.374 -1.096 -2.690 1.00 98.25 388 LEU A O 1
ATOM 2973 N N . VAL A 1 389 ? 2.238 0.078 -0.972 1.00 98.12 389 VAL A N 1
ATOM 2974 C CA . VAL A 1 389 ? 2.596 -1.063 -0.120 1.00 98.12 389 VAL A CA 1
ATOM 2975 C C . VAL A 1 389 ? 1.868 -0.931 1.213 1.00 98.12 389 VAL A C 1
ATOM 2977 O O . VAL A 1 389 ? 1.874 0.131 1.837 1.00 98.12 389 VAL A O 1
ATOM 2980 N N . GLU A 1 390 ? 1.210 -2.002 1.647 1.00 95.38 390 GLU A N 1
ATOM 2981 C CA . GLU A 1 390 ? 0.452 -2.055 2.893 1.00 95.38 390 GLU A CA 1
ATOM 2982 C C . GLU A 1 390 ? 0.845 -3.286 3.714 1.00 95.38 390 GLU A C 1
ATOM 2984 O O . GLU A 1 390 ? 0.889 -4.398 3.190 1.00 95.38 390 GLU A O 1
ATOM 2989 N N . ALA A 1 391 ? 1.056 -3.092 5.014 1.00 88.94 391 ALA A N 1
ATOM 2990 C CA . ALA A 1 391 ? 1.111 -4.174 5.993 1.00 88.94 391 ALA A CA 1
ATOM 2991 C C . ALA A 1 391 ? 0.075 -3.939 7.094 1.00 88.94 391 ALA A C 1
ATOM 2993 O O . ALA A 1 391 ? -0.323 -2.798 7.358 1.00 88.94 391 ALA A O 1
ATOM 2994 N N . ARG A 1 392 ? -0.368 -5.026 7.731 1.00 78.88 392 ARG A N 1
ATOM 2995 C CA . ARG A 1 392 ? -1.260 -4.965 8.891 1.00 78.88 392 ARG A CA 1
ATOM 2996 C C . ARG A 1 392 ? -0.746 -5.869 9.998 1.00 78.88 392 ARG A C 1
ATOM 2998 O O . ARG A 1 392 ? -0.554 -7.065 9.771 1.00 78.88 392 ARG A O 1
ATOM 3005 N N . ASP A 1 393 ? -0.615 -5.320 11.201 1.00 69.25 393 ASP A N 1
ATOM 3006 C CA . ASP A 1 393 ? -0.338 -6.097 12.408 1.00 69.25 393 ASP A CA 1
ATOM 3007 C C . ASP A 1 393 ? -1.532 -5.990 13.373 1.00 69.25 393 ASP A C 1
ATOM 3009 O O . ASP A 1 393 ? -1.740 -5.005 14.083 1.00 69.25 393 ASP A O 1
ATOM 3013 N N . GLY A 1 394 ? -2.412 -6.994 13.357 1.00 62.56 394 GLY A N 1
ATOM 3014 C CA . GLY A 1 394 ? -3.653 -6.951 14.129 1.00 62.56 394 GLY A CA 1
ATOM 3015 C C . GLY A 1 394 ? -4.620 -5.862 13.641 1.00 62.56 394 GLY A C 1
ATOM 3016 O O . GLY A 1 394 ? -5.266 -6.027 12.606 1.00 62.56 394 GLY A O 1
ATOM 3017 N N . THR A 1 395 ? -4.786 -4.783 14.415 1.00 61.50 395 THR A N 1
ATOM 3018 C CA . THR A 1 395 ? -5.698 -3.666 14.088 1.00 61.50 395 THR A CA 1
ATOM 3019 C C . THR A 1 395 ? -4.992 -2.463 13.464 1.00 61.50 395 THR A C 1
ATOM 3021 O O . THR A 1 395 ? -5.676 -1.564 12.966 1.00 61.50 395 THR A O 1
ATOM 3024 N N . THR A 1 396 ? -3.655 -2.440 13.448 1.00 73.38 396 THR A N 1
ATOM 3025 C CA . THR A 1 396 ? -2.886 -1.401 12.758 1.00 73.38 396 THR A CA 1
ATOM 3026 C C . THR A 1 396 ? -2.836 -1.687 11.261 1.00 73.38 396 THR A C 1
ATOM 3028 O O . THR A 1 396 ? -2.949 -2.822 10.793 1.00 73.38 396 THR A O 1
ATOM 3031 N N . THR A 1 397 ? -2.770 -0.625 10.467 1.00 86.19 397 THR A N 1
ATOM 3032 C CA . THR A 1 397 ? -2.584 -0.724 9.022 1.00 86.19 397 THR A CA 1
ATOM 3033 C C . THR A 1 397 ? -1.671 0.398 8.605 1.00 86.19 397 THR A C 1
ATOM 3035 O O . THR A 1 397 ? -2.059 1.562 8.665 1.00 86.19 397 THR A O 1
ATOM 3038 N N . THR A 1 398 ? -0.486 0.034 8.144 1.00 92.00 398 THR A N 1
ATOM 3039 C CA . THR A 1 398 ? 0.474 0.987 7.617 1.00 92.00 398 THR A CA 1
ATOM 3040 C C . THR A 1 398 ? 0.441 0.954 6.102 1.00 92.00 398 THR A C 1
ATOM 3042 O O . THR A 1 398 ? 0.541 -0.113 5.502 1.00 92.00 398 THR A O 1
ATOM 3045 N N . ARG A 1 399 ? 0.333 2.131 5.481 1.00 96.25 399 ARG A N 1
ATOM 3046 C CA . ARG A 1 399 ? 0.383 2.310 4.025 1.00 96.25 399 ARG A CA 1
ATOM 3047 C C . ARG A 1 399 ? 1.494 3.262 3.642 1.00 96.25 399 ARG A C 1
ATOM 3049 O O . ARG A 1 399 ? 1.529 4.390 4.130 1.00 96.25 399 ARG A O 1
ATOM 3056 N N . VAL A 1 400 ? 2.340 2.828 2.725 1.00 98.06 400 VAL A N 1
ATOM 3057 C CA . VAL A 1 400 ? 3.442 3.615 2.180 1.00 98.06 400 VAL A CA 1
ATOM 3058 C C . VAL A 1 400 ? 3.292 3.685 0.671 1.00 98.06 400 VAL A C 1
ATOM 3060 O O . VAL A 1 400 ? 3.009 2.677 0.023 1.00 98.06 400 VAL A O 1
ATOM 3063 N N . LEU A 1 401 ? 3.465 4.882 0.120 1.00 98.56 401 LEU A N 1
ATOM 3064 C CA . LEU A 1 401 ? 3.534 5.095 -1.318 1.00 98.56 401 LEU A CA 1
ATOM 3065 C C . LEU A 1 401 ? 5.007 5.119 -1.738 1.00 98.56 401 LEU A C 1
ATOM 3067 O O . LEU A 1 401 ? 5.736 6.015 -1.324 1.00 98.56 401 LEU A O 1
ATOM 3071 N N . LEU A 1 402 ? 5.437 4.142 -2.528 1.00 98.56 402 LEU A N 1
ATOM 3072 C CA . LEU A 1 402 ? 6.721 4.158 -3.214 1.00 98.56 402 LEU A CA 1
ATOM 3073 C C . LEU A 1 402 ? 6.555 4.895 -4.545 1.00 98.56 402 LEU A C 1
ATOM 3075 O O . LEU A 1 402 ? 5.779 4.462 -5.396 1.00 98.56 402 LEU A O 1
ATOM 3079 N N . ASP A 1 403 ? 7.298 5.982 -4.697 1.00 98.50 403 ASP A N 1
ATOM 3080 C CA . ASP A 1 403 ? 7.256 6.940 -5.796 1.00 98.50 403 ASP A CA 1
ATOM 3081 C C . ASP A 1 403 ? 5.905 7.652 -5.985 1.00 98.50 403 ASP A C 1
ATOM 3083 O O . ASP A 1 403 ? 4.812 7.160 -5.697 1.00 98.50 403 ASP A O 1
ATOM 3087 N N . CYS A 1 404 ? 5.979 8.890 -6.454 1.00 97.44 404 CYS A N 1
ATOM 3088 C CA . CYS A 1 404 ? 4.871 9.826 -6.608 1.00 97.44 404 CYS A CA 1
ATOM 3089 C C . CYS A 1 404 ? 4.933 10.518 -7.980 1.00 97.44 404 CYS A C 1
ATOM 3091 O O . CYS A 1 404 ? 4.790 11.740 -8.085 1.00 97.44 404 CYS A O 1
ATOM 3093 N N . GLY A 1 405 ? 5.154 9.731 -9.037 1.00 96.94 405 GLY A N 1
ATOM 3094 C CA . GLY A 1 405 ? 5.368 10.220 -10.401 1.00 96.94 405 GLY A CA 1
ATOM 3095 C C . GLY A 1 405 ? 4.188 10.955 -11.027 1.00 96.94 405 GLY A C 1
ATOM 3096 O O . GLY A 1 405 ? 4.350 11.766 -11.935 1.00 96.94 405 GLY A O 1
ATOM 3097 N N . PHE A 1 406 ? 2.977 10.704 -10.534 1.00 96.94 406 PHE A N 1
ATOM 3098 C CA . PHE A 1 406 ? 1.768 11.331 -11.055 1.00 96.94 406 PHE A CA 1
ATOM 3099 C C . PHE A 1 406 ? 1.546 12.732 -10.481 1.00 96.94 406 PHE A C 1
ATOM 3101 O O . PHE A 1 406 ? 1.948 13.051 -9.362 1.00 96.94 406 PHE A O 1
ATOM 3108 N N . SER A 1 407 ? 0.799 13.565 -11.213 1.00 96.12 407 SER A N 1
ATOM 3109 C CA . SER A 1 407 ? 0.247 14.800 -10.641 1.00 96.12 407 SER A CA 1
ATOM 3110 C C . SER A 1 407 ? -0.651 14.488 -9.436 1.00 96.12 407 SER A C 1
ATOM 3112 O O . SER A 1 407 ? -1.337 13.467 -9.425 1.00 96.12 407 SER A O 1
ATOM 3114 N N . ALA A 1 408 ? -0.733 15.393 -8.458 1.00 95.75 408 ALA A N 1
ATOM 3115 C CA . ALA A 1 408 ? -1.495 15.162 -7.225 1.00 95.75 408 ALA A CA 1
ATOM 3116 C C . ALA A 1 408 ? -2.975 14.795 -7.473 1.00 95.75 408 ALA A C 1
ATOM 3118 O O . ALA A 1 408 ? -3.539 13.960 -6.770 1.00 95.75 408 ALA A O 1
ATOM 3119 N N . ARG A 1 409 ? -3.591 15.386 -8.507 1.00 95.81 409 ARG A N 1
ATOM 3120 C CA . ARG A 1 409 ? -4.969 15.081 -8.926 1.00 95.81 409 ARG A CA 1
ATOM 3121 C C . ARG A 1 409 ? -5.094 13.671 -9.502 1.00 95.81 409 ARG A C 1
ATOM 3123 O O . ARG A 1 409 ? -6.071 12.977 -9.234 1.00 95.81 409 ARG A O 1
ATOM 3130 N N . GLU A 1 410 ? -4.133 13.273 -10.326 1.00 96.25 410 GLU A N 1
ATOM 3131 C CA . GLU A 1 410 ? -4.140 11.955 -10.953 1.00 96.25 410 GLU A CA 1
ATOM 3132 C C . GLU A 1 410 ? -3.815 10.854 -9.939 1.00 96.25 410 GLU A C 1
ATOM 3134 O O . GLU A 1 410 ? -4.458 9.805 -9.945 1.00 96.25 410 GLU A O 1
ATOM 3139 N N . LEU A 1 411 ? -2.905 11.131 -9.003 1.00 96.69 411 LEU A N 1
ATOM 3140 C CA . LEU A 1 411 ? -2.618 10.266 -7.865 1.00 96.69 411 LEU A CA 1
ATOM 3141 C C . LEU A 1 411 ? -3.882 9.994 -7.036 1.00 96.69 411 LEU A C 1
ATOM 3143 O O . LEU A 1 411 ? -4.206 8.837 -6.794 1.00 96.69 411 LEU A O 1
ATOM 3147 N N . GLU A 1 412 ? -4.630 11.030 -6.641 1.00 96.19 412 GLU A N 1
ATOM 3148 C CA . GLU A 1 412 ? -5.890 10.872 -5.892 1.00 96.19 412 GLU A CA 1
ATOM 3149 C C . GLU A 1 412 ? -6.919 10.032 -6.649 1.00 96.19 412 GLU A C 1
ATOM 3151 O O . GLU A 1 412 ? -7.535 9.137 -6.070 1.00 96.19 412 GLU A O 1
ATOM 3156 N N . ARG A 1 413 ? -7.084 10.285 -7.954 1.00 96.19 413 ARG A N 1
ATOM 3157 C CA . ARG A 1 413 ? -7.992 9.508 -8.807 1.00 96.19 413 ARG A CA 1
ATOM 3158 C C . ARG A 1 413 ? -7.607 8.026 -8.819 1.00 96.19 413 ARG A C 1
ATOM 3160 O O . ARG A 1 413 ? -8.482 7.165 -8.732 1.00 96.19 413 ARG A O 1
ATOM 3167 N N . ARG A 1 414 ? -6.310 7.725 -8.928 1.00 95.94 414 ARG A N 1
ATOM 3168 C CA . ARG A 1 414 ? -5.786 6.350 -8.963 1.00 95.94 414 ARG A CA 1
ATOM 3169 C C . ARG A 1 414 ? -5.862 5.671 -7.596 1.00 95.94 414 ARG A C 1
ATOM 3171 O O . ARG A 1 414 ? -6.251 4.511 -7.533 1.00 95.94 414 ARG A O 1
ATOM 3178 N N . LEU A 1 415 ? -5.578 6.383 -6.506 1.00 95.06 415 LEU A N 1
ATOM 3179 C CA . LEU A 1 415 ? -5.756 5.875 -5.141 1.00 95.06 415 LEU A CA 1
ATOM 3180 C C . LEU A 1 415 ? -7.224 5.526 -4.856 1.00 95.06 415 LEU A C 1
ATOM 3182 O O . LEU A 1 415 ? -7.506 4.472 -4.283 1.00 95.06 415 LEU A O 1
ATOM 3186 N N . ALA A 1 416 ? -8.163 6.352 -5.328 1.00 93.31 416 ALA A N 1
ATOM 3187 C CA . ALA A 1 416 ? -9.592 6.110 -5.157 1.00 93.31 416 ALA A CA 1
ATOM 3188 C C . ALA A 1 416 ? -10.055 4.792 -5.808 1.00 93.31 416 ALA A C 1
ATOM 3190 O O . ALA A 1 416 ? -10.909 4.113 -5.239 1.00 93.31 416 ALA A O 1
ATOM 3191 N N . ARG A 1 417 ? -9.449 4.366 -6.932 1.00 93.19 417 ARG A N 1
ATOM 3192 C CA . ARG A 1 417 ? -9.703 3.042 -7.548 1.00 93.19 417 ARG A CA 1
ATOM 3193 C C . ARG A 1 417 ? -9.420 1.891 -6.576 1.00 93.19 417 ARG A C 1
ATOM 3195 O O . ARG A 1 417 ? -10.100 0.872 -6.622 1.00 93.19 417 ARG A O 1
ATOM 3202 N N . LEU A 1 418 ? -8.450 2.067 -5.681 1.00 89.75 418 LEU A N 1
ATOM 3203 C CA . LEU A 1 418 ? -8.053 1.078 -4.678 1.00 89.75 418 LEU A CA 1
ATOM 3204 C C . LEU A 1 418 ? -8.740 1.271 -3.316 1.00 89.75 418 LEU A C 1
ATOM 3206 O O . LEU A 1 418 ? -8.383 0.577 -2.362 1.00 89.75 418 LEU A O 1
ATOM 3210 N N . ASN A 1 419 ? -9.720 2.179 -3.219 1.00 90.00 419 ASN A N 1
ATOM 3211 C CA . ASN A 1 419 ? -10.360 2.615 -1.971 1.00 90.00 419 ASN A CA 1
ATOM 3212 C C . ASN A 1 419 ? -9.361 3.181 -0.947 1.00 90.00 419 ASN A C 1
ATOM 3214 O O . ASN A 1 419 ? -9.470 2.929 0.254 1.00 90.00 419 ASN A O 1
ATOM 3218 N N . VAL A 1 420 ? -8.366 3.927 -1.431 1.00 91.19 420 VAL A N 1
ATOM 3219 C CA . VAL A 1 420 ? -7.354 4.592 -0.607 1.00 91.19 420 VAL A CA 1
ATOM 3220 C C . VAL A 1 420 ? -7.451 6.095 -0.822 1.00 91.19 420 VAL A C 1
ATOM 3222 O O . VAL A 1 420 ? -7.717 6.572 -1.923 1.00 91.19 420 VAL A O 1
ATOM 3225 N N . THR A 1 421 ? -7.233 6.846 0.245 1.00 93.00 421 THR A N 1
ATOM 3226 C CA . THR A 1 421 ? -7.195 8.307 0.241 1.00 93.00 421 THR A CA 1
ATOM 3227 C C . THR A 1 421 ? -5.867 8.777 0.830 1.00 93.00 421 THR A C 1
ATOM 3229 O O . THR A 1 421 ? -5.201 8.033 1.557 1.00 93.00 421 THR A O 1
ATOM 3232 N N . LEU A 1 422 ? -5.445 9.996 0.486 1.00 92.81 422 LEU A N 1
ATOM 3233 C CA . LEU A 1 422 ? -4.127 10.514 0.868 1.00 92.81 422 LEU A CA 1
ATOM 3234 C C . LEU A 1 422 ? -3.912 10.600 2.380 1.00 92.81 422 LEU A C 1
ATOM 3236 O O . LEU A 1 422 ? -2.810 10.347 2.844 1.00 92.81 422 LEU A O 1
ATOM 3240 N N . ASP A 1 423 ? -4.964 10.900 3.135 1.00 89.19 423 ASP A N 1
ATOM 3241 C CA . ASP A 1 423 ? -4.977 10.951 4.601 1.00 89.19 423 ASP A CA 1
ATOM 3242 C C . ASP A 1 423 ? -4.741 9.585 5.262 1.00 89.19 423 ASP A C 1
ATOM 3244 O O . ASP A 1 423 ? -4.457 9.517 6.453 1.00 89.19 423 ASP A O 1
ATOM 3248 N N 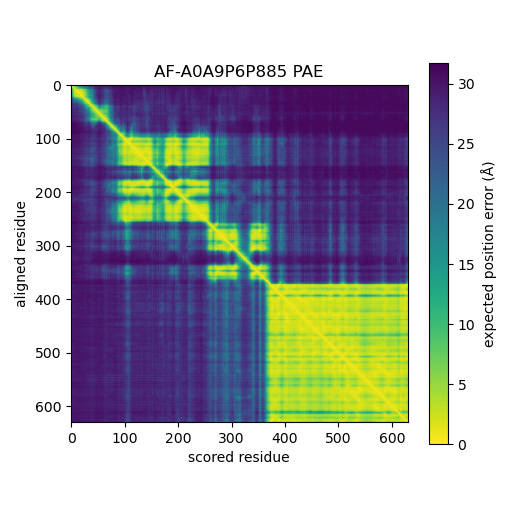. THR A 1 424 ? -4.835 8.492 4.501 1.00 90.94 424 THR A N 1
ATOM 3249 C CA . THR A 1 424 ? -4.541 7.145 5.004 1.00 90.94 424 THR A CA 1
ATOM 3250 C C . THR A 1 424 ? -3.121 6.671 4.693 1.00 90.94 424 THR A C 1
ATOM 3252 O O . THR A 1 424 ? -2.726 5.584 5.127 1.00 90.94 424 THR A O 1
ATOM 3255 N N . LEU A 1 425 ? -2.356 7.449 3.923 1.00 95.50 425 LEU A N 1
ATOM 3256 C CA . LEU A 1 425 ? -0.936 7.196 3.714 1.00 95.50 425 LEU A CA 1
ATOM 3257 C C . LEU A 1 425 ? -0.164 7.617 4.963 1.00 95.50 425 LEU A C 1
ATOM 3259 O O . LEU A 1 425 ? -0.504 8.597 5.613 1.00 95.50 425 LEU A O 1
ATOM 3263 N N . HIS A 1 426 ? 0.880 6.868 5.292 1.00 97.00 426 HIS A N 1
ATOM 3264 C CA . HIS A 1 426 ? 1.738 7.145 6.444 1.00 97.00 426 HIS A CA 1
ATOM 3265 C C . HIS A 1 426 ? 3.056 7.794 6.029 1.00 97.00 426 HIS A C 1
ATOM 3267 O O . HIS A 1 426 ? 3.681 8.483 6.829 1.00 97.00 426 HIS A O 1
ATOM 3273 N N . ALA A 1 427 ? 3.493 7.555 4.793 1.00 97.88 427 ALA A N 1
ATOM 3274 C CA . ALA A 1 427 ? 4.711 8.114 4.234 1.00 97.88 427 ALA A CA 1
ATOM 3275 C C . ALA A 1 427 ? 4.716 7.999 2.707 1.00 97.88 427 ALA A C 1
ATOM 3277 O O . ALA A 1 427 ? 4.031 7.144 2.131 1.00 97.88 427 ALA A O 1
ATOM 3278 N N . ILE A 1 428 ? 5.552 8.822 2.080 1.00 98.50 428 ILE A N 1
ATOM 3279 C CA . ILE A 1 428 ? 5.993 8.642 0.696 1.00 98.50 428 ILE A CA 1
ATOM 3280 C C . ILE A 1 428 ? 7.477 8.277 0.737 1.00 98.50 428 ILE A C 1
ATOM 3282 O O . ILE A 1 428 ? 8.248 8.935 1.430 1.00 98.50 428 ILE A O 1
ATOM 3286 N N . VAL A 1 429 ? 7.874 7.242 0.008 1.00 98.69 429 VAL A N 1
ATOM 3287 C CA . VAL A 1 429 ? 9.266 6.813 -0.166 1.00 98.69 429 VAL A CA 1
ATOM 3288 C C . VAL A 1 429 ? 9.630 7.034 -1.625 1.00 98.69 429 VAL A C 1
ATOM 3290 O O . VAL A 1 429 ? 8.859 6.646 -2.493 1.00 98.69 429 VAL A O 1
ATOM 3293 N N . ILE A 1 430 ? 10.766 7.663 -1.903 1.00 98.56 430 ILE A N 1
ATOM 3294 C CA . ILE A 1 430 ? 11.207 7.973 -3.264 1.00 98.56 430 ILE A CA 1
ATOM 3295 C C . ILE A 1 430 ? 12.466 7.177 -3.585 1.00 98.56 430 ILE A C 1
ATOM 3297 O O . ILE A 1 430 ? 13.406 7.153 -2.788 1.00 98.56 430 ILE A O 1
ATOM 3301 N N . THR A 1 431 ? 12.476 6.547 -4.756 1.00 98.19 431 THR A N 1
ATOM 3302 C CA . THR A 1 431 ? 13.638 5.823 -5.283 1.00 98.19 431 THR A CA 1
ATOM 3303 C C . THR A 1 431 ? 14.738 6.776 -5.732 1.00 98.19 431 THR A C 1
ATOM 3305 O O . THR A 1 431 ? 15.887 6.629 -5.317 1.00 98.19 431 THR A O 1
ATOM 3308 N N . HIS A 1 432 ? 14.391 7.764 -6.560 1.00 97.62 432 HIS A N 1
ATOM 3309 C CA . HIS A 1 432 ? 15.329 8.739 -7.113 1.00 97.62 432 HIS A CA 1
ATOM 3310 C C . HIS A 1 432 ? 14.629 9.991 -7.685 1.00 97.62 432 HIS A C 1
ATOM 3312 O O . HIS A 1 432 ? 13.406 10.120 -7.647 1.00 97.62 432 HIS A O 1
ATOM 3318 N N . GLU A 1 433 ? 15.407 10.953 -8.191 1.00 96.94 433 GLU A N 1
ATOM 3319 C CA . GLU A 1 433 ? 14.934 12.304 -8.532 1.00 96.94 433 GLU A CA 1
ATOM 3320 C C . GLU A 1 433 ? 14.270 12.480 -9.909 1.00 96.94 433 GLU A C 1
ATOM 3322 O O . GLU A 1 433 ? 13.918 13.610 -10.263 1.00 96.94 433 GLU A O 1
ATOM 3327 N N . HIS A 1 434 ? 14.105 11.428 -10.714 1.00 95.38 434 HIS A N 1
ATOM 3328 C CA . HIS A 1 434 ? 13.465 11.588 -12.021 1.00 95.38 434 HIS A CA 1
ATOM 3329 C C . HIS A 1 434 ? 11.992 11.988 -11.891 1.00 95.38 434 HIS A C 1
ATOM 3331 O O . HIS A 1 434 ? 11.307 11.664 -10.919 1.00 95.38 434 HIS A O 1
ATOM 3337 N N . ALA A 1 435 ? 11.501 12.760 -12.865 1.00 94.81 435 ALA A N 1
ATOM 3338 C CA . ALA A 1 435 ? 10.198 13.423 -12.788 1.00 94.81 435 ALA A CA 1
ATOM 3339 C C . ALA A 1 435 ? 9.020 12.438 -12.707 1.00 94.81 435 ALA A C 1
ATOM 3341 O O . ALA A 1 435 ? 8.033 12.718 -12.032 1.00 94.81 435 ALA A O 1
ATOM 3342 N N . ASP A 1 436 ? 9.145 11.282 -13.344 1.00 93.81 436 ASP A N 1
ATOM 3343 C CA . ASP A 1 436 ? 8.220 10.152 -13.292 1.00 93.81 436 ASP A CA 1
ATOM 3344 C C . ASP A 1 436 ? 8.294 9.357 -11.978 1.00 93.81 436 ASP A C 1
ATOM 3346 O O . ASP A 1 436 ? 7.488 8.453 -11.776 1.00 93.81 436 ASP A O 1
ATOM 3350 N N . HIS A 1 437 ? 9.166 9.738 -11.040 1.00 96.56 437 HIS A N 1
ATOM 3351 C CA . HIS A 1 437 ? 9.239 9.179 -9.686 1.00 96.56 437 HIS A CA 1
ATOM 3352 C C . HIS A 1 437 ? 8.947 10.228 -8.613 1.00 96.56 437 HIS A C 1
ATOM 3354 O O . HIS A 1 437 ? 8.111 10.001 -7.741 1.00 96.56 437 HIS A O 1
ATOM 3360 N N . ILE A 1 438 ? 9.564 11.411 -8.673 1.00 95.38 438 ILE A N 1
ATOM 3361 C CA . ILE A 1 438 ? 9.316 12.468 -7.682 1.00 95.38 438 ILE A CA 1
ATOM 3362 C C . ILE A 1 438 ? 8.015 13.233 -7.952 1.00 95.38 438 ILE A C 1
ATOM 3364 O O . ILE A 1 438 ? 7.386 13.686 -6.999 1.00 95.38 438 ILE A O 1
ATOM 3368 N N . GLY A 1 439 ? 7.608 13.378 -9.220 1.00 92.88 439 GLY A N 1
ATOM 3369 C CA . GLY A 1 439 ? 6.380 14.024 -9.702 1.00 92.88 439 GLY A CA 1
ATOM 3370 C C . GLY A 1 439 ? 5.769 15.081 -8.776 1.00 92.88 439 GLY A C 1
ATOM 3371 O O . GLY A 1 439 ? 6.154 16.251 -8.792 1.00 92.88 439 GLY A O 1
ATOM 3372 N N . SER A 1 440 ? 4.774 14.675 -7.979 1.00 95.56 440 SER A N 1
ATOM 3373 C CA . SER A 1 440 ? 4.061 15.550 -7.034 1.00 95.56 440 SER A CA 1
ATOM 3374 C C . SER A 1 440 ? 4.376 15.307 -5.551 1.00 95.56 440 SER A C 1
ATOM 3376 O O . SER A 1 440 ? 3.685 15.851 -4.687 1.00 95.56 440 SER A O 1
ATOM 3378 N N . ALA A 1 441 ? 5.434 14.556 -5.233 1.00 96.88 441 ALA A N 1
ATOM 3379 C CA . ALA A 1 441 ? 5.806 14.121 -3.885 1.00 96.88 441 ALA A CA 1
ATOM 3380 C C . ALA A 1 441 ? 5.816 15.252 -2.852 1.00 96.88 441 ALA A C 1
ATOM 3382 O 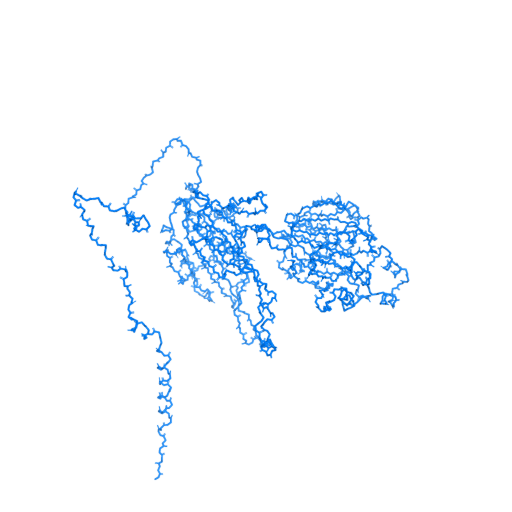O . ALA A 1 441 ? 5.129 15.147 -1.841 1.00 96.88 441 ALA A O 1
ATOM 3383 N N . LEU A 1 442 ? 6.523 16.358 -3.116 1.00 95.75 442 LEU A N 1
ATOM 3384 C CA . LEU A 1 442 ? 6.618 17.490 -2.181 1.00 95.75 442 LEU A CA 1
ATOM 3385 C C . LEU A 1 442 ? 5.252 18.140 -1.910 1.00 95.75 442 LEU A C 1
ATOM 3387 O O . LEU A 1 442 ? 4.933 18.501 -0.776 1.00 95.75 442 LEU A O 1
ATOM 3391 N N . VAL A 1 443 ? 4.419 18.267 -2.948 1.00 95.44 443 VAL A N 1
ATOM 3392 C CA . VAL A 1 443 ? 3.067 18.836 -2.837 1.00 95.44 443 VAL A CA 1
ATOM 3393 C C . VAL A 1 443 ? 2.165 17.912 -2.023 1.00 95.44 443 VAL A C 1
ATOM 3395 O O . VAL A 1 443 ? 1.426 18.376 -1.154 1.00 95.44 443 VAL A O 1
ATOM 3398 N N . VAL A 1 444 ? 2.219 16.608 -2.298 1.00 96.31 444 VAL A N 1
ATOM 3399 C CA . VAL A 1 444 ? 1.397 15.606 -1.616 1.00 96.31 444 VAL A CA 1
ATOM 3400 C C . VAL A 1 444 ? 1.831 15.450 -0.160 1.00 96.31 444 VAL A C 1
ATOM 3402 O O . VAL A 1 444 ? 0.964 15.496 0.708 1.00 96.31 444 VAL A O 1
ATOM 3405 N N . ALA A 1 445 ? 3.135 15.354 0.113 1.00 95.69 445 ALA A N 1
ATOM 3406 C CA . ALA A 1 445 ? 3.692 15.249 1.460 1.00 95.69 445 ALA A CA 1
ATOM 3407 C C . ALA A 1 445 ? 3.250 16.423 2.342 1.00 95.69 445 ALA A C 1
ATOM 3409 O O . ALA A 1 445 ? 2.701 16.213 3.422 1.00 95.69 445 ALA A O 1
ATOM 3410 N N . ARG A 1 446 ? 3.370 17.658 1.834 1.00 94.88 446 ARG A N 1
ATOM 3411 C CA . ARG A 1 446 ? 2.909 18.863 2.539 1.00 94.88 446 ARG A CA 1
ATOM 3412 C C . ARG A 1 446 ? 1.399 18.863 2.774 1.00 94.88 446 ARG A C 1
ATOM 3414 O O . ARG A 1 446 ? 0.938 19.234 3.846 1.00 94.88 446 ARG A O 1
ATOM 3421 N N . ARG A 1 447 ? 0.607 18.490 1.763 1.00 93.56 447 ARG A N 1
ATOM 3422 C CA . ARG A 1 447 ? -0.863 18.539 1.837 1.00 93.56 447 ARG A CA 1
ATOM 3423 C C . ARG A 1 447 ? -1.445 17.468 2.760 1.00 93.56 447 ARG A C 1
ATOM 3425 O O . ARG A 1 447 ? -2.442 17.734 3.422 1.00 93.56 447 ARG A O 1
ATOM 3432 N N . ALA A 1 448 ? -0.856 16.276 2.762 1.00 91.81 448 ALA A N 1
ATOM 3433 C CA . ALA A 1 448 ? -1.266 15.165 3.615 1.00 91.81 448 ALA A CA 1
ATOM 3434 C C . ALA A 1 448 ? -0.579 15.188 4.993 1.00 91.81 448 ALA A C 1
ATOM 3436 O O . ALA A 1 448 ? -0.951 14.400 5.855 1.00 91.81 448 ALA A O 1
ATOM 3437 N N . SER A 1 449 ? 0.383 16.092 5.213 1.00 94.31 449 SER A N 1
ATOM 3438 C CA . SER A 1 449 ? 1.194 16.174 6.434 1.00 94.31 449 SER A CA 1
ATOM 3439 C C . SER A 1 449 ? 1.884 14.848 6.772 1.00 94.31 449 SER A C 1
ATOM 3441 O O . SER A 1 449 ? 1.861 14.404 7.919 1.00 94.31 449 SER A O 1
ATOM 3443 N N . ILE A 1 450 ? 2.480 14.209 5.762 1.00 95.56 450 ILE A N 1
ATOM 3444 C CA . ILE A 1 450 ? 3.187 12.928 5.899 1.00 95.56 450 ILE A CA 1
ATOM 3445 C C . ILE A 1 450 ? 4.675 13.078 5.570 1.00 95.56 450 ILE A C 1
ATOM 3447 O O . ILE A 1 450 ? 5.027 13.870 4.689 1.00 95.56 450 ILE A O 1
ATOM 3451 N N . PRO A 1 451 ? 5.554 12.318 6.245 1.00 97.12 451 PRO A N 1
ATOM 3452 C CA . PRO A 1 451 ? 6.984 12.346 5.985 1.00 97.12 451 PRO A CA 1
ATOM 3453 C C . PRO A 1 451 ? 7.344 11.806 4.599 1.00 97.12 451 PRO A C 1
ATOM 3455 O O . PRO A 1 451 ? 6.713 10.881 4.073 1.00 97.12 451 PRO A O 1
ATOM 3458 N N . LEU A 1 452 ? 8.411 12.374 4.047 1.00 97.69 452 LEU A N 1
ATOM 3459 C CA . LEU A 1 452 ? 9.012 11.993 2.779 1.00 97.69 452 LEU A CA 1
ATOM 3460 C C . LEU A 1 452 ? 10.358 11.315 3.044 1.00 97.69 452 LEU A C 1
ATOM 3462 O O . LEU A 1 452 ? 11.224 11.893 3.696 1.00 97.69 452 LEU A O 1
ATOM 3466 N N . TYR A 1 453 ? 10.527 10.099 2.541 1.00 98.50 453 TYR A N 1
ATOM 3467 C CA . TYR A 1 453 ? 11.728 9.293 2.714 1.00 98.50 453 TYR A CA 1
ATOM 3468 C C . TYR A 1 453 ? 12.490 9.191 1.399 1.00 98.50 453 TYR A C 1
ATOM 3470 O O . TYR A 1 453 ? 11.906 8.812 0.388 1.00 98.50 453 TYR A O 1
ATOM 3478 N N . MET A 1 454 ? 13.781 9.508 1.403 1.00 98.06 454 MET A N 1
ATOM 3479 C CA . MET A 1 454 ? 14.653 9.382 0.228 1.00 98.06 454 MET A CA 1
ATOM 3480 C C . MET A 1 454 ? 16.125 9.445 0.627 1.00 98.06 454 MET A C 1
ATOM 3482 O O . MET A 1 454 ? 16.440 9.800 1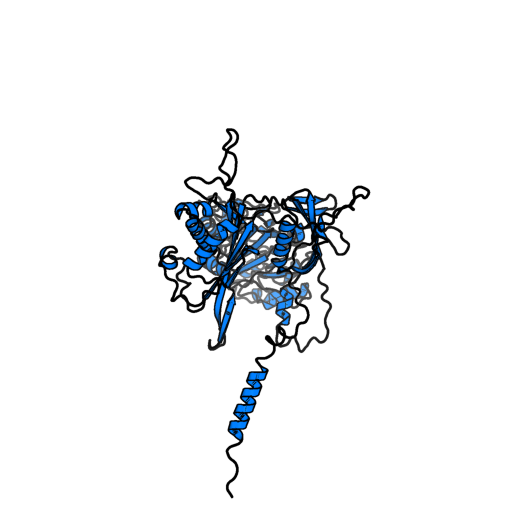.763 1.00 98.06 454 MET A O 1
ATOM 3486 N N . SER A 1 455 ? 17.027 9.131 -0.299 1.00 97.94 455 SER A N 1
ATOM 3487 C CA . SER A 1 455 ? 18.459 9.345 -0.095 1.00 97.94 455 SER A CA 1
ATOM 3488 C C . SER A 1 455 ? 18.811 10.830 0.014 1.00 97.94 455 SER A C 1
ATOM 3490 O O . SER A 1 455 ? 18.063 11.710 -0.427 1.00 97.94 455 SER A O 1
ATOM 3492 N N . TRP A 1 456 ? 19.978 11.128 0.586 1.00 97.19 456 TRP A N 1
ATOM 3493 C CA . TRP A 1 456 ? 20.447 12.509 0.694 1.00 97.19 456 TRP A CA 1
ATOM 3494 C C . TRP A 1 456 ? 20.705 13.133 -0.685 1.00 97.19 456 TRP A C 1
ATOM 3496 O O . TRP A 1 456 ? 20.312 14.272 -0.941 1.00 97.19 456 TRP A O 1
ATOM 3506 N N . GLY A 1 457 ? 21.313 12.382 -1.603 1.00 97.25 457 GLY A N 1
ATOM 3507 C CA . GLY A 1 457 ? 21.576 12.818 -2.970 1.00 97.25 457 GLY A CA 1
ATOM 3508 C C . GLY A 1 457 ? 20.303 13.153 -3.744 1.00 97.25 457 GLY A C 1
ATOM 3509 O O . GLY A 1 457 ? 20.271 14.183 -4.423 1.00 97.25 457 GLY A O 1
ATOM 3510 N N . THR A 1 458 ? 19.244 12.351 -3.592 1.00 97.69 458 THR A N 1
ATOM 3511 C CA . THR A 1 458 ? 17.929 12.639 -4.183 1.00 97.69 458 THR A CA 1
ATOM 3512 C C . THR A 1 458 ? 17.284 13.863 -3.535 1.00 97.69 458 THR A C 1
ATOM 3514 O O . THR A 1 458 ? 16.787 14.725 -4.259 1.00 97.69 458 THR A O 1
ATOM 3517 N N . ALA A 1 459 ? 17.366 14.016 -2.208 1.00 97.31 459 ALA A N 1
ATOM 3518 C CA . ALA A 1 459 ? 16.836 15.194 -1.514 1.00 97.31 459 ALA A CA 1
ATOM 3519 C C . ALA A 1 459 ? 17.462 16.496 -2.024 1.00 97.31 459 ALA A C 1
ATOM 3521 O O . ALA A 1 459 ? 16.737 17.423 -2.388 1.00 97.31 459 ALA A O 1
ATOM 3522 N N . LEU A 1 460 ? 18.791 16.525 -2.147 1.00 97.00 460 LEU A N 1
ATOM 3523 C CA . LEU A 1 460 ? 19.524 17.665 -2.697 1.00 97.00 460 LEU A CA 1
ATOM 3524 C C . LEU A 1 460 ? 19.198 17.935 -4.172 1.00 97.00 460 LEU A C 1
ATOM 3526 O O . LEU A 1 460 ? 19.247 19.080 -4.615 1.00 97.00 460 LEU A O 1
ATOM 3530 N N . ALA A 1 461 ? 18.926 16.894 -4.965 1.00 96.00 461 ALA A N 1
ATOM 3531 C CA . ALA A 1 461 ? 18.598 17.055 -6.381 1.00 96.00 461 ALA A CA 1
ATOM 3532 C C . ALA A 1 461 ? 17.253 17.766 -6.586 1.00 96.00 461 ALA A C 1
ATOM 3534 O O . ALA A 1 461 ? 17.107 18.546 -7.527 1.00 96.00 461 ALA A O 1
ATOM 3535 N N . VAL A 1 462 ? 16.288 17.508 -5.698 1.00 94.75 462 VAL A N 1
ATOM 3536 C CA . VAL A 1 462 ? 14.915 18.028 -5.803 1.00 94.75 462 VAL A CA 1
ATOM 3537 C C . VAL A 1 462 ? 14.634 19.203 -4.858 1.00 94.75 462 VAL A C 1
ATOM 3539 O O . VAL A 1 462 ? 13.527 19.740 -4.875 1.00 94.75 462 VAL A O 1
ATOM 3542 N N . GLY A 1 463 ? 15.616 19.609 -4.045 1.00 93.81 463 GLY A N 1
ATOM 3543 C CA . GLY A 1 463 ? 15.487 20.682 -3.053 1.00 93.81 463 GLY A CA 1
ATOM 3544 C C . GLY A 1 463 ? 14.548 20.331 -1.896 1.00 93.81 463 GLY A C 1
ATOM 3545 O O . GLY A 1 463 ? 13.830 21.199 -1.401 1.00 93.81 463 GLY A O 1
ATOM 3546 N N . ALA A 1 464 ? 14.482 19.052 -1.513 1.00 92.88 464 ALA A N 1
ATOM 3547 C CA . ALA A 1 464 ? 13.648 18.589 -0.401 1.00 92.88 464 ALA A CA 1
ATOM 3548 C C . ALA A 1 464 ? 14.238 18.936 0.976 1.00 92.88 464 ALA A C 1
ATOM 3550 O O . ALA A 1 464 ? 13.500 18.976 1.956 1.00 92.88 464 ALA A O 1
ATOM 3551 N N . ASP A 1 465 ? 15.546 19.169 1.050 1.00 92.25 465 ASP A N 1
ATOM 3552 C CA . ASP A 1 465 ? 16.286 19.543 2.258 1.00 92.25 465 ASP A CA 1
ATOM 3553 C C . ASP A 1 465 ? 15.887 20.922 2.803 1.00 92.25 465 ASP A C 1
ATOM 3555 O O . ASP A 1 465 ? 15.813 21.099 4.017 1.00 92.25 465 ASP A O 1
ATOM 3559 N N . ASP A 1 466 ? 15.530 21.845 1.910 1.00 91.44 466 ASP A N 1
ATOM 3560 C CA . ASP A 1 466 ? 15.081 23.204 2.239 1.00 91.44 466 ASP A CA 1
ATOM 3561 C C . ASP A 1 466 ? 13.559 23.397 2.040 1.00 91.44 466 ASP A C 1
ATOM 3563 O O . ASP A 1 466 ? 13.047 24.521 2.027 1.00 91.44 466 ASP A O 1
ATOM 3567 N N . ALA A 1 467 ? 12.798 22.315 1.844 1.00 91.06 467 ALA A N 1
ATOM 3568 C CA . ALA A 1 467 ? 11.378 22.405 1.523 1.00 91.06 467 ALA A CA 1
ATOM 3569 C C . ALA A 1 467 ? 10.506 22.717 2.754 1.00 91.06 467 ALA A C 1
ATOM 3571 O O . ALA A 1 467 ? 10.282 21.875 3.624 1.00 91.06 467 ALA A O 1
ATOM 3572 N N . ASP A 1 468 ? 9.889 23.901 2.765 1.00 90.06 468 ASP A N 1
ATOM 3573 C CA . ASP A 1 468 ? 8.950 24.293 3.820 1.00 90.06 468 ASP A CA 1
ATOM 3574 C C . ASP A 1 468 ? 7.748 23.337 3.934 1.00 90.06 468 ASP A C 1
ATOM 3576 O O . ASP A 1 468 ? 7.070 23.012 2.945 1.00 90.06 468 ASP A O 1
ATOM 3580 N N . GLY A 1 469 ? 7.427 22.948 5.172 1.00 87.88 469 GLY A N 1
ATOM 3581 C CA . GLY A 1 469 ? 6.245 22.147 5.504 1.00 87.88 469 GLY A CA 1
ATOM 3582 C C . GLY A 1 469 ? 6.319 20.682 5.067 1.00 87.88 469 GLY A C 1
ATOM 3583 O O . GLY A 1 469 ? 5.275 20.041 4.963 1.00 87.88 469 GLY A O 1
ATOM 3584 N N . VAL A 1 470 ? 7.518 20.166 4.790 1.00 93.38 470 VAL A N 1
ATOM 3585 C CA . VAL A 1 470 ? 7.768 18.750 4.497 1.00 93.38 470 VAL A CA 1
ATOM 3586 C C . VAL A 1 470 ? 8.689 18.183 5.574 1.00 93.38 470 VAL A C 1
ATOM 3588 O O . VAL A 1 470 ? 9.744 18.740 5.856 1.00 93.38 470 VAL A O 1
ATOM 3591 N N . GLU A 1 471 ? 8.296 17.068 6.190 1.00 96.00 471 GLU A N 1
ATOM 3592 C CA . GLU A 1 471 ? 9.186 16.315 7.077 1.00 96.00 471 GLU A CA 1
ATOM 3593 C C . GLU A 1 471 ? 10.047 15.373 6.227 1.00 96.00 471 GLU A C 1
ATOM 3595 O O . GLU A 1 471 ? 9.581 14.318 5.795 1.00 96.00 471 GLU A O 1
ATOM 3600 N N . LEU A 1 472 ? 11.296 15.759 5.962 1.00 96.94 472 LEU A N 1
ATOM 3601 C CA . LEU A 1 472 ? 12.261 14.910 5.264 1.00 96.94 472 LEU A CA 1
ATOM 3602 C C . LEU A 1 472 ? 12.883 13.890 6.227 1.00 96.94 472 LEU A C 1
ATOM 3604 O O . LEU A 1 472 ? 13.404 14.250 7.284 1.00 96.94 472 LEU A O 1
ATOM 3608 N N . ARG A 1 473 ? 12.893 12.618 5.825 1.00 97.00 473 ARG A N 1
ATOM 3609 C CA . ARG A 1 473 ? 13.621 11.535 6.493 1.00 97.00 473 ARG A CA 1
ATOM 3610 C C . ARG A 1 473 ? 14.624 10.911 5.534 1.00 97.00 473 ARG A C 1
ATOM 3612 O O . ARG A 1 473 ? 14.257 10.262 4.561 1.00 97.00 473 ARG A O 1
ATOM 3619 N N . VAL A 1 474 ? 15.902 11.118 5.818 1.00 96.62 474 VAL A N 1
ATOM 3620 C CA . VAL A 1 474 ? 16.985 10.611 4.973 1.00 96.62 474 VAL A CA 1
ATOM 3621 C C . VAL A 1 474 ? 17.143 9.107 5.172 1.00 96.62 474 VAL A C 1
ATOM 3623 O O . VAL A 1 474 ? 17.133 8.618 6.302 1.00 96.62 474 VAL A O 1
ATOM 3626 N N . LEU A 1 475 ? 17.291 8.392 4.064 1.00 95.69 475 LEU A N 1
ATOM 3627 C CA . LEU A 1 475 ? 17.599 6.972 4.007 1.00 95.69 475 LEU A CA 1
ATOM 3628 C C . LEU A 1 475 ? 19.027 6.768 3.514 1.00 95.69 475 LEU A C 1
ATOM 3630 O O . LEU A 1 475 ? 19.495 7.494 2.640 1.00 95.69 475 LEU A O 1
ATOM 3634 N N . TRP A 1 476 ? 19.678 5.738 4.037 1.00 91.81 476 TRP A N 1
ATOM 3635 C CA . TRP A 1 476 ? 21.002 5.313 3.603 1.00 91.81 476 TRP A CA 1
ATOM 3636 C C . TRP A 1 476 ? 20.914 3.897 3.050 1.00 91.81 476 TRP A C 1
ATOM 3638 O O . TRP A 1 476 ? 20.123 3.079 3.528 1.00 91.81 476 TRP A O 1
ATOM 3648 N N . GLY A 1 477 ? 21.709 3.614 2.019 1.00 88.88 477 GLY A N 1
ATOM 3649 C CA . GLY A 1 477 ? 21.801 2.268 1.466 1.00 88.88 477 GLY A CA 1
ATOM 3650 C C . GLY A 1 477 ? 22.162 1.259 2.554 1.00 88.88 477 GLY A C 1
ATOM 3651 O O . GLY A 1 477 ? 23.044 1.510 3.369 1.00 88.88 477 GLY A O 1
ATOM 3652 N N . GLU A 1 478 ? 21.467 0.124 2.555 1.00 90.31 478 GLU A N 1
ATOM 3653 C CA . GLU A 1 478 ? 21.678 -1.012 3.459 1.00 90.31 478 GLU A CA 1
ATOM 3654 C C . GLU A 1 478 ? 21.344 -0.749 4.937 1.00 90.31 478 GLU A C 1
ATOM 3656 O O . GLU A 1 478 ? 21.423 -1.670 5.750 1.00 90.31 478 GLU A O 1
ATOM 3661 N N . GLU A 1 479 ? 20.902 0.460 5.298 1.00 90.38 479 GLU A N 1
ATOM 3662 C CA . GLU A 1 479 ? 20.426 0.782 6.643 1.00 90.38 479 GLU A CA 1
ATOM 3663 C C . GLU A 1 479 ? 18.903 0.584 6.737 1.00 90.38 479 GLU A C 1
ATOM 3665 O O . GLU A 1 479 ? 18.139 1.331 6.116 1.00 90.38 479 GLU A O 1
ATOM 3670 N N . PRO A 1 480 ? 18.412 -0.405 7.511 1.00 88.75 480 PRO A N 1
ATOM 3671 C CA . PRO A 1 480 ? 16.981 -0.645 7.622 1.00 88.75 480 PRO A CA 1
ATOM 3672 C C . PRO A 1 480 ? 16.248 0.519 8.293 1.00 88.75 480 PRO A C 1
ATOM 3674 O O . PRO A 1 480 ? 16.674 1.030 9.331 1.00 88.75 480 PRO A O 1
ATOM 3677 N N . ALA A 1 481 ? 15.078 0.859 7.763 1.00 86.38 481 ALA A N 1
ATOM 3678 C CA . ALA A 1 481 ? 14.164 1.843 8.327 1.00 86.38 481 ALA A CA 1
ATOM 3679 C C . ALA A 1 481 ? 12.803 1.210 8.651 1.00 86.38 481 ALA A C 1
ATOM 3681 O O . ALA A 1 481 ? 12.403 0.202 8.068 1.00 86.38 481 ALA A O 1
ATOM 3682 N N . GLY A 1 482 ? 12.080 1.803 9.600 1.00 87.62 482 GLY A N 1
ATOM 3683 C CA . GLY A 1 482 ? 10.738 1.372 9.984 1.00 87.62 482 GLY A CA 1
ATOM 3684 C C . GLY A 1 482 ? 9.714 2.468 9.732 1.00 87.62 482 GLY A C 1
ATOM 3685 O O . GLY A 1 482 ? 9.926 3.619 10.117 1.00 87.62 482 GLY A O 1
ATOM 3686 N N . ILE A 1 483 ? 8.589 2.100 9.130 1.00 90.44 483 ILE A N 1
ATOM 3687 C CA . ILE A 1 483 ? 7.407 2.950 9.006 1.00 90.44 483 ILE A CA 1
ATOM 3688 C C . ILE A 1 483 ? 6.246 2.103 9.506 1.00 90.44 483 ILE A C 1
ATOM 3690 O O . ILE A 1 483 ? 5.874 1.150 8.836 1.00 90.44 483 ILE A O 1
ATOM 3694 N N . GLY A 1 484 ? 5.713 2.406 10.693 1.00 88.56 484 GLY A N 1
ATOM 3695 C CA . GLY A 1 484 ? 4.646 1.612 11.312 1.00 88.56 484 GLY A CA 1
ATOM 3696 C C . GLY A 1 484 ? 4.959 0.109 11.340 1.00 88.56 484 GLY A C 1
ATOM 3697 O O . GLY A 1 484 ? 5.956 -0.306 11.926 1.00 88.56 484 GLY A O 1
ATOM 3698 N N . ASP A 1 485 ? 4.111 -0.680 10.680 1.00 85.19 485 ASP A N 1
ATOM 3699 C CA . ASP A 1 485 ? 4.194 -2.145 10.579 1.00 85.19 485 ASP A CA 1
ATOM 3700 C C . ASP A 1 485 ? 5.114 -2.632 9.435 1.00 85.19 485 ASP A C 1
ATOM 3702 O O . ASP A 1 485 ? 5.270 -3.837 9.234 1.00 85.19 485 ASP A O 1
ATOM 3706 N N . LEU A 1 486 ? 5.695 -1.712 8.654 1.00 91.25 486 LEU A N 1
ATOM 3707 C CA . LEU A 1 486 ? 6.589 -2.007 7.534 1.00 91.25 486 LEU A CA 1
ATOM 3708 C C . LEU A 1 486 ? 8.056 -1.790 7.917 1.00 91.25 486 LEU A C 1
ATOM 3710 O O . LEU A 1 486 ? 8.458 -0.731 8.404 1.00 91.25 486 LEU A O 1
ATOM 3714 N N . HIS A 1 487 ? 8.871 -2.785 7.590 1.00 90.75 487 HIS A N 1
ATOM 3715 C CA . HIS A 1 487 ? 10.323 -2.710 7.543 1.00 90.75 487 HIS A CA 1
ATOM 3716 C C . HIS A 1 487 ? 10.763 -2.436 6.107 1.00 90.75 487 HIS A C 1
ATOM 3718 O O . HIS A 1 487 ? 10.331 -3.122 5.182 1.00 90.75 487 HIS A O 1
ATOM 3724 N N . LEU A 1 488 ? 11.621 -1.442 5.925 1.00 94.50 488 LEU A N 1
ATOM 3725 C CA . LEU A 1 488 ? 12.176 -1.050 4.641 1.00 94.50 488 LEU A CA 1
ATOM 3726 C C . LEU A 1 488 ? 13.678 -1.303 4.681 1.00 94.50 488 LEU A C 1
ATOM 3728 O O . LEU A 1 488 ? 14.353 -0.851 5.603 1.00 94.50 488 LEU A O 1
ATOM 3732 N N . LEU A 1 489 ? 14.200 -1.997 3.678 1.00 96.81 489 LEU A N 1
ATOM 3733 C CA . LEU A 1 489 ? 15.630 -2.121 3.431 1.00 96.81 489 LEU A CA 1
ATOM 3734 C C . LEU A 1 489 ? 15.952 -1.410 2.111 1.00 96.81 489 LEU A C 1
ATOM 3736 O O . LEU A 1 489 ? 15.665 -1.969 1.048 1.00 96.81 489 LEU A O 1
ATOM 3740 N N . PRO A 1 490 ? 16.498 -0.185 2.166 1.00 97.56 490 PRO A N 1
ATOM 3741 C CA . PRO A 1 490 ? 17.004 0.510 0.993 1.00 97.56 490 PRO A CA 1
ATOM 3742 C C . PRO A 1 490 ? 18.281 -0.160 0.484 1.00 97.56 490 PRO A C 1
ATOM 3744 O O . PRO A 1 490 ? 19.096 -0.628 1.278 1.00 97.56 490 PRO A O 1
ATOM 3747 N N . TYR A 1 491 ? 18.500 -0.170 -0.824 1.00 97.62 491 TYR A N 1
ATOM 3748 C CA . TYR A 1 491 ? 19.749 -0.634 -1.424 1.00 97.62 491 TYR A CA 1
ATOM 3749 C C . TYR A 1 491 ? 20.070 0.142 -2.697 1.00 97.62 491 TYR A C 1
ATOM 3751 O O . TYR A 1 491 ? 19.172 0.617 -3.389 1.00 97.62 491 TYR A O 1
ATOM 3759 N N . THR A 1 492 ? 21.358 0.304 -2.987 1.00 95.94 492 THR A N 1
ATOM 3760 C CA . THR A 1 492 ? 21.809 1.121 -4.121 1.00 95.94 492 THR A CA 1
ATOM 3761 C C . THR A 1 492 ? 21.782 0.326 -5.421 1.00 95.94 492 THR A C 1
ATOM 3763 O O . THR A 1 492 ? 21.993 -0.889 -5.439 1.00 95.94 492 THR A O 1
ATOM 3766 N N . VAL A 1 493 ? 21.530 1.020 -6.529 1.00 96.38 493 VAL A N 1
ATOM 3767 C CA . VAL A 1 493 ? 21.508 0.428 -7.872 1.00 96.38 493 VAL A CA 1
ATOM 3768 C C . VAL A 1 493 ? 22.250 1.314 -8.873 1.00 96.38 493 VAL A C 1
ATOM 3770 O O . VAL A 1 493 ? 22.319 2.527 -8.684 1.00 96.38 493 VAL A O 1
ATOM 3773 N N . PRO A 1 494 ? 22.825 0.752 -9.949 1.00 95.44 494 PRO A N 1
ATOM 3774 C CA . PRO A 1 494 ? 23.377 1.564 -11.022 1.00 95.44 494 PRO A CA 1
ATOM 3775 C C . PRO A 1 494 ? 22.237 2.187 -11.834 1.00 95.44 494 PRO A C 1
ATOM 3777 O O . PRO A 1 494 ? 21.519 1.476 -12.528 1.00 95.44 494 PRO A O 1
ATOM 3780 N N . HIS A 1 495 ? 22.079 3.505 -11.775 1.00 93.69 495 HIS A N 1
ATOM 3781 C CA . HIS A 1 495 ? 21.142 4.255 -12.612 1.00 93.69 495 HIS A CA 1
ATOM 3782 C C . HIS A 1 495 ? 21.637 5.698 -12.785 1.00 93.69 495 HIS A C 1
ATOM 3784 O O . HIS A 1 495 ? 22.441 6.172 -11.983 1.00 93.69 495 HIS A O 1
ATOM 3790 N N . ASP A 1 496 ? 21.198 6.384 -13.841 1.00 90.88 496 ASP A N 1
ATOM 3791 C CA . ASP A 1 496 ? 21.555 7.778 -14.153 1.00 90.88 496 ASP A CA 1
ATOM 3792 C C . ASP A 1 496 ? 20.837 8.772 -13.218 1.00 90.88 496 ASP A C 1
ATOM 3794 O O . ASP A 1 496 ? 20.035 9.587 -13.656 1.00 90.88 496 ASP A O 1
ATOM 3798 N N . ALA A 1 497 ? 21.106 8.668 -11.916 1.00 93.06 497 ALA A N 1
ATOM 3799 C CA . ALA A 1 497 ? 20.565 9.503 -10.847 1.00 93.06 497 ALA A CA 1
ATOM 3800 C C . ALA A 1 497 ? 21.643 9.760 -9.777 1.00 93.06 497 ALA A C 1
ATOM 3802 O O . ALA A 1 497 ? 22.659 9.066 -9.718 1.00 93.06 497 ALA A O 1
ATOM 3803 N N . ARG A 1 498 ? 21.448 10.766 -8.920 1.00 93.56 498 ARG A N 1
ATOM 3804 C CA . ARG A 1 498 ? 22.445 11.212 -7.937 1.00 93.56 498 ARG A CA 1
ATOM 3805 C C . ARG A 1 498 ? 22.757 10.166 -6.881 1.00 93.56 498 ARG A C 1
ATOM 3807 O O . ARG A 1 498 ? 23.926 9.963 -6.569 1.00 93.56 498 ARG A O 1
ATOM 3814 N N . GLU A 1 499 ? 21.726 9.564 -6.302 1.00 95.69 499 GLU A N 1
ATOM 3815 C CA . GLU A 1 499 ? 21.862 8.528 -5.276 1.00 95.69 499 GLU A CA 1
ATOM 3816 C C . GLU A 1 499 ? 20.618 7.619 -5.292 1.00 95.69 499 GLU A C 1
ATOM 3818 O O . GLU A 1 499 ? 19.787 7.691 -4.383 1.00 95.69 499 GLU A O 1
ATOM 3823 N N . PRO A 1 500 ? 20.437 6.816 -6.359 1.00 96.62 500 PRO A N 1
ATOM 3824 C CA . PRO A 1 500 ? 19.252 5.985 -6.531 1.00 96.62 500 PRO A CA 1
ATOM 3825 C C . PRO A 1 500 ? 19.205 4.853 -5.503 1.00 96.62 500 PRO A C 1
ATOM 3827 O O . PRO A 1 500 ? 20.158 4.080 -5.349 1.00 96.62 500 PRO A O 1
ATOM 3830 N N . LEU A 1 501 ? 18.054 4.730 -4.846 1.00 98.00 501 LEU A N 1
ATOM 3831 C CA . LEU A 1 501 ? 17.733 3.634 -3.943 1.00 98.00 501 LEU A CA 1
ATOM 3832 C C . LEU A 1 501 ? 16.558 2.822 -4.482 1.00 98.00 501 LEU A C 1
ATOM 3834 O O . LEU A 1 501 ? 15.585 3.360 -5.000 1.00 98.00 501 LEU A O 1
ATOM 3838 N N . GLN A 1 502 ? 16.642 1.514 -4.302 1.00 98.12 502 GLN A N 1
ATOM 3839 C CA . GLN A 1 502 ? 15.549 0.562 -4.461 1.00 98.12 502 GLN A CA 1
ATOM 3840 C C . GLN A 1 502 ? 15.250 -0.078 -3.104 1.00 98.12 502 GLN A C 1
ATOM 3842 O O . GLN A 1 502 ? 15.980 0.146 -2.135 1.00 98.12 502 GLN A O 1
ATOM 3847 N N . PHE A 1 503 ? 14.156 -0.835 -2.995 1.00 98.50 503 PHE A N 1
ATOM 3848 C CA . PHE A 1 503 ? 13.625 -1.213 -1.685 1.00 98.50 503 PHE A CA 1
ATOM 3849 C C . PHE A 1 503 ? 13.179 -2.663 -1.602 1.00 98.50 503 PHE A C 1
ATOM 3851 O O . PHE A 1 503 ? 12.468 -3.173 -2.468 1.00 98.50 503 PHE A O 1
ATOM 3858 N N . VAL A 1 504 ? 13.525 -3.302 -0.484 1.00 98.19 504 VAL A N 1
ATOM 3859 C CA . VAL A 1 504 ? 12.821 -4.491 -0.006 1.00 98.19 504 VAL A CA 1
ATOM 3860 C C . VAL A 1 504 ? 11.920 -4.087 1.155 1.00 98.19 504 VAL A C 1
ATOM 3862 O O . VAL A 1 504 ? 12.399 -3.605 2.180 1.00 98.19 504 VAL A O 1
ATOM 3865 N N . PHE A 1 505 ? 10.619 -4.306 1.007 1.00 97.12 505 PHE A N 1
ATOM 3866 C CA . PHE A 1 505 ? 9.639 -4.136 2.076 1.00 97.12 505 PHE A CA 1
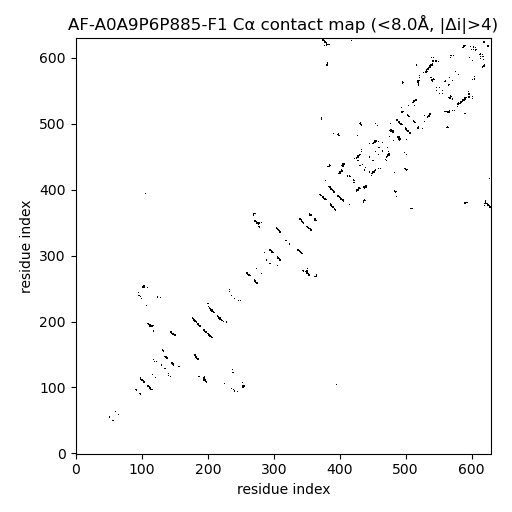ATOM 3867 C C . PHE A 1 505 ? 9.402 -5.464 2.780 1.00 97.12 505 PHE A C 1
ATOM 3869 O O . PHE A 1 505 ? 9.367 -6.513 2.139 1.00 97.12 505 PHE A O 1
ATOM 3876 N N . GLY A 1 506 ? 9.172 -5.438 4.086 1.00 90.75 506 GLY A N 1
ATOM 3877 C CA . GLY A 1 506 ? 8.755 -6.623 4.818 1.00 90.75 506 GLY A CA 1
ATOM 3878 C C . GLY A 1 506 ? 7.931 -6.313 6.054 1.00 90.75 506 GLY A C 1
ATOM 3879 O O . GLY A 1 506 ? 7.970 -5.213 6.588 1.00 90.75 506 GLY A O 1
ATOM 3880 N N . ASP A 1 507 ? 7.209 -7.320 6.530 1.00 83.56 507 ASP A N 1
ATOM 3881 C CA . ASP A 1 507 ? 6.465 -7.306 7.800 1.00 83.56 507 ASP A CA 1
ATOM 3882 C C . ASP A 1 507 ? 7.169 -8.172 8.874 1.00 83.56 507 ASP A C 1
ATOM 3884 O O . ASP A 1 507 ? 6.631 -8.444 9.946 1.00 83.56 507 ASP A O 1
ATOM 3888 N N . GLY A 1 508 ? 8.380 -8.660 8.574 1.00 81.31 508 GLY A N 1
ATOM 3889 C CA . GLY A 1 508 ? 9.141 -9.621 9.381 1.00 81.31 508 GLY A CA 1
ATOM 3890 C C . GLY A 1 508 ? 8.824 -11.095 9.087 1.00 81.31 508 GLY A C 1
ATOM 3891 O O . GLY A 1 508 ? 9.488 -11.977 9.628 1.00 81.31 508 GLY A O 1
ATOM 3892 N N . SER A 1 509 ? 7.830 -11.382 8.245 1.00 81.31 509 SER A N 1
ATOM 3893 C CA . SER A 1 509 ? 7.456 -12.725 7.772 1.00 81.31 509 SER A CA 1
ATOM 3894 C C . SER A 1 509 ? 7.548 -12.854 6.249 1.00 81.31 509 SER A C 1
ATOM 3896 O O . SER A 1 509 ? 8.101 -13.847 5.778 1.00 81.31 509 SER A O 1
ATOM 3898 N N . HIS A 1 510 ? 7.090 -11.840 5.517 1.00 89.56 510 HIS A N 1
ATOM 3899 C CA . HIS A 1 510 ? 7.104 -11.747 4.060 1.00 89.56 510 HIS A CA 1
ATOM 3900 C C . HIS A 1 510 ? 8.033 -10.627 3.596 1.00 89.56 510 HIS A C 1
ATOM 3902 O O . HIS A 1 510 ? 8.238 -9.636 4.307 1.00 89.56 510 HIS A O 1
ATOM 3908 N N . ARG A 1 511 ? 8.585 -10.781 2.391 1.00 94.50 511 ARG A N 1
ATOM 3909 C CA . ARG A 1 511 ? 9.473 -9.813 1.740 1.00 94.50 511 ARG A CA 1
ATOM 3910 C C . ARG A 1 511 ? 9.016 -9.521 0.310 1.00 94.50 511 ARG A C 1
ATOM 3912 O O . ARG A 1 511 ? 8.907 -10.432 -0.509 1.00 94.50 511 ARG A O 1
ATOM 3919 N N . LEU A 1 512 ? 8.793 -8.244 0.018 1.00 98.12 512 LEU A N 1
ATOM 3920 C CA . LEU A 1 512 ? 8.519 -7.700 -1.310 1.00 98.12 512 LEU A CA 1
ATOM 3921 C C . LEU A 1 512 ? 9.752 -6.940 -1.799 1.00 98.12 512 LEU A C 1
ATOM 3923 O O . LEU A 1 512 ? 10.048 -5.868 -1.275 1.00 98.12 512 LEU A O 1
ATOM 3927 N N . GLY A 1 513 ? 10.451 -7.466 -2.800 1.00 98.19 513 GLY A N 1
ATOM 3928 C CA . GLY A 1 513 ? 11.511 -6.727 -3.485 1.00 98.19 513 GLY A CA 1
ATOM 3929 C C . GLY A 1 513 ? 10.946 -5.885 -4.626 1.00 98.19 513 GLY A C 1
ATOM 3930 O O . GLY A 1 513 ? 10.152 -6.381 -5.426 1.00 98.19 513 GLY A O 1
ATOM 3931 N N . VAL A 1 514 ? 11.350 -4.621 -4.712 1.00 98.38 514 VAL A N 1
ATOM 3932 C CA . VAL A 1 514 ? 10.998 -3.722 -5.816 1.00 98.38 514 VAL A CA 1
ATOM 3933 C C . VAL A 1 514 ? 12.279 -3.262 -6.490 1.00 98.38 514 VAL A C 1
ATOM 3935 O O . VAL A 1 514 ? 13.146 -2.695 -5.835 1.00 98.38 514 VAL A O 1
ATOM 3938 N N . LEU A 1 515 ? 12.386 -3.526 -7.790 1.00 97.81 515 LEU A N 1
ATOM 3939 C CA . LEU A 1 515 ? 13.520 -3.160 -8.623 1.00 97.81 515 LEU A CA 1
ATOM 3940 C C . LEU A 1 515 ? 13.003 -2.502 -9.905 1.00 97.81 515 LEU A C 1
ATOM 3942 O O . LEU A 1 515 ? 12.629 -3.196 -10.850 1.00 97.81 515 LEU A O 1
ATOM 3946 N N . THR A 1 516 ? 12.976 -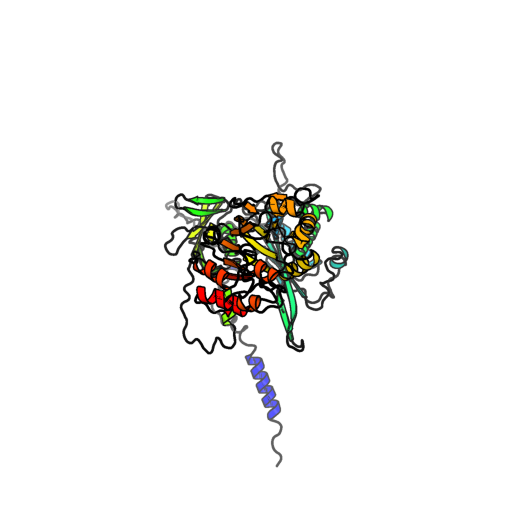1.173 -9.926 1.00 94.44 516 THR A N 1
ATOM 3947 C CA . THR A 1 516 ? 12.714 -0.365 -11.128 1.00 94.44 516 THR A CA 1
ATOM 3948 C C . THR A 1 516 ? 13.917 0.512 -11.453 1.00 94.44 516 THR A C 1
ATOM 3950 O O . THR A 1 516 ? 14.700 0.795 -10.555 1.00 94.44 516 THR A O 1
ATOM 3953 N N . ASP A 1 517 ? 14.074 0.950 -12.700 1.00 92.88 517 ASP A N 1
ATOM 3954 C CA . ASP A 1 517 ? 15.146 1.864 -13.118 1.00 92.88 517 ASP A CA 1
ATOM 3955 C C . ASP A 1 517 ? 16.552 1.433 -12.708 1.00 92.88 517 ASP A C 1
ATOM 3957 O O . ASP A 1 517 ? 17.217 2.023 -11.855 1.00 92.88 517 ASP A O 1
ATOM 3961 N N . VAL A 1 518 ? 17.014 0.365 -13.350 1.00 92.69 518 VAL A N 1
ATOM 3962 C CA . VAL A 1 518 ? 18.327 -0.225 -13.129 1.00 92.69 518 VAL A CA 1
ATOM 3963 C C . VAL A 1 518 ? 19.038 -0.408 -14.456 1.00 92.69 518 VAL A C 1
ATOM 3965 O O . VAL A 1 518 ? 18.554 -1.065 -15.364 1.00 92.69 518 VAL A O 1
ATOM 3968 N N . GLY A 1 519 ? 20.244 0.131 -14.570 1.00 88.62 519 GLY A N 1
ATOM 3969 C CA . GLY A 1 519 ? 21.027 0.047 -15.796 1.00 88.62 519 GLY A CA 1
ATOM 3970 C C . GLY A 1 519 ? 21.764 -1.272 -15.999 1.00 88.62 519 GLY A C 1
ATOM 3971 O O . GLY A 1 519 ? 22.104 -1.600 -17.131 1.00 88.62 519 GLY A O 1
ATOM 3972 N N . ALA A 1 520 ? 22.056 -2.020 -14.933 1.00 91.31 520 ALA A N 1
ATOM 3973 C CA . ALA A 1 520 ? 22.734 -3.307 -15.044 1.00 91.31 520 ALA A CA 1
ATOM 3974 C C . ALA A 1 520 ? 22.476 -4.220 -13.833 1.00 91.31 520 ALA A C 1
ATOM 3976 O O . ALA A 1 520 ? 22.402 -3.735 -12.698 1.00 91.31 520 ALA A O 1
ATOM 3977 N N . PRO A 1 521 ? 22.426 -5.550 -14.036 1.00 93.50 521 PRO A N 1
ATOM 3978 C CA . PRO A 1 521 ? 22.428 -6.507 -12.936 1.00 93.50 521 PRO A CA 1
ATOM 3979 C C . PRO A 1 521 ? 23.752 -6.453 -12.158 1.00 93.50 521 PRO A C 1
ATOM 3981 O O . PRO A 1 521 ? 24.831 -6.321 -12.738 1.00 93.50 521 PRO A O 1
ATOM 3984 N N . THR A 1 522 ? 23.688 -6.609 -10.834 1.00 96.06 522 THR A N 1
ATOM 3985 C CA . THR A 1 522 ? 24.868 -6.685 -9.957 1.00 96.06 522 THR A CA 1
ATOM 3986 C C . THR A 1 522 ? 24.698 -7.791 -8.917 1.00 96.06 522 THR A C 1
ATOM 3988 O O . THR A 1 522 ? 23.576 -8.162 -8.572 1.00 96.06 522 THR A O 1
ATOM 3991 N N . THR A 1 523 ? 25.806 -8.303 -8.371 1.00 96.75 523 THR A N 1
ATOM 3992 C CA . THR A 1 523 ? 25.764 -9.278 -7.265 1.00 96.75 523 THR A CA 1
ATOM 3993 C C . THR A 1 523 ? 25.013 -8.726 -6.055 1.00 96.75 523 THR A C 1
ATOM 3995 O O . THR A 1 523 ? 24.220 -9.440 -5.456 1.00 96.75 523 THR A O 1
ATOM 3998 N N . HIS A 1 524 ? 25.194 -7.437 -5.755 1.00 96.81 524 HIS A N 1
ATOM 3999 C CA . HIS A 1 524 ? 24.497 -6.761 -4.663 1.00 96.81 524 HIS A CA 1
ATOM 4000 C C . HIS A 1 524 ? 22.968 -6.811 -4.830 1.00 96.81 524 HIS A C 1
ATOM 4002 O O . HIS A 1 524 ? 22.252 -7.145 -3.890 1.00 96.81 524 HIS A O 1
ATOM 4008 N N . ILE A 1 525 ? 22.459 -6.566 -6.045 1.00 97.69 525 ILE A N 1
ATOM 4009 C CA . ILE A 1 525 ? 21.021 -6.676 -6.345 1.00 97.69 525 ILE A CA 1
ATOM 4010 C C . ILE A 1 525 ? 20.524 -8.111 -6.127 1.00 97.69 525 ILE A C 1
ATOM 4012 O O . ILE A 1 525 ? 19.472 -8.315 -5.523 1.00 97.69 525 ILE A O 1
ATOM 4016 N N . ILE A 1 526 ? 21.285 -9.106 -6.593 1.00 97.69 526 ILE A N 1
ATOM 4017 C CA . ILE A 1 526 ? 20.933 -10.525 -6.439 1.00 97.69 526 ILE A CA 1
ATOM 4018 C C . ILE A 1 526 ? 20.852 -10.903 -4.950 1.00 97.69 526 ILE A C 1
ATOM 4020 O O . ILE A 1 526 ? 19.907 -11.569 -4.529 1.00 97.69 526 ILE A O 1
ATOM 4024 N N . GLU A 1 527 ? 21.806 -10.445 -4.139 1.00 96.69 527 GLU A N 1
ATOM 4025 C CA . GLU A 1 527 ? 21.825 -10.684 -2.692 1.00 96.69 527 GLU A CA 1
ATOM 4026 C C . GLU A 1 527 ? 20.629 -10.032 -1.985 1.00 96.69 527 GLU A C 1
ATOM 4028 O O . GLU A 1 527 ? 19.965 -10.685 -1.177 1.00 96.69 527 GLU A O 1
ATOM 4033 N N . MET A 1 528 ? 20.299 -8.781 -2.325 1.00 97.25 528 MET A N 1
ATOM 4034 C CA . MET A 1 528 ? 19.179 -8.061 -1.711 1.00 97.25 528 MET A CA 1
ATOM 4035 C C . MET A 1 528 ? 17.822 -8.692 -2.027 1.00 97.25 528 MET A C 1
ATOM 4037 O O . MET A 1 528 ? 16.979 -8.843 -1.134 1.00 97.25 528 MET A O 1
ATOM 4041 N N . LEU A 1 529 ? 17.618 -9.100 -3.282 1.00 97.62 529 LEU A N 1
ATOM 4042 C CA . LEU A 1 529 ? 16.364 -9.685 -3.757 1.00 97.62 529 LEU A CA 1
ATOM 4043 C C . LEU A 1 529 ? 16.207 -11.174 -3.408 1.00 97.62 529 LEU A C 1
ATOM 4045 O O . LEU A 1 529 ? 15.093 -11.703 -3.465 1.00 97.62 529 LEU A O 1
ATOM 4049 N N . GLY A 1 530 ? 17.285 -11.856 -3.017 1.00 95.56 530 GLY A N 1
ATOM 4050 C CA . GLY A 1 530 ? 17.256 -13.266 -2.635 1.00 95.56 530 GLY A CA 1
ATOM 4051 C C . GLY A 1 530 ? 16.292 -13.549 -1.480 1.00 95.56 530 GLY A C 1
ATOM 4052 O O . GLY A 1 530 ? 16.285 -12.846 -0.470 1.00 95.56 530 GLY A O 1
ATOM 4053 N N . GLY A 1 531 ? 15.472 -14.594 -1.613 1.00 94.00 531 GLY A N 1
ATOM 4054 C CA . GLY A 1 531 ? 14.533 -15.036 -0.580 1.00 94.00 531 GLY A CA 1
ATOM 4055 C C . GLY A 1 531 ? 13.305 -14.137 -0.404 1.00 94.00 531 GLY A C 1
ATOM 4056 O O . GLY A 1 531 ? 12.700 -14.170 0.670 1.00 94.00 531 GLY A O 1
ATOM 4057 N N . CYS A 1 532 ? 12.966 -13.319 -1.407 1.00 97.00 532 CYS A N 1
ATOM 4058 C CA . CYS A 1 532 ? 11.707 -12.576 -1.442 1.00 97.00 532 CYS A CA 1
ATOM 4059 C C . CYS A 1 532 ? 10.513 -13.486 -1.769 1.00 97.00 532 CYS A C 1
ATOM 4061 O O . CYS A 1 532 ? 10.624 -14.445 -2.533 1.00 97.00 532 CYS A O 1
ATOM 4063 N N . ASP A 1 533 ? 9.359 -13.151 -1.200 1.00 95.00 533 ASP A N 1
ATOM 4064 C CA . ASP A 1 533 ? 8.073 -13.809 -1.439 1.00 95.00 533 ASP A CA 1
ATOM 4065 C C . ASP A 1 533 ? 7.375 -13.220 -2.677 1.00 95.00 533 ASP A C 1
ATOM 4067 O O . ASP A 1 533 ? 6.709 -13.935 -3.435 1.00 95.00 533 ASP A O 1
ATOM 4071 N N . GLY A 1 534 ? 7.598 -11.922 -2.920 1.00 96.38 534 GLY A N 1
ATOM 4072 C CA . GLY A 1 534 ? 7.142 -11.199 -4.101 1.00 96.38 534 GLY A CA 1
ATOM 4073 C C . GLY A 1 534 ? 8.207 -10.300 -4.713 1.00 96.38 534 GLY A C 1
ATOM 4074 O O . GLY A 1 534 ? 9.046 -9.752 -3.998 1.00 96.38 534 GLY A O 1
ATOM 4075 N N . LEU A 1 535 ? 8.139 -10.114 -6.032 1.00 97.88 535 LEU A N 1
ATOM 4076 C CA . LEU A 1 535 ? 9.014 -9.205 -6.773 1.00 97.88 535 LEU A CA 1
ATOM 4077 C C . LEU A 1 535 ? 8.235 -8.320 -7.747 1.00 97.88 535 LEU A C 1
ATOM 4079 O O . LEU A 1 535 ? 7.390 -8.810 -8.497 1.00 97.88 535 LEU A O 1
ATOM 4083 N N . VAL A 1 536 ? 8.573 -7.033 -7.767 1.00 98.25 536 VAL A N 1
ATOM 4084 C CA . VAL A 1 536 ? 8.237 -6.089 -8.839 1.00 98.25 536 VAL A CA 1
ATOM 4085 C C . VAL A 1 536 ? 9.535 -5.787 -9.573 1.00 98.25 536 VAL A C 1
ATOM 4087 O O . VAL A 1 536 ? 10.440 -5.200 -8.987 1.00 98.25 536 VAL A O 1
ATOM 4090 N N . LEU A 1 537 ? 9.648 -6.243 -10.816 1.00 97.62 537 LEU A N 1
ATOM 4091 C CA . LEU A 1 537 ? 10.903 -6.281 -11.557 1.00 97.62 537 LEU A CA 1
ATOM 4092 C C . LEU A 1 537 ? 10.782 -5.512 -12.872 1.00 97.62 537 LEU A C 1
ATOM 4094 O O . LEU A 1 537 ? 9.869 -5.763 -13.661 1.00 97.62 537 LEU A O 1
ATOM 4098 N N . GLU A 1 538 ? 11.716 -4.597 -13.111 1.00 96.94 538 GLU A N 1
ATOM 4099 C CA . GLU A 1 538 ? 11.827 -3.867 -14.368 1.00 96.94 538 GLU A CA 1
ATOM 4100 C C . GLU A 1 538 ? 11.978 -4.813 -15.555 1.00 96.94 538 GLU A C 1
ATOM 4102 O O . GLU A 1 538 ? 12.820 -5.705 -15.574 1.00 96.94 538 GLU A O 1
ATOM 4107 N N . CYS A 1 539 ? 11.160 -4.578 -16.571 1.00 96.31 539 CYS A N 1
ATOM 4108 C CA . CYS A 1 539 ? 11.250 -5.181 -17.889 1.00 96.31 539 CYS A CA 1
ATOM 4109 C C . CYS A 1 539 ? 11.087 -4.042 -18.896 1.00 96.31 539 CYS A C 1
ATOM 4111 O O . CYS A 1 539 ? 10.030 -3.890 -19.510 1.00 96.31 539 CYS A O 1
ATOM 4113 N N . ASN A 1 540 ? 12.081 -3.157 -19.007 1.00 96.25 540 ASN A N 1
ATOM 4114 C CA . ASN A 1 540 ? 11.879 -1.894 -19.710 1.00 96.25 540 ASN A CA 1
ATOM 4115 C C . ASN A 1 540 ? 11.766 -2.077 -21.217 1.00 96.25 540 ASN A C 1
ATOM 4117 O O . ASN A 1 540 ? 10.852 -1.537 -21.831 1.00 96.25 540 ASN A O 1
ATOM 4121 N N . HIS A 1 541 ? 12.654 -2.849 -21.833 1.00 96.12 541 HIS A N 1
ATOM 4122 C CA . HIS A 1 541 ? 12.656 -2.995 -23.283 1.00 96.12 541 HIS A CA 1
ATOM 4123 C C . HIS A 1 541 ? 13.022 -4.402 -23.748 1.00 96.12 541 HIS A C 1
ATOM 4125 O O . HIS A 1 541 ? 13.745 -5.146 -23.089 1.00 96.12 541 HIS A O 1
ATOM 4131 N N . ASP A 1 542 ? 12.545 -4.742 -24.940 1.00 97.50 542 ASP A N 1
ATOM 4132 C CA . ASP A 1 542 ? 13.077 -5.837 -25.735 1.00 97.50 542 ASP A CA 1
ATOM 4133 C C . ASP A 1 542 ? 14.248 -5.321 -26.584 1.00 97.50 542 ASP A C 1
ATOM 4135 O O . ASP A 1 542 ? 14.170 -4.268 -27.229 1.00 97.50 542 ASP A O 1
ATOM 4139 N N . VAL A 1 543 ? 15.348 -6.076 -26.605 1.00 95.06 543 VAL A N 1
ATOM 4140 C CA . VAL A 1 543 ? 16.592 -5.685 -27.285 1.00 95.06 543 VAL A CA 1
ATOM 4141 C C . VAL A 1 543 ? 16.368 -5.459 -28.785 1.00 95.06 543 VAL A C 1
ATOM 4143 O O . VAL A 1 543 ? 16.939 -4.536 -29.376 1.00 95.06 543 VAL A O 1
ATOM 4146 N N . ARG A 1 544 ? 15.517 -6.270 -29.428 1.00 96.06 544 ARG A N 1
ATOM 4147 C CA . ARG A 1 544 ? 15.238 -6.156 -30.867 1.00 96.06 544 ARG A CA 1
ATOM 4148 C C . ARG A 1 544 ? 14.332 -4.970 -31.151 1.00 96.06 544 ARG A C 1
ATOM 4150 O O . ARG A 1 544 ? 14.610 -4.231 -32.097 1.00 96.06 544 ARG A O 1
ATOM 4157 N N . LEU A 1 545 ? 13.289 -4.768 -30.346 1.00 96.62 545 LEU A N 1
ATOM 4158 C CA . LEU A 1 545 ? 12.396 -3.618 -30.490 1.00 96.62 545 LEU A CA 1
ATOM 4159 C C . LEU A 1 545 ? 13.154 -2.301 -30.291 1.00 96.62 545 LEU A C 1
ATOM 4161 O O . LEU A 1 545 ? 13.043 -1.415 -31.139 1.00 96.62 545 LEU A O 1
ATOM 4165 N N . LEU A 1 546 ? 14.009 -2.196 -29.265 1.00 95.75 546 LEU A N 1
ATOM 4166 C CA . LEU A 1 546 ? 14.850 -1.012 -29.061 1.00 95.75 546 LEU A CA 1
ATOM 4167 C C . LEU A 1 546 ? 15.805 -0.782 -30.242 1.00 95.75 546 LEU A C 1
ATOM 4169 O O . LEU A 1 546 ? 15.932 0.344 -30.728 1.00 95.75 546 LEU A O 1
ATOM 4173 N N . ALA A 1 547 ? 16.454 -1.834 -30.750 1.00 94.38 547 ALA A N 1
ATOM 4174 C CA . ALA A 1 547 ? 17.350 -1.720 -31.900 1.00 94.38 547 ALA A CA 1
ATOM 4175 C C . ALA A 1 547 ? 16.620 -1.219 -33.161 1.00 94.38 547 ALA A C 1
ATOM 4177 O O . ALA A 1 547 ? 17.157 -0.385 -33.898 1.00 94.38 547 ALA A O 1
ATOM 4178 N N . GLN A 1 548 ? 15.382 -1.670 -33.382 1.00 95.12 548 GLN A N 1
ATOM 4179 C CA . GLN A 1 548 ? 14.550 -1.319 -34.541 1.00 95.12 548 GLN A CA 1
ATOM 4180 C C . GLN A 1 548 ? 13.774 -0.004 -34.378 1.00 95.12 548 GLN A C 1
ATOM 4182 O O . GLN A 1 548 ? 13.188 0.488 -35.344 1.00 95.12 548 GLN A O 1
ATOM 4187 N N . SER A 1 549 ? 13.778 0.588 -33.185 1.00 94.00 549 SER A N 1
ATOM 4188 C CA . SER A 1 549 ? 12.986 1.778 -32.888 1.00 94.00 549 SER A CA 1
ATOM 4189 C C . SER A 1 549 ? 13.463 3.028 -33.629 1.00 94.00 549 SER A C 1
ATOM 4191 O O . SER A 1 549 ? 14.560 3.089 -34.195 1.00 94.00 549 SER A O 1
ATOM 4193 N N . ARG A 1 550 ? 12.636 4.076 -33.593 1.00 93.94 550 ARG A N 1
ATOM 4194 C CA . ARG A 1 550 ? 12.939 5.380 -34.206 1.00 93.94 550 ARG A CA 1
ATOM 4195 C C . ARG A 1 550 ? 13.876 6.247 -33.363 1.00 93.94 550 ARG A C 1
ATOM 4197 O O . ARG A 1 550 ? 14.197 7.359 -33.777 1.00 93.94 550 ARG A O 1
ATOM 4204 N N . TYR A 1 551 ? 14.297 5.772 -32.192 1.00 93.31 551 TYR A N 1
ATOM 4205 C CA . TYR A 1 551 ? 15.186 6.521 -31.313 1.00 93.31 551 TYR A CA 1
ATOM 4206 C C . TYR A 1 551 ? 16.546 6.772 -31.962 1.00 93.31 551 TYR A C 1
ATOM 4208 O O . TYR A 1 551 ? 17.037 5.986 -32.779 1.00 93.31 551 TYR A O 1
ATOM 4216 N N . THR A 1 552 ? 17.167 7.891 -31.592 1.00 95.19 552 THR A N 1
ATOM 4217 C CA . THR A 1 552 ? 18.514 8.215 -32.061 1.00 95.19 552 THR A CA 1
ATOM 4218 C C . THR A 1 552 ? 19.514 7.181 -31.531 1.00 95.19 552 THR A C 1
ATOM 4220 O O . THR A 1 552 ? 19.293 6.612 -30.458 1.00 95.19 552 THR A O 1
ATOM 4223 N N . PRO A 1 553 ? 20.641 6.942 -32.228 1.00 94.50 553 PRO A N 1
ATOM 4224 C CA . PRO A 1 553 ? 21.669 6.021 -31.742 1.00 94.50 553 PRO A CA 1
ATOM 4225 C C . PRO A 1 553 ? 22.151 6.344 -30.321 1.00 94.50 553 PRO A C 1
ATOM 4227 O O . PRO A 1 553 ? 22.362 5.433 -29.529 1.00 94.50 553 PRO A O 1
ATOM 4230 N N . LEU A 1 554 ? 22.254 7.633 -29.978 1.00 93.69 554 LEU A N 1
ATOM 4231 C CA . LEU A 1 554 ? 22.634 8.086 -28.637 1.00 93.69 554 LEU A CA 1
ATOM 4232 C C . LEU A 1 554 ? 21.598 7.701 -27.575 1.00 93.69 554 LEU A C 1
ATOM 4234 O O . LEU A 1 554 ? 21.973 7.210 -26.516 1.00 93.69 554 LEU A O 1
ATOM 4238 N N . LEU A 1 555 ? 20.303 7.878 -27.858 1.00 91.62 555 LEU A N 1
ATOM 4239 C CA . LEU A 1 555 ? 19.248 7.504 -26.916 1.00 91.62 555 LEU A CA 1
ATOM 4240 C C . LEU A 1 555 ? 19.174 5.982 -26.734 1.00 91.62 555 LEU A C 1
ATOM 4242 O O . LEU A 1 555 ? 19.048 5.516 -25.609 1.00 91.62 555 LEU A O 1
ATOM 4246 N N . LYS A 1 556 ? 19.329 5.205 -27.815 1.00 93.94 556 LYS A N 1
ATOM 4247 C CA . LYS A 1 556 ? 19.408 3.735 -27.733 1.00 93.94 556 LYS A CA 1
ATOM 4248 C C . LYS A 1 556 ? 20.590 3.280 -26.877 1.00 93.94 556 LYS A C 1
ATOM 4250 O O . LYS A 1 556 ? 20.418 2.419 -26.023 1.00 93.94 556 LYS A O 1
ATOM 4255 N N . ALA A 1 557 ? 21.762 3.886 -27.077 1.00 92.00 557 ALA A N 1
ATOM 4256 C CA . ALA A 1 557 ? 22.959 3.588 -26.295 1.00 92.00 557 ALA A CA 1
ATOM 4257 C C . ALA A 1 557 ? 22.820 3.984 -24.816 1.00 92.00 557 ALA A C 1
ATOM 4259 O O . ALA A 1 557 ? 23.377 3.305 -23.962 1.00 92.00 557 ALA A O 1
ATOM 4260 N N . ARG A 1 558 ? 22.072 5.055 -24.508 1.00 92.12 558 ARG A N 1
ATOM 4261 C CA . ARG A 1 558 ? 21.757 5.439 -23.125 1.00 92.12 558 ARG A CA 1
ATOM 4262 C C . ARG A 1 558 ? 20.797 4.444 -22.470 1.00 92.12 558 ARG A C 1
ATOM 4264 O O . ARG A 1 558 ? 21.081 4.001 -21.368 1.00 92.12 558 ARG A O 1
ATOM 4271 N N . ILE A 1 559 ? 19.699 4.083 -23.143 1.00 90.50 559 ILE A N 1
ATOM 4272 C CA . ILE A 1 559 ? 18.681 3.160 -22.604 1.00 90.50 559 ILE A CA 1
ATOM 4273 C C . ILE A 1 559 ? 19.272 1.770 -22.355 1.00 90.50 559 ILE A C 1
ATOM 4275 O O . ILE A 1 559 ? 19.099 1.235 -21.271 1.00 90.50 559 ILE A O 1
ATOM 4279 N N . GLY A 1 560 ? 19.992 1.207 -23.330 1.00 90.25 560 GLY A N 1
ATOM 4280 C CA . GLY A 1 560 ? 20.635 -0.108 -23.196 1.00 90.25 560 GLY A CA 1
ATOM 4281 C C . GLY A 1 560 ? 22.032 -0.066 -22.565 1.00 90.25 560 GLY A C 1
ATOM 4282 O O . GLY A 1 560 ? 22.794 -1.018 -22.715 1.00 90.25 560 GLY A O 1
ATOM 4283 N N . GLY A 1 561 ? 22.425 1.062 -21.970 1.00 90.75 561 GLY A N 1
ATOM 4284 C CA . GLY A 1 561 ? 23.717 1.221 -21.304 1.00 90.75 561 GLY A CA 1
ATOM 4285 C C . GLY A 1 561 ? 23.657 0.800 -19.836 1.00 90.75 561 GLY A C 1
ATOM 4286 O O . GLY A 1 561 ? 22.583 0.714 -19.255 1.00 90.75 561 GLY A O 1
ATOM 4287 N N . SER A 1 562 ? 24.818 0.649 -19.192 1.00 89.62 562 SER A N 1
ATOM 4288 C CA . SER A 1 562 ? 24.929 0.145 -17.809 1.00 89.62 562 SER A CA 1
ATOM 4289 C C . SER A 1 562 ? 24.314 1.028 -16.711 1.00 89.62 562 SER A C 1
ATOM 4291 O O . SER A 1 562 ? 24.314 0.633 -15.549 1.00 89.62 562 SER A O 1
ATOM 4293 N N . HIS A 1 563 ? 23.831 2.223 -17.059 1.00 88.44 563 HIS A N 1
ATOM 4294 C CA . HIS A 1 563 ? 23.117 3.156 -16.172 1.00 88.44 563 HIS A CA 1
ATOM 4295 C C . HIS A 1 563 ? 21.722 3.519 -16.722 1.00 88.44 563 HIS A C 1
ATOM 4297 O O . HIS A 1 563 ? 21.087 4.438 -16.214 1.00 88.44 563 HIS A O 1
ATOM 4303 N N . GLY A 1 564 ? 21.278 2.849 -17.792 1.00 90.44 564 GLY A N 1
ATOM 4304 C CA . GLY A 1 564 ? 19.965 3.033 -18.399 1.00 90.44 564 GLY A CA 1
ATOM 4305 C C . GLY A 1 564 ? 18.904 2.198 -17.691 1.00 90.44 564 GLY A C 1
ATOM 4306 O O . GLY A 1 564 ? 18.620 2.434 -16.519 1.00 90.44 564 GLY A O 1
ATOM 4307 N N . HIS A 1 565 ? 18.349 1.221 -18.410 1.00 94.62 565 HIS A N 1
ATOM 4308 C CA . HIS A 1 565 ? 17.267 0.354 -17.940 1.00 94.62 565 HIS A CA 1
ATOM 4309 C C . HIS A 1 565 ? 17.503 -1.110 -18.312 1.00 94.62 565 HIS A C 1
ATOM 4311 O O . HIS A 1 565 ? 18.052 -1.394 -19.381 1.00 94.62 565 HIS A O 1
ATOM 4317 N N . LEU A 1 566 ? 16.983 -2.033 -17.500 1.00 96.06 566 LEU A N 1
ATOM 4318 C CA . LEU A 1 566 ? 17.067 -3.462 -17.782 1.00 96.06 566 LEU A CA 1
ATOM 4319 C C . LEU A 1 566 ? 16.247 -3.826 -19.017 1.00 96.06 566 LEU A C 1
ATOM 4321 O O . LEU A 1 566 ? 15.083 -3.435 -19.170 1.00 96.06 566 LEU A O 1
ATOM 4325 N N . ASN A 1 567 ? 16.833 -4.652 -19.877 1.00 96.81 567 ASN A N 1
ATOM 4326 C CA . ASN A 1 567 ? 16.058 -5.364 -20.883 1.00 96.81 567 ASN A CA 1
ATOM 4327 C C . ASN A 1 567 ? 15.407 -6.637 -20.301 1.00 96.81 567 ASN A C 1
ATOM 4329 O O . ASN A 1 567 ? 15.738 -7.088 -19.202 1.00 96.81 567 ASN A O 1
ATOM 4333 N N . ASN A 1 568 ? 14.478 -7.234 -21.053 1.00 97.50 568 ASN A N 1
ATOM 4334 C CA . ASN A 1 568 ? 13.764 -8.446 -20.630 1.00 97.50 568 ASN A CA 1
ATOM 4335 C C . ASN A 1 568 ? 14.701 -9.631 -20.305 1.00 97.50 568 ASN A C 1
ATOM 4337 O O . ASN A 1 568 ? 14.426 -10.388 -19.372 1.00 97.50 568 ASN A O 1
ATOM 4341 N N . ASP A 1 569 ? 15.803 -9.793 -21.047 1.00 96.69 569 ASP A N 1
ATOM 4342 C CA . ASP A 1 569 ? 16.756 -10.895 -20.854 1.00 96.69 569 ASP A CA 1
ATOM 4343 C C . ASP A 1 569 ? 17.584 -10.698 -19.573 1.00 96.69 569 ASP A C 1
ATOM 4345 O O . ASP A 1 569 ? 17.841 -11.649 -18.835 1.00 96.69 569 ASP A O 1
ATOM 4349 N N . GLU A 1 570 ? 17.972 -9.460 -19.266 1.00 97.12 570 GLU A N 1
ATOM 4350 C CA . GLU A 1 570 ? 18.685 -9.110 -18.032 1.00 97.12 570 GLU A CA 1
ATOM 4351 C C . GLU A 1 570 ? 17.792 -9.259 -16.800 1.00 97.12 570 GLU A C 1
ATOM 4353 O O . GLU A 1 570 ? 18.233 -9.794 -15.781 1.00 97.12 570 GLU A O 1
ATOM 4358 N N . ALA A 1 571 ? 16.523 -8.858 -16.900 1.00 97.56 571 ALA A N 1
ATOM 4359 C CA . ALA A 1 571 ? 15.530 -9.094 -15.857 1.00 97.56 571 ALA A CA 1
ATOM 4360 C C . ALA A 1 571 ? 15.366 -10.599 -15.577 1.00 97.56 571 ALA A C 1
ATOM 4362 O O . ALA A 1 571 ? 15.419 -11.039 -14.425 1.00 97.56 571 ALA A O 1
ATOM 4363 N N . ALA A 1 572 ? 15.249 -11.411 -16.632 1.00 97.19 572 ALA A N 1
ATOM 4364 C CA . ALA A 1 572 ? 15.207 -12.865 -16.520 1.00 97.19 572 ALA A CA 1
ATOM 4365 C C . ALA A 1 572 ? 16.490 -13.437 -15.885 1.00 97.19 572 ALA A C 1
ATOM 4367 O O . ALA A 1 572 ? 16.407 -14.329 -15.041 1.00 97.19 572 ALA A O 1
ATOM 4368 N N . ALA A 1 573 ? 17.666 -12.898 -16.219 1.00 97.19 573 ALA A N 1
ATOM 4369 C CA . ALA A 1 573 ? 18.935 -13.322 -15.630 1.00 97.19 573 ALA A CA 1
ATOM 4370 C C . ALA A 1 573 ? 19.024 -13.024 -14.122 1.00 97.19 573 ALA A C 1
ATOM 4372 O O . ALA A 1 573 ? 19.503 -13.868 -13.363 1.00 97.19 573 ALA A O 1
ATOM 4373 N N . ILE A 1 574 ? 18.528 -11.866 -13.664 1.00 97.69 574 ILE A N 1
ATOM 4374 C CA . ILE A 1 574 ? 18.413 -11.568 -12.224 1.00 97.69 574 ILE A CA 1
ATOM 4375 C C . ILE A 1 574 ? 17.485 -12.584 -11.561 1.00 97.69 574 ILE A C 1
ATOM 4377 O O . ILE A 1 574 ? 17.847 -13.176 -10.545 1.00 97.69 574 ILE A O 1
ATOM 4381 N N . LEU A 1 575 ? 16.306 -12.813 -12.146 1.00 97.31 575 LEU A N 1
ATOM 4382 C CA . LEU A 1 575 ? 15.325 -13.749 -11.606 1.00 97.31 575 LEU A CA 1
ATOM 4383 C C . LEU A 1 575 ? 15.880 -15.180 -11.505 1.00 97.31 575 LEU A C 1
ATOM 4385 O O . LEU A 1 575 ? 15.565 -15.890 -10.553 1.00 97.31 575 LEU A O 1
ATOM 4389 N N . ASP A 1 576 ? 16.709 -15.612 -12.454 1.00 97.31 576 ASP A N 1
ATOM 4390 C CA . ASP A 1 576 ? 17.321 -16.942 -12.417 1.00 97.31 576 ASP A CA 1
ATOM 4391 C C . ASP A 1 576 ? 18.381 -17.068 -11.312 1.00 97.31 576 ASP A C 1
ATOM 4393 O O . ASP A 1 576 ? 18.480 -18.114 -10.670 1.00 97.31 576 ASP A O 1
ATOM 4397 N N . ALA A 1 577 ? 19.122 -15.987 -11.049 1.00 97.38 577 ALA A N 1
ATOM 4398 C CA . ALA A 1 577 ? 20.248 -15.971 -10.118 1.00 97.38 577 ALA A CA 1
ATOM 4399 C C . ALA A 1 577 ? 19.860 -15.859 -8.631 1.00 97.38 577 ALA A C 1
ATOM 4401 O O . ALA A 1 577 ? 20.658 -16.228 -7.766 1.00 97.38 577 ALA A O 1
ATOM 4402 N N . ILE A 1 578 ? 18.674 -15.338 -8.308 1.00 97.19 578 ILE A N 1
ATOM 4403 C CA . ILE A 1 578 ? 18.232 -15.162 -6.915 1.00 97.19 578 ILE A CA 1
ATOM 4404 C C . ILE A 1 578 ? 17.725 -16.470 -6.281 1.00 97.19 578 ILE A C 1
ATOM 4406 O O . ILE A 1 578 ? 17.229 -17.375 -6.955 1.00 97.19 578 ILE A O 1
ATOM 4410 N N . ASP A 1 579 ? 17.757 -16.549 -4.945 1.00 95.56 579 ASP A N 1
ATOM 4411 C CA . ASP A 1 579 ? 17.028 -17.590 -4.209 1.00 95.56 579 ASP A CA 1
ATOM 4412 C C . ASP A 1 579 ? 15.511 -17.368 -4.334 1.00 95.56 579 ASP A C 1
ATOM 4414 O O . ASP A 1 579 ? 14.944 -16.465 -3.716 1.00 95.56 579 ASP A O 1
ATOM 4418 N N . ARG A 1 580 ? 14.854 -18.221 -5.125 1.00 95.12 580 ARG A N 1
ATOM 4419 C CA . ARG A 1 580 ? 13.405 -18.204 -5.380 1.00 95.12 580 ARG A CA 1
ATOM 4420 C C . ARG A 1 580 ? 12.612 -19.181 -4.512 1.00 95.12 580 ARG A C 1
ATOM 4422 O O . ARG A 1 580 ? 11.438 -19.407 -4.784 1.00 95.12 580 ARG A O 1
ATOM 4429 N N . SER A 1 581 ? 13.211 -19.781 -3.482 1.00 92.19 581 SER A N 1
ATOM 4430 C CA . SER A 1 581 ? 12.568 -20.839 -2.680 1.00 92.19 581 SER A CA 1
ATOM 4431 C C . SER A 1 581 ? 11.242 -20.427 -2.021 1.00 92.19 581 SER A C 1
ATOM 4433 O O . SER A 1 581 ? 10.406 -21.290 -1.744 1.00 92.19 581 SER A O 1
ATOM 4435 N N . LYS A 1 582 ? 11.035 -19.124 -1.794 1.00 91.81 582 LYS A N 1
ATOM 4436 C CA . LYS A 1 582 ? 9.801 -18.537 -1.241 1.00 91.81 582 LYS A CA 1
ATOM 4437 C C . LYS A 1 582 ? 8.965 -17.752 -2.256 1.00 91.81 582 LYS A C 1
ATOM 4439 O O . LYS A 1 582 ? 7.825 -17.387 -1.960 1.00 91.81 582 LYS A O 1
ATOM 4444 N N . LEU A 1 583 ? 9.523 -17.492 -3.437 1.00 93.75 583 LEU A N 1
ATOM 4445 C CA . LEU A 1 583 ? 8.932 -16.599 -4.421 1.00 93.75 583 LEU A CA 1
ATOM 4446 C C . LEU A 1 583 ? 7.648 -17.211 -4.980 1.00 93.75 583 LEU A C 1
ATOM 4448 O O . LEU A 1 583 ? 7.662 -18.287 -5.576 1.00 93.75 583 LEU A O 1
ATOM 4452 N N . HIS A 1 584 ? 6.539 -16.501 -4.818 1.00 90.12 584 HIS A N 1
ATOM 4453 C CA . HIS A 1 584 ? 5.234 -16.943 -5.305 1.00 90.12 584 HIS A CA 1
ATOM 4454 C C . HIS A 1 584 ? 4.415 -15.811 -5.950 1.00 90.12 584 HIS A C 1
ATOM 4456 O O . HIS A 1 584 ? 3.303 -16.055 -6.433 1.00 90.12 584 HIS A O 1
ATOM 4462 N N . ARG A 1 585 ? 4.960 -14.586 -5.994 1.00 93.12 585 ARG A N 1
ATOM 4463 C CA . ARG A 1 585 ? 4.449 -13.456 -6.783 1.00 93.12 585 ARG A CA 1
ATOM 4464 C C . ARG A 1 585 ? 5.567 -12.805 -7.594 1.00 93.12 585 ARG A C 1
ATOM 4466 O O . ARG A 1 585 ? 6.635 -12.511 -7.070 1.00 93.12 585 ARG A O 1
ATOM 4473 N N . ILE A 1 586 ? 5.294 -12.520 -8.861 1.00 95.56 586 ILE A N 1
ATOM 4474 C CA . ILE A 1 586 ? 6.190 -11.778 -9.751 1.00 95.56 586 ILE A CA 1
ATOM 4475 C C . ILE A 1 586 ? 5.357 -10.797 -10.575 1.00 95.56 586 ILE A C 1
ATOM 4477 O O . ILE A 1 586 ? 4.271 -11.138 -11.054 1.00 95.56 586 ILE A O 1
ATOM 4481 N N . VAL A 1 587 ? 5.861 -9.578 -10.726 1.00 96.75 587 VAL A N 1
ATOM 4482 C CA . VAL A 1 587 ? 5.257 -8.530 -11.543 1.00 96.75 587 VAL A CA 1
ATOM 4483 C C . VAL A 1 587 ? 6.322 -7.953 -12.464 1.00 96.75 587 VAL A C 1
ATOM 4485 O O . VAL A 1 587 ? 7.350 -7.484 -11.984 1.00 96.75 587 VAL A O 1
ATOM 4488 N N . ALA A 1 588 ? 6.059 -7.952 -13.769 1.00 96.56 588 ALA A N 1
ATOM 4489 C CA . ALA A 1 588 ? 6.852 -7.186 -14.724 1.00 96.56 588 ALA A CA 1
ATOM 4490 C C . ALA A 1 588 ? 6.398 -5.721 -14.693 1.00 96.56 588 ALA A C 1
ATOM 4492 O O . ALA A 1 588 ? 5.205 -5.437 -14.830 1.00 96.56 588 ALA A O 1
ATOM 4493 N N . ALA A 1 589 ? 7.328 -4.793 -14.504 1.00 96.12 589 ALA A N 1
ATOM 4494 C CA . ALA A 1 589 ? 7.042 -3.372 -14.348 1.00 96.12 589 ALA A CA 1
ATOM 4495 C C . ALA A 1 589 ? 7.954 -2.503 -15.217 1.00 96.12 589 ALA A C 1
ATOM 4497 O O . ALA A 1 589 ? 8.919 -2.981 -15.810 1.00 96.12 589 ALA A O 1
ATOM 4498 N N . HIS A 1 590 ? 7.632 -1.214 -15.284 1.00 92.50 590 HIS A N 1
ATOM 4499 C CA . HIS A 1 590 ? 8.435 -0.201 -15.961 1.00 92.50 590 HIS A CA 1
ATOM 4500 C C . HIS A 1 590 ? 8.637 -0.423 -17.471 1.00 92.50 590 HIS A C 1
ATOM 4502 O O . HIS A 1 590 ? 9.682 -0.094 -18.029 1.00 92.50 590 HIS A O 1
ATOM 4508 N N . LEU A 1 591 ? 7.637 -0.995 -18.152 1.00 94.44 591 LEU A N 1
ATOM 4509 C CA . LEU A 1 591 ? 7.714 -1.297 -19.582 1.00 94.44 591 LEU A CA 1
ATOM 4510 C C . LEU A 1 591 ? 7.741 -0.013 -20.425 1.00 94.44 591 LEU A C 1
ATOM 4512 O O . LEU A 1 591 ? 6.890 0.867 -20.297 1.00 94.44 591 LEU A O 1
ATOM 4516 N N . SER A 1 592 ? 8.659 0.042 -21.387 1.00 92.06 592 SER A N 1
ATOM 4517 C CA . SER A 1 592 ? 8.681 1.055 -22.434 1.00 92.06 592 SER A CA 1
ATOM 4518 C C . SER A 1 592 ? 7.476 0.879 -23.351 1.00 92.06 592 SER A C 1
ATOM 4520 O O . SER A 1 592 ? 7.333 -0.147 -24.014 1.00 92.06 592 SER A O 1
ATOM 4522 N N . GLN A 1 593 ? 6.664 1.930 -23.478 1.00 88.38 593 GLN A N 1
ATOM 4523 C CA . GLN A 1 593 ? 5.491 1.943 -24.358 1.00 88.38 593 GLN A CA 1
ATOM 4524 C C . GLN A 1 593 ? 5.834 1.652 -25.831 1.00 88.38 593 GLN A C 1
ATOM 4526 O O . GLN A 1 593 ? 5.006 1.131 -26.573 1.00 88.38 593 GLN A O 1
ATOM 4531 N N . GLN A 1 594 ? 7.044 2.015 -26.273 1.00 87.94 594 GLN A N 1
ATOM 4532 C CA . GLN A 1 594 ? 7.463 1.882 -27.673 1.00 87.94 594 GLN A CA 1
ATOM 4533 C C . GLN A 1 594 ? 8.380 0.687 -27.928 1.00 87.94 594 GLN A C 1
ATOM 4535 O O . GLN A 1 594 ? 8.412 0.180 -29.047 1.00 87.94 594 GLN A O 1
ATOM 4540 N N . ASN A 1 595 ? 9.160 0.274 -26.925 1.00 95.06 595 ASN A N 1
ATOM 4541 C CA . ASN A 1 595 ? 10.237 -0.703 -27.106 1.00 95.06 595 ASN A CA 1
ATOM 4542 C C . ASN A 1 595 ? 10.012 -1.998 -26.330 1.00 95.06 595 ASN A C 1
ATOM 4544 O O . ASN A 1 595 ? 10.935 -2.801 -26.232 1.00 95.06 595 ASN A O 1
ATOM 4548 N N . ASN A 1 596 ? 8.820 -2.216 -25.782 1.00 95.81 596 ASN A N 1
ATOM 4549 C CA . ASN A 1 596 ? 8.450 -3.494 -25.200 1.00 95.81 596 ASN A CA 1
ATOM 4550 C C . ASN A 1 596 ? 6.992 -3.834 -25.483 1.00 95.81 596 ASN A C 1
ATOM 4552 O O . ASN A 1 596 ? 6.199 -2.979 -25.877 1.00 95.81 596 ASN A O 1
ATOM 4556 N N . LEU A 1 597 ? 6.651 -5.095 -25.252 1.00 94.06 597 LEU A N 1
ATOM 4557 C CA . LEU A 1 597 ? 5.286 -5.590 -25.267 1.00 94.06 597 LEU A CA 1
ATOM 4558 C C . LEU A 1 597 ? 5.052 -6.438 -24.007 1.00 94.06 597 LEU A C 1
ATOM 4560 O O . LEU A 1 597 ? 5.950 -7.194 -23.623 1.00 94.06 597 LEU A O 1
ATOM 4564 N N . PRO A 1 598 ? 3.871 -6.356 -23.364 1.00 93.56 598 PRO A N 1
ATOM 4565 C CA . PRO A 1 598 ? 3.565 -7.132 -22.160 1.00 93.56 598 PRO A CA 1
ATOM 4566 C C . PRO A 1 598 ? 3.832 -8.634 -22.302 1.00 93.56 598 PRO A C 1
ATOM 4568 O O . PRO A 1 598 ? 4.328 -9.263 -21.374 1.00 93.56 598 PRO A O 1
ATOM 4571 N N . GLU A 1 599 ? 3.524 -9.213 -23.460 1.00 94.69 599 GLU A N 1
ATOM 4572 C CA . GLU A 1 599 ? 3.776 -10.618 -23.773 1.00 94.69 599 GLU A CA 1
ATOM 4573 C C . GLU A 1 599 ? 5.265 -10.979 -23.763 1.00 94.69 599 GLU A C 1
ATOM 4575 O O . GLU A 1 599 ? 5.618 -12.017 -23.216 1.00 94.69 599 GLU A O 1
ATOM 4580 N N . LEU A 1 600 ? 6.147 -10.109 -24.267 1.00 96.06 600 LEU A N 1
ATOM 4581 C CA . LEU A 1 600 ? 7.590 -10.367 -24.294 1.00 96.06 600 LEU A CA 1
ATOM 4582 C C . LEU A 1 600 ? 8.178 -10.355 -22.882 1.00 96.06 600 LEU A C 1
ATOM 4584 O O . LEU A 1 600 ? 8.964 -11.234 -22.531 1.00 96.06 600 LEU A O 1
ATOM 4588 N N . ALA A 1 601 ? 7.753 -9.397 -22.055 1.00 95.88 601 ALA A N 1
ATOM 4589 C CA . ALA A 1 601 ? 8.155 -9.331 -20.654 1.00 95.88 601 ALA A CA 1
ATOM 4590 C C . ALA A 1 601 ? 7.673 -10.567 -19.871 1.00 95.88 601 ALA A C 1
ATOM 4592 O O . ALA A 1 601 ? 8.442 -11.178 -19.129 1.00 95.88 601 ALA A O 1
ATOM 4593 N N . ARG A 1 602 ? 6.413 -10.983 -20.068 1.00 95.31 602 ARG A N 1
ATOM 4594 C CA . ARG A 1 602 ? 5.880 -12.198 -19.436 1.00 95.31 602 ARG A CA 1
ATOM 4595 C C . ARG A 1 602 ? 6.626 -13.447 -19.881 1.00 95.31 602 ARG A C 1
ATOM 4597 O O . ARG A 1 602 ? 6.990 -14.251 -19.033 1.00 95.31 602 ARG A O 1
ATOM 4604 N N . ASP A 1 603 ? 6.872 -13.611 -21.177 1.00 95.06 603 ASP A N 1
ATOM 4605 C CA . ASP A 1 603 ? 7.535 -14.800 -21.713 1.00 95.06 603 ASP A CA 1
ATOM 4606 C C . ASP A 1 603 ? 8.971 -14.936 -21.186 1.00 95.06 603 ASP A C 1
ATOM 4608 O O . ASP A 1 603 ? 9.383 -16.037 -20.805 1.00 95.06 603 ASP A O 1
ATOM 4612 N N . ALA A 1 604 ? 9.706 -13.823 -21.086 1.00 95.94 604 ALA A N 1
ATOM 4613 C CA . ALA A 1 604 ? 11.057 -13.804 -20.528 1.00 95.94 604 ALA A CA 1
ATOM 4614 C C . ALA A 1 604 ? 11.084 -14.302 -19.073 1.00 95.94 604 ALA A C 1
ATOM 4616 O O . ALA A 1 604 ? 11.838 -15.217 -18.733 1.00 95.94 604 ALA A O 1
ATOM 4617 N N . LEU A 1 605 ? 10.202 -13.770 -18.222 1.00 96.38 605 LEU A N 1
ATOM 4618 C CA . LEU A 1 605 ? 10.122 -14.166 -16.814 1.00 96.38 605 LEU A CA 1
ATOM 4619 C C . LEU A 1 605 ? 9.521 -15.577 -16.630 1.00 96.38 605 LEU A C 1
ATOM 4621 O O . LEU A 1 605 ? 9.990 -16.353 -15.795 1.00 96.38 605 LEU A O 1
ATOM 4625 N N . ALA A 1 606 ? 8.517 -15.957 -17.427 1.00 94.12 606 ALA A N 1
ATOM 4626 C CA . ALA A 1 606 ? 7.863 -17.269 -17.359 1.00 94.12 606 ALA A CA 1
ATOM 4627 C C . ALA A 1 606 ? 8.813 -18.414 -17.690 1.00 94.12 606 ALA A C 1
ATOM 4629 O O . ALA A 1 606 ? 8.748 -19.471 -17.058 1.00 94.12 606 ALA A O 1
ATOM 4630 N N . THR A 1 607 ? 9.712 -18.183 -18.648 1.00 93.69 607 THR A N 1
ATOM 4631 C CA . THR A 1 607 ? 10.732 -19.152 -19.055 1.00 93.69 607 THR A CA 1
ATOM 4632 C C . THR A 1 607 ? 11.606 -19.563 -17.868 1.00 93.69 607 THR A C 1
ATOM 4634 O O . THR A 1 607 ? 11.848 -20.752 -17.671 1.00 93.69 607 THR A O 1
ATOM 4637 N N . VAL A 1 608 ? 12.005 -18.608 -17.023 1.00 93.12 608 VAL A N 1
ATOM 4638 C CA . VAL A 1 608 ? 12.824 -18.855 -15.821 1.00 93.12 608 VAL A CA 1
ATOM 4639 C C . VAL A 1 608 ? 12.036 -19.564 -14.714 1.00 93.12 608 VAL A C 1
ATOM 4641 O O . VAL A 1 608 ? 12.571 -20.382 -13.958 1.00 93.12 608 VAL A O 1
ATOM 4644 N N . LEU A 1 609 ? 10.742 -19.260 -14.598 1.00 90.00 609 LEU A N 1
ATOM 4645 C CA . LEU A 1 609 ? 9.871 -19.839 -13.573 1.00 90.00 609 LEU A CA 1
ATOM 4646 C C . LEU A 1 609 ? 9.325 -21.224 -13.945 1.00 90.00 609 LEU A C 1
ATOM 4648 O O . LEU A 1 609 ? 8.795 -21.911 -13.074 1.00 90.00 609 LEU A O 1
ATOM 4652 N N . GLY A 1 610 ? 9.421 -21.636 -15.214 1.00 86.31 610 GLY A N 1
ATOM 4653 C CA . GLY A 1 610 ? 8.732 -22.831 -15.709 1.00 86.31 610 GLY A CA 1
ATOM 4654 C C . GLY A 1 610 ? 7.207 -22.731 -15.554 1.00 86.31 610 GLY A C 1
ATOM 4655 O O . GLY A 1 610 ? 6.535 -23.747 -15.373 1.00 86.31 610 GLY A O 1
ATOM 4656 N N . ALA A 1 611 ? 6.675 -21.506 -15.569 1.00 79.62 611 ALA A N 1
ATOM 4657 C CA . ALA A 1 611 ? 5.270 -21.187 -15.330 1.00 79.62 611 ALA A CA 1
ATOM 4658 C C . ALA A 1 611 ? 4.553 -20.801 -16.632 1.00 79.62 611 ALA A C 1
ATOM 4660 O O . ALA A 1 611 ? 5.179 -20.590 -17.672 1.00 79.62 611 ALA A O 1
ATOM 4661 N N . ALA A 1 612 ? 3.224 -20.691 -16.588 1.00 75.69 612 ALA A N 1
ATOM 4662 C CA . ALA A 1 612 ? 2.480 -20.143 -17.714 1.00 75.69 612 ALA A CA 1
ATOM 4663 C C . ALA A 1 612 ? 2.659 -18.616 -17.769 1.00 75.69 612 ALA A C 1
ATOM 4665 O O . ALA A 1 612 ? 2.454 -17.927 -16.774 1.00 75.69 612 ALA A O 1
ATOM 4666 N N . SER A 1 613 ? 2.970 -18.080 -18.953 1.00 71.25 613 SER A N 1
ATOM 4667 C CA . SER A 1 613 ? 3.152 -16.635 -19.202 1.00 71.25 613 SER A CA 1
ATOM 4668 C C . SER A 1 613 ? 1.984 -15.775 -18.691 1.00 71.25 613 SER A C 1
ATOM 4670 O O . SER A 1 613 ? 2.180 -14.705 -18.118 1.00 71.25 613 SER A O 1
ATOM 4672 N N . MET A 1 614 ? 0.754 -16.289 -18.787 1.00 68.56 614 MET A N 1
ATOM 4673 C CA . MET A 1 614 ? -0.464 -15.609 -18.326 1.00 68.56 614 MET A CA 1
ATOM 4674 C C . MET A 1 614 ? -0.569 -15.410 -16.805 1.00 68.56 614 MET A C 1
ATOM 4676 O O . MET A 1 614 ? -1.380 -14.594 -16.373 1.00 68.56 614 MET A O 1
ATOM 4680 N N . ASP A 1 615 ? 0.222 -16.129 -16.004 1.00 79.25 615 ASP A N 1
ATOM 4681 C CA . ASP A 1 615 ? 0.211 -16.006 -14.541 1.00 79.25 615 ASP A CA 1
ATOM 4682 C C . ASP A 1 615 ? 1.072 -14.826 -14.048 1.00 79.25 615 ASP A C 1
ATOM 4684 O O . ASP A 1 615 ? 1.023 -14.471 -12.870 1.00 79.25 615 ASP A O 1
ATOM 4688 N N . ILE A 1 616 ? 1.841 -14.192 -14.942 1.00 88.12 616 ILE A N 1
ATOM 4689 C CA . ILE A 1 616 ? 2.701 -13.051 -14.619 1.00 88.12 616 ILE A CA 1
ATOM 4690 C C . ILE A 1 616 ? 1.929 -11.751 -14.827 1.00 88.12 616 ILE A C 1
ATOM 4692 O O . ILE A 1 616 ? 1.498 -11.397 -15.935 1.00 88.12 616 ILE A O 1
ATOM 4696 N N . VAL A 1 617 ? 1.769 -11.017 -13.730 1.00 93.00 617 VAL A N 1
ATOM 4697 C CA . VAL A 1 617 ? 1.134 -9.700 -13.733 1.00 93.00 617 VAL A CA 1
ATOM 4698 C C . VAL A 1 617 ? 2.077 -8.701 -14.400 1.00 93.00 617 VAL A C 1
ATOM 4700 O O . VAL A 1 617 ? 3.289 -8.742 -14.202 1.00 93.00 617 VAL A O 1
ATOM 4703 N N . VAL A 1 618 ? 1.517 -7.797 -15.199 1.00 93.69 618 VAL A N 1
ATOM 4704 C CA . VAL A 1 618 ? 2.260 -6.699 -15.827 1.00 93.69 618 VAL A CA 1
ATOM 4705 C C . VAL A 1 618 ? 1.677 -5.398 -15.302 1.00 93.69 618 VAL A C 1
ATOM 4707 O O . VAL A 1 618 ? 0.470 -5.182 -15.420 1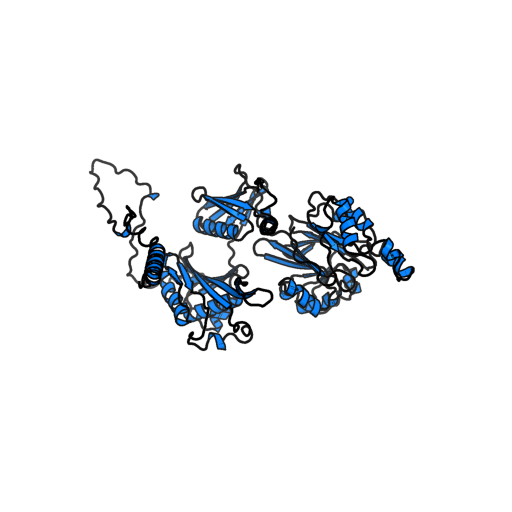.00 93.69 618 VAL A O 1
ATOM 4710 N N . ALA A 1 619 ? 2.514 -4.548 -14.715 1.00 93.88 619 ALA A N 1
ATOM 4711 C CA . ALA A 1 619 ? 2.123 -3.213 -14.295 1.00 93.88 619 ALA A CA 1
ATOM 4712 C C . ALA A 1 619 ? 2.034 -2.304 -15.524 1.00 93.88 619 ALA A C 1
ATOM 4714 O O . ALA A 1 619 ? 3.022 -2.091 -16.223 1.00 93.88 619 ALA A O 1
ATOM 4715 N N . THR A 1 620 ? 0.837 -1.793 -15.802 1.00 91.19 620 THR A N 1
ATOM 4716 C CA . THR A 1 620 ? 0.594 -0.911 -16.952 1.00 91.19 620 THR A CA 1
ATOM 4717 C C . THR A 1 620 ? 0.707 0.563 -16.564 1.00 91.19 620 THR A C 1
ATOM 4719 O O . THR A 1 620 ? 0.473 0.926 -15.412 1.00 91.19 620 THR A O 1
ATOM 4722 N N . GLN A 1 621 ? 1.009 1.437 -17.524 1.00 90.56 621 GLN A N 1
ATOM 4723 C CA . GLN A 1 621 ? 1.025 2.887 -17.300 1.00 90.56 621 GLN A CA 1
ATOM 4724 C C . GLN A 1 621 ? -0.369 3.431 -16.935 1.00 90.56 621 GLN A C 1
ATOM 4726 O O . GLN A 1 621 ? -0.505 4.280 -16.049 1.00 90.56 621 GLN A O 1
ATOM 4731 N N . ASP A 1 622 ? -1.413 2.935 -17.602 1.00 87.25 622 ASP A N 1
ATOM 4732 C CA . ASP A 1 622 ? -2.770 3.477 -17.491 1.00 87.25 622 ASP A CA 1
ATOM 4733 C C . ASP A 1 622 ? -3.464 3.073 -16.191 1.00 87.25 622 ASP A C 1
ATOM 4735 O O . ASP A 1 622 ? -4.008 3.936 -15.500 1.00 87.25 622 ASP A O 1
ATOM 4739 N N . ASP A 1 623 ? -3.391 1.791 -15.828 1.00 83.62 623 ASP A N 1
ATOM 4740 C CA . ASP A 1 623 ? -4.145 1.236 -14.701 1.00 83.62 623 ASP A CA 1
ATOM 4741 C C . ASP A 1 623 ? -3.259 0.576 -13.637 1.00 83.62 623 ASP A C 1
ATOM 4743 O O . ASP A 1 623 ? -3.756 0.253 -12.561 1.00 83.62 623 ASP A O 1
ATOM 4747 N N . GLY A 1 624 ? -1.961 0.371 -13.878 1.00 92.56 624 GLY A N 1
ATOM 4748 C CA . GLY A 1 624 ? -1.111 -0.390 -12.961 1.00 92.56 624 GLY A CA 1
ATOM 4749 C C . GLY A 1 624 ? -1.645 -1.812 -12.768 1.00 92.56 624 GLY A C 1
ATOM 4750 O O . GLY A 1 624 ? -1.820 -2.533 -13.753 1.00 92.56 624 GLY A O 1
ATOM 4751 N N . PHE A 1 625 ? -1.889 -2.209 -11.513 1.00 92.75 625 PHE A N 1
ATOM 4752 C CA . PHE A 1 625 ? -2.568 -3.460 -11.142 1.00 92.75 625 PHE A CA 1
ATOM 4753 C C . PHE A 1 625 ? -3.260 -3.353 -9.767 1.00 92.75 625 PHE A C 1
ATOM 4755 O O . PHE A 1 625 ? -2.864 -2.548 -8.922 1.00 92.75 625 PHE A O 1
ATOM 4762 N N . ASP A 1 626 ? -4.297 -4.165 -9.538 1.00 93.69 626 ASP A N 1
ATOM 4763 C CA . ASP A 1 626 ? -5.024 -4.248 -8.259 1.00 93.69 626 ASP A CA 1
ATOM 4764 C C . ASP A 1 626 ? -4.256 -5.031 -7.183 1.00 93.69 626 ASP A C 1
ATOM 4766 O O . ASP A 1 626 ? -3.338 -5.788 -7.485 1.00 93.69 626 ASP A O 1
ATOM 4770 N N . TRP A 1 627 ? -4.676 -4.891 -5.922 1.00 92.31 627 TRP A N 1
ATOM 4771 C CA . TRP A 1 627 ? -4.055 -5.522 -4.753 1.00 92.31 627 TRP A CA 1
ATOM 4772 C C . TRP A 1 627 ? -3.611 -6.978 -4.968 1.00 92.31 627 TRP A C 1
ATOM 4774 O O . TRP A 1 627 ? -4.420 -7.871 -5.217 1.00 92.31 627 TRP A O 1
ATOM 4784 N N . GLN A 1 628 ? -2.314 -7.204 -4.781 1.00 89.69 628 GLN A N 1
ATOM 4785 C CA . GLN A 1 628 ? -1.664 -8.503 -4.668 1.00 89.69 628 GLN A CA 1
ATOM 4786 C C . GLN A 1 628 ? -1.272 -8.734 -3.212 1.00 89.69 628 GLN A C 1
ATOM 4788 O O . GLN A 1 628 ? -0.795 -7.812 -2.559 1.00 89.69 628 GLN A O 1
ATOM 4793 N N . GLN A 1 629 ? -1.444 -9.953 -2.713 1.00 88.56 629 GLN A N 1
ATOM 4794 C CA . GLN A 1 629 ? -1.083 -10.345 -1.347 1.00 88.56 629 GLN A CA 1
ATOM 4795 C C . GLN A 1 629 ? 0.073 -11.346 -1.369 1.00 88.56 629 GLN A C 1
ATOM 4797 O O . GLN A 1 629 ? 0.082 -12.205 -2.262 1.00 88.56 629 GLN A O 1
ATOM 4802 N N . LEU A 1 630 ? 1.009 -11.205 -0.425 1.00 85.06 630 LEU A N 1
ATOM 4803 C CA . LEU A 1 630 ? 2.113 -12.137 -0.167 1.00 85.06 630 LEU A CA 1
ATOM 4804 C C . LEU A 1 630 ? 1.786 -13.191 0.891 1.00 85.06 630 LEU A C 1
ATOM 4806 O O . LEU A 1 630 ? 0.701 -13.091 1.503 1.00 85.06 630 LEU A O 1
#

Sequence (630 aa):
MERFDFSTRMLRVTVFAAAVLSLAGCDTLSDVLAPDRVDYKSATAAPRLDVPADLKAAPLDPRYVAPSSTAGLGGQPTRATTPAGNATEGVPTAQDPYGMHIEQDGTRRWLVVDGRAPDVLWPQLKAFWEQNGFVLKTDSPATGIMETDWAENRAKIPGDWFRNSVGKLLDFVYSSGTRDRFRTLVERTANGGATVITISHTAMEEVLTGRDQSSSRWVERPRDPTLEAAIYAQLMQKFGLTGKQAHALLDGARHAGPKVAVAVGSDGASTIDLAESFDLAWLRVGLALDRTDFAVDNRDRERGIYYVRFNDPVKEIKREGLLGKLIYGSKPNVIGKEYRVNVRPKGEGATQVAVIDARGQRGRIASLLRVAVRFASLGSGSDGNSLLVEARDGTTTTRVLLDCGFSARELERRLARLNVTLDTLHAIVITHEHADHIGSALVVARRASIPLYMSWGTALAVGADDADGVELRVLWGEEPAGIGDLHLLPYTVPHDAREPLQFVFGDGSHRLGVLTDVGAPTTHIIEMLGGCDGLVLECNHDVRLLAQSRYTPLLKARIGGSHGHLNNDEAAAILDAIDRSKLHRIVAAHLSQQNNLPELARDALATVLGAASMDIVVATQDDGFDWQQL

Foldseek 3Di:
DDDDDPPPVVVVVVVVVVVVVVVVPDPVVCVVPDDDPDPPVPDDDDDDDDDDPPDDDDDDDVVPDDPDPPDDDDDDDDDDDDPDDPPDAQDADPQQNFRWFWADDQLFIKIKGFQDDLVVCLVLVVCLQVLQPWDWPDRCSVQQKTKTDKPQDPPDRDDCCVPPVDPPPCPPVPDNFKIKMKMWGWDQDPVNGIIIIGIWMWMWGWDQDDPVSPDTDIDTDDTDSVVRLVSQLVSSVSVPHDSVVSVVSVVVHHHDDFPFDWDQDPVRFTKTKGQADLVVVLVVVVVLQVVDQWDQPDDDVVQQKTKIFRHDPVVVVVCPDPCNVPPDDDDDPPDGQIKMWHWADDPPRMIMIFIAHPVRHTHHVQVPQKQFKKKFWLFFADQATWIWIWIDRRSDIAIEIQFDLDAPVSVQVSCVVQVHHLLRHQEYEFQAQDNRGNVCVLVSCQVSVHEYEYAPQRCVVNVVVVRPRHHYDHDDAQDWDDGPQKIWHWHFAQAPGRTGTFIWIGSVPAIEGEDFQHQADDPRLQVVCAPHQAYAFEAAAALVQLVPDPDDPVVSCQCNHRRHGDHLLRRLVSLLSGHCVNHDYYEYGHYHPRGDDLQSSLVSNCVSVVHDSVRYHYQHRNNGGHMDGD